Protein AF-A0A972LMT5-F1 (afdb_monomer)

Structure (mmCIF, N/CA/C/O backbone):
data_AF-A0A972LMT5-F1
#
_entry.id   AF-A0A972LMT5-F1
#
loop_
_atom_site.group_PDB
_atom_site.id
_atom_site.type_symbol
_atom_site.label_atom_id
_atom_site.label_alt_id
_atom_site.label_comp_id
_atom_site.label_asym_id
_atom_site.label_entity_id
_atom_site.label_seq_id
_atom_site.pdbx_PDB_ins_code
_atom_site.Cartn_x
_atom_site.Cartn_y
_atom_site.Cartn_z
_atom_site.occupancy
_atom_site.B_iso_or_equiv
_atom_site.auth_seq_id
_atom_site.auth_comp_id
_atom_site.auth_asym_id
_atom_site.auth_atom_id
_atom_site.pdbx_PDB_model_num
ATOM 1 N N . MET A 1 1 ? 14.296 36.772 -56.763 1.00 57.31 1 MET A N 1
ATOM 2 C CA . MET A 1 1 ? 13.030 36.857 -55.988 1.00 57.31 1 MET A CA 1
ATOM 3 C C . MET A 1 1 ? 12.560 35.513 -55.411 1.00 57.31 1 MET A C 1
ATOM 5 O O . MET A 1 1 ? 11.686 35.509 -54.555 1.00 57.31 1 MET A O 1
ATOM 9 N N . THR A 1 2 ? 13.135 34.380 -55.822 1.00 71.19 2 THR A N 1
ATOM 10 C CA . THR A 1 2 ? 12.775 33.021 -55.372 1.00 71.19 2 THR A CA 1
ATOM 11 C C . THR A 1 2 ? 13.267 32.681 -53.958 1.00 71.19 2 THR A C 1
ATOM 13 O O . THR A 1 2 ? 12.494 32.149 -53.170 1.00 71.19 2 THR A O 1
ATOM 16 N N . ASN A 1 3 ? 14.486 33.082 -53.579 1.00 65.94 3 ASN A N 1
ATOM 17 C CA . ASN A 1 3 ? 15.049 32.762 -52.254 1.00 65.94 3 ASN A CA 1
ATOM 18 C C . ASN A 1 3 ? 14.301 33.432 -51.088 1.00 65.94 3 ASN A C 1
ATOM 20 O O . ASN A 1 3 ? 14.125 32.820 -50.041 1.00 65.94 3 ASN A O 1
ATOM 24 N N . LEU A 1 4 ? 13.794 34.657 -51.281 1.00 73.56 4 LEU A N 1
ATOM 25 C CA . LEU A 1 4 ? 13.039 35.374 -50.247 1.00 73.56 4 LEU A CA 1
ATOM 26 C C . LEU A 1 4 ? 11.672 34.722 -49.975 1.00 73.56 4 LEU A C 1
ATOM 28 O O . LEU A 1 4 ? 11.233 34.663 -48.833 1.00 73.56 4 LEU A O 1
ATOM 32 N N . ARG A 1 5 ? 11.019 34.186 -51.016 1.00 70.69 5 ARG A N 1
ATOM 33 C CA . ARG A 1 5 ? 9.738 33.472 -50.881 1.00 70.69 5 ARG A CA 1
ATOM 34 C C . ARG A 1 5 ? 9.900 32.134 -50.161 1.00 70.69 5 ARG A C 1
ATOM 36 O O . ARG A 1 5 ? 9.057 31.790 -49.342 1.00 70.69 5 ARG A O 1
ATOM 43 N N . ILE A 1 6 ? 10.988 31.412 -50.437 1.00 77.06 6 ILE A N 1
ATOM 44 C CA . ILE A 1 6 ? 11.302 30.145 -49.760 1.00 77.06 6 ILE A CA 1
ATOM 45 C C . ILE A 1 6 ? 11.637 30.400 -48.284 1.00 77.06 6 ILE A C 1
ATOM 47 O O . ILE A 1 6 ? 11.106 29.712 -47.418 1.00 77.06 6 ILE A O 1
ATOM 51 N N . ALA A 1 7 ? 12.427 31.435 -47.979 1.00 76.25 7 ALA A N 1
ATOM 52 C CA . ALA A 1 7 ? 12.735 31.812 -46.599 1.00 76.25 7 ALA A CA 1
ATOM 53 C C . ALA A 1 7 ? 11.474 32.192 -45.798 1.00 76.25 7 ALA A C 1
ATOM 55 O O . ALA A 1 7 ? 11.298 31.730 -44.674 1.00 76.25 7 ALA A O 1
ATOM 56 N N . LEU A 1 8 ? 10.557 32.966 -46.392 1.00 79.44 8 LEU A N 1
ATOM 57 C CA . LEU A 1 8 ? 9.277 33.322 -45.765 1.00 79.44 8 LEU A CA 1
ATOM 58 C C . LEU A 1 8 ? 8.368 32.108 -45.522 1.00 79.44 8 LEU A C 1
ATOM 60 O O . LEU A 1 8 ? 7.716 32.045 -44.482 1.00 79.44 8 LEU A O 1
ATOM 64 N N . LEU A 1 9 ? 8.348 31.130 -46.434 1.00 79.12 9 LEU A N 1
ATOM 65 C CA . LEU A 1 9 ? 7.597 29.884 -46.242 1.00 79.12 9 LEU A CA 1
ATOM 66 C C . LEU A 1 9 ? 8.168 29.028 -45.107 1.00 79.12 9 LEU A C 1
ATOM 68 O O . LEU A 1 9 ? 7.399 28.486 -44.319 1.00 79.12 9 LEU A O 1
ATOM 72 N N . ILE A 1 10 ? 9.496 28.940 -44.991 1.00 78.31 10 ILE A N 1
ATOM 73 C CA . ILE A 1 10 ? 10.155 28.192 -43.912 1.00 78.31 10 ILE A CA 1
ATOM 74 C C . ILE A 1 10 ? 9.872 28.848 -42.557 1.00 78.31 10 ILE A C 1
ATOM 76 O O . ILE A 1 10 ? 9.481 28.163 -41.616 1.00 78.31 10 ILE A O 1
ATOM 80 N N . VAL A 1 11 ? 9.991 30.176 -42.462 1.00 78.25 11 VAL A N 1
ATOM 81 C CA . VAL A 1 11 ? 9.679 30.914 -41.226 1.00 78.25 11 VAL A CA 1
ATOM 82 C C . VAL A 1 11 ? 8.199 30.776 -40.858 1.00 78.25 11 VAL A C 1
ATOM 84 O O . VAL A 1 11 ? 7.878 30.550 -39.693 1.00 78.25 11 VAL A O 1
ATOM 87 N N . GLY A 1 12 ? 7.296 30.838 -41.842 1.00 67.19 12 GLY A N 1
ATOM 88 C CA . GLY A 1 12 ? 5.866 30.613 -41.628 1.00 67.19 12 GLY A CA 1
ATOM 89 C C . GLY A 1 12 ? 5.557 29.204 -41.115 1.00 67.19 12 GLY A C 1
ATOM 90 O O . GLY A 1 12 ? 4.781 29.056 -40.174 1.00 67.19 12 GLY A O 1
ATOM 91 N N . LEU A 1 13 ? 6.204 28.176 -41.670 1.00 77.00 13 LEU A N 1
ATOM 92 C CA . LEU A 1 13 ? 6.044 26.790 -41.224 1.00 77.00 13 LEU A CA 1
ATOM 93 C C . LEU A 1 13 ? 6.553 26.596 -39.789 1.00 77.00 13 LEU A C 1
ATOM 95 O O . LEU A 1 13 ? 5.860 25.992 -38.975 1.00 77.00 13 LEU A O 1
ATOM 99 N N . ILE A 1 14 ? 7.722 27.155 -39.464 1.00 71.69 14 ILE A N 1
ATOM 100 C CA . ILE A 1 14 ? 8.288 27.113 -38.108 1.00 71.69 14 ILE A CA 1
ATOM 101 C C . ILE A 1 14 ? 7.327 27.772 -37.114 1.00 71.69 14 ILE A C 1
ATOM 103 O O . ILE A 1 14 ? 7.053 27.208 -36.057 1.00 71.69 14 ILE A O 1
ATOM 107 N N . PHE A 1 15 ? 6.756 28.925 -37.465 1.00 78.81 15 PHE A N 1
ATOM 108 C CA . PHE A 1 15 ? 5.813 29.620 -36.594 1.00 78.81 15 PHE A CA 1
ATOM 109 C C . PHE A 1 15 ? 4.531 28.809 -36.361 1.00 78.81 15 PHE A C 1
ATOM 111 O O . PHE A 1 15 ? 4.064 28.707 -35.230 1.00 78.81 15 PHE A O 1
ATOM 118 N N . VAL A 1 16 ? 3.990 28.170 -37.404 1.00 75.69 16 VAL A N 1
ATOM 119 C CA . VAL A 1 16 ? 2.815 27.291 -37.285 1.00 75.69 16 VAL A CA 1
ATOM 120 C C . VAL A 1 16 ? 3.107 26.086 -36.389 1.00 75.69 16 VAL A C 1
ATOM 122 O O . VAL A 1 16 ? 2.277 25.749 -35.549 1.00 75.69 16 VAL A O 1
ATOM 125 N N . VAL A 1 17 ? 4.288 25.473 -36.509 1.00 71.38 17 VAL A N 1
ATOM 126 C CA . VAL A 1 17 ? 4.705 24.350 -35.652 1.00 71.38 17 VAL A CA 1
ATOM 127 C C . VAL A 1 17 ? 4.858 24.792 -34.195 1.00 71.38 17 VAL A C 1
ATOM 129 O O . VAL A 1 17 ? 4.360 24.111 -33.304 1.00 71.38 17 VAL A O 1
ATOM 132 N N . ILE A 1 18 ? 5.465 25.955 -33.938 1.00 68.00 18 ILE A N 1
ATOM 133 C CA . ILE A 1 18 ? 5.611 26.505 -32.580 1.00 68.00 18 ILE A CA 1
ATOM 134 C C . ILE A 1 18 ? 4.239 26.796 -31.961 1.00 68.00 18 ILE A C 1
ATOM 136 O O . ILE A 1 18 ? 3.980 26.412 -30.825 1.00 68.00 18 ILE A O 1
ATOM 140 N N . VAL A 1 19 ? 3.330 27.430 -32.705 1.00 68.19 19 VAL A N 1
ATOM 141 C CA . VAL A 1 19 ? 1.972 27.719 -32.219 1.00 68.19 19 VAL A CA 1
ATOM 142 C C . VAL A 1 19 ? 1.179 26.430 -31.987 1.00 68.19 19 VAL A C 1
ATOM 144 O O . VAL A 1 19 ? 0.450 26.339 -31.000 1.00 68.19 19 VAL A O 1
ATOM 147 N N . ALA A 1 20 ? 1.343 2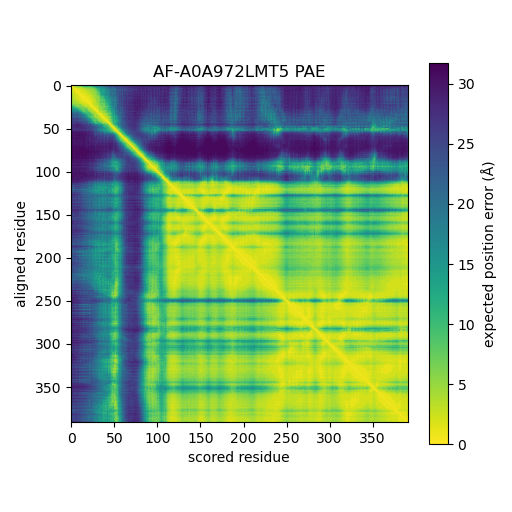5.415 -32.840 1.00 58.69 20 ALA A N 1
ATOM 148 C CA . ALA A 1 20 ? 0.731 24.104 -32.651 1.00 58.69 20 ALA A CA 1
ATOM 149 C C . ALA A 1 20 ? 1.271 23.390 -31.400 1.00 58.69 20 ALA A C 1
ATOM 151 O O . ALA A 1 20 ? 0.473 22.859 -30.631 1.00 58.69 20 ALA A O 1
ATOM 152 N N . LEU A 1 21 ? 2.585 23.445 -31.152 1.00 59.25 21 LEU A N 1
ATOM 153 C CA . LEU A 1 21 ? 3.214 22.899 -29.946 1.00 59.25 21 LEU A CA 1
ATOM 154 C C . LEU A 1 21 ? 2.726 23.615 -28.683 1.00 59.25 21 LEU A C 1
ATOM 156 O O . LEU A 1 21 ? 2.268 22.955 -27.759 1.00 59.25 21 LEU A O 1
ATOM 160 N N . ILE A 1 22 ? 2.716 24.952 -28.667 1.00 55.56 22 ILE A N 1
ATOM 161 C CA . ILE A 1 22 ? 2.223 25.742 -27.524 1.00 55.56 22 ILE A CA 1
ATOM 162 C C . ILE A 1 22 ? 0.725 25.493 -27.277 1.00 55.56 22 ILE A C 1
ATOM 164 O O . ILE A 1 22 ? 0.273 25.453 -26.133 1.00 55.56 22 ILE A O 1
ATOM 168 N N . SER A 1 23 ? -0.070 25.336 -28.339 1.00 50.09 23 SER A N 1
ATOM 169 C CA . SER A 1 23 ? -1.501 25.027 -28.236 1.00 50.09 23 SER A CA 1
ATOM 170 C C . SER A 1 23 ? -1.741 23.616 -27.690 1.00 50.09 23 SER A C 1
ATOM 172 O O . SER A 1 23 ? -2.590 23.431 -26.816 1.00 50.09 23 SER A O 1
ATOM 174 N N . TYR A 1 24 ? -0.965 22.635 -28.159 1.00 64.75 24 TYR A N 1
ATOM 175 C CA . TYR A 1 24 ? -0.987 21.264 -27.654 1.00 64.75 24 TYR A CA 1
ATOM 176 C C . TYR A 1 24 ? -0.598 21.211 -26.173 1.00 64.75 24 TYR A C 1
ATOM 178 O O . TYR A 1 24 ? -1.311 20.606 -25.375 1.00 64.75 24 TYR A O 1
ATOM 186 N N . ASP A 1 25 ? 0.455 21.932 -25.790 1.00 49.59 25 ASP A N 1
ATOM 187 C CA . ASP A 1 25 ? 0.939 22.003 -24.413 1.00 49.59 25 ASP A CA 1
ATOM 188 C C . ASP A 1 25 ? -0.083 22.687 -23.486 1.00 49.59 25 ASP A C 1
ATOM 190 O O . ASP A 1 25 ? -0.412 22.175 -22.419 1.00 49.59 25 ASP A O 1
ATOM 194 N N . LYS A 1 26 ? -0.740 23.766 -23.941 1.00 49.25 26 LYS A N 1
ATOM 195 C CA . LYS A 1 26 ? -1.862 24.393 -23.211 1.00 49.25 26 LYS A CA 1
ATOM 196 C C . LYS A 1 26 ? -3.080 23.483 -23.056 1.00 49.25 26 LYS A C 1
ATOM 198 O O . LYS A 1 26 ? -3.762 23.550 -22.033 1.00 49.25 26 LYS A O 1
ATOM 203 N N . LEU A 1 27 ? -3.408 22.681 -24.068 1.00 48.31 27 LEU A N 1
ATOM 204 C CA . LEU A 1 27 ? -4.514 21.721 -24.003 1.00 48.31 27 LEU A CA 1
ATOM 205 C C . LEU A 1 27 ? -4.190 20.548 -23.069 1.00 48.31 27 LEU A C 1
ATOM 207 O O . LEU A 1 27 ? -5.083 20.091 -22.353 1.00 48.31 27 LEU A O 1
ATOM 211 N N . ARG A 1 28 ? -2.928 20.103 -23.040 1.00 51.66 28 ARG A N 1
ATOM 212 C CA . ARG A 1 28 ? -2.412 19.094 -22.106 1.00 51.66 28 ARG A CA 1
ATOM 213 C C . ARG A 1 28 ? -2.446 19.613 -20.666 1.00 51.66 28 ARG A C 1
ATOM 215 O O . ARG A 1 28 ? -3.104 18.997 -19.836 1.00 51.66 28 ARG A O 1
ATOM 222 N N . LEU A 1 29 ? -1.890 20.800 -20.404 1.00 45.66 29 LEU A N 1
ATOM 223 C CA . LEU A 1 29 ? -1.912 21.454 -19.086 1.00 45.66 29 LEU A CA 1
ATOM 224 C C . LEU A 1 29 ? -3.338 21.672 -18.564 1.00 45.66 29 LEU A C 1
ATOM 226 O O . LEU A 1 29 ? -3.628 21.345 -17.420 1.00 45.66 29 LEU A O 1
ATOM 230 N N . ARG A 1 30 ? -4.276 22.111 -19.416 1.00 44.66 30 ARG A N 1
ATOM 231 C CA . ARG A 1 30 ? -5.696 22.220 -19.027 1.00 44.66 30 ARG A CA 1
ATOM 232 C C . ARG A 1 30 ? -6.315 20.880 -18.641 1.00 44.66 30 ARG A C 1
ATOM 234 O O . ARG A 1 30 ? -7.190 20.853 -17.785 1.00 44.66 30 ARG A O 1
A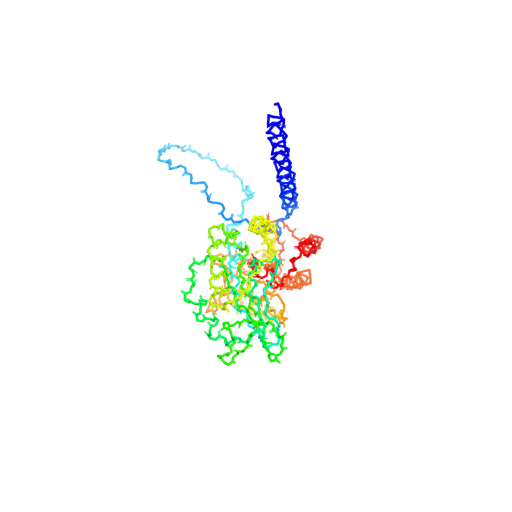TOM 241 N N . ARG A 1 31 ? -5.918 19.778 -19.282 1.00 50.72 31 ARG A N 1
ATOM 242 C CA . ARG A 1 31 ? -6.435 18.439 -18.969 1.00 50.72 31 ARG A CA 1
ATOM 243 C C . ARG A 1 31 ? -5.873 17.926 -17.638 1.00 50.72 31 ARG A C 1
ATOM 245 O O . ARG A 1 31 ? -6.636 17.350 -16.867 1.00 50.72 31 ARG A O 1
ATOM 252 N N . ILE A 1 32 ? -4.597 18.203 -17.361 1.00 46.38 32 ILE A N 1
ATOM 253 C CA . ILE A 1 32 ? -3.934 17.942 -16.074 1.00 46.38 32 ILE A CA 1
ATOM 254 C C . ILE A 1 32 ? -4.613 18.748 -14.962 1.00 46.38 32 ILE A C 1
ATOM 256 O O . ILE A 1 32 ? -5.052 18.172 -13.973 1.00 46.38 32 ILE A O 1
ATOM 260 N N . ASP A 1 33 ? -4.791 20.058 -15.150 1.00 48.28 33 ASP A N 1
ATOM 261 C CA . ASP A 1 33 ? -5.456 20.925 -14.171 1.00 48.28 33 ASP A CA 1
ATOM 262 C C . ASP A 1 33 ? -6.899 20.490 -13.917 1.00 48.28 33 ASP A C 1
ATOM 264 O O . ASP A 1 33 ? -7.343 20.475 -12.774 1.00 48.28 33 ASP A O 1
ATOM 268 N N . LEU A 1 34 ? -7.634 20.075 -14.953 1.00 48.03 34 LEU A N 1
ATOM 269 C CA . LEU A 1 34 ? -8.995 19.561 -14.796 1.00 48.03 34 LEU A CA 1
ATOM 270 C C . LEU A 1 34 ? -9.030 18.244 -14.016 1.00 48.03 34 LEU A C 1
ATOM 272 O O . LEU A 1 34 ? -9.882 18.106 -13.141 1.00 48.03 34 LEU A O 1
ATOM 276 N N . ARG A 1 35 ? -8.113 17.304 -14.282 1.00 50.44 35 ARG A N 1
ATOM 277 C CA . ARG A 1 35 ? -7.993 16.062 -13.500 1.00 50.44 35 ARG A CA 1
ATOM 278 C C . ARG A 1 35 ? -7.591 16.347 -12.054 1.00 50.44 35 ARG A C 1
ATOM 280 O O . ARG A 1 35 ? -8.253 15.857 -11.148 1.00 50.44 35 ARG A O 1
ATOM 287 N N . ARG A 1 36 ? -6.601 17.214 -11.822 1.00 46.41 36 ARG A N 1
ATOM 288 C CA . ARG A 1 36 ? -6.180 17.659 -10.480 1.00 46.41 36 ARG A CA 1
ATOM 289 C C . ARG A 1 36 ? -7.297 18.376 -9.731 1.00 46.41 36 ARG A C 1
ATOM 291 O O . ARG A 1 36 ? -7.486 18.141 -8.546 1.00 46.41 36 ARG A O 1
ATOM 298 N N . MET A 1 37 ? -8.077 19.218 -10.409 1.00 49.19 37 MET A N 1
ATOM 299 C CA . MET A 1 37 ? -9.251 19.873 -9.828 1.00 49.19 37 MET A CA 1
ATOM 300 C C . MET A 1 37 ? -10.376 18.878 -9.536 1.00 49.19 37 MET A C 1
ATOM 302 O O . MET A 1 37 ? -11.063 19.037 -8.533 1.00 49.19 37 MET A O 1
ATOM 306 N N . GLN A 1 38 ? -10.583 17.866 -10.380 1.00 56.41 38 GLN A N 1
ATOM 307 C CA . GLN A 1 38 ? -11.564 16.806 -10.135 1.00 56.41 38 GLN A CA 1
ATOM 308 C C . GLN A 1 38 ? -11.158 15.929 -8.950 1.00 56.41 38 GLN A C 1
ATOM 310 O O . GLN A 1 38 ? -11.998 15.664 -8.099 1.00 56.41 38 GLN A O 1
ATOM 315 N N . LEU A 1 39 ? -9.884 15.541 -8.857 1.00 48.44 39 LEU A N 1
ATOM 316 C CA . LEU A 1 39 ? -9.345 14.780 -7.730 1.00 48.44 39 LEU A CA 1
ATOM 317 C C . LEU A 1 39 ? -9.356 15.605 -6.437 1.00 48.44 39 LEU A C 1
ATOM 319 O O . LEU A 1 39 ? -9.830 15.107 -5.429 1.00 48.44 39 LEU A O 1
ATOM 323 N N . ARG A 1 40 ? -8.980 16.893 -6.469 1.00 47.22 40 ARG A N 1
ATOM 324 C CA . ARG A 1 40 ? -9.112 17.805 -5.313 1.00 47.22 40 ARG A CA 1
ATOM 325 C C . ARG A 1 40 ? -10.562 17.997 -4.867 1.00 47.22 40 ARG A C 1
ATOM 327 O O . ARG A 1 40 ? -10.835 17.987 -3.674 1.00 47.22 40 ARG A O 1
ATOM 334 N N . LYS A 1 41 ? -11.500 18.153 -5.808 1.00 48.97 41 LYS A N 1
ATOM 335 C CA . LYS A 1 41 ? -12.934 18.224 -5.483 1.00 48.97 41 LYS A CA 1
ATOM 336 C C . LYS A 1 41 ? -13.435 16.923 -4.865 1.00 48.97 41 LYS A C 1
ATOM 338 O O . LYS A 1 41 ? -14.167 16.984 -3.890 1.00 48.97 41 LYS A O 1
ATOM 343 N N . ARG A 1 42 ? -13.001 15.775 -5.393 1.00 50.41 42 ARG A N 1
ATOM 344 C CA . ARG A 1 42 ? -13.309 14.458 -4.829 1.00 50.41 42 ARG A CA 1
ATOM 345 C C . ARG A 1 42 ? -12.723 14.300 -3.439 1.00 50.41 42 ARG A C 1
ATOM 347 O O . ARG A 1 42 ? -13.497 14.023 -2.546 1.00 50.41 42 ARG A O 1
ATOM 354 N N . ALA A 1 43 ? -11.428 14.567 -3.231 1.00 48.19 43 ALA A N 1
ATOM 355 C CA . ALA A 1 43 ? -10.762 14.599 -1.919 1.00 48.19 43 ALA A CA 1
ATOM 356 C C . ALA A 1 43 ? -11.585 15.396 -0.888 1.00 48.19 43 ALA A C 1
ATOM 358 O O . ALA A 1 43 ? -11.752 14.976 0.252 1.00 48.19 43 ALA A O 1
ATOM 359 N N . GLN A 1 44 ? -12.190 16.505 -1.326 1.00 45.69 44 GLN A N 1
ATOM 360 C CA . GLN A 1 44 ? -13.044 17.340 -0.491 1.00 45.69 44 GLN A CA 1
ATOM 361 C C . GLN A 1 44 ? -14.452 16.768 -0.222 1.00 45.69 44 GLN A C 1
ATOM 363 O O . GLN A 1 44 ? -15.070 17.141 0.770 1.00 45.69 44 GLN A O 1
ATOM 368 N N . GLU A 1 45 ? -14.945 15.827 -1.025 1.00 46.12 45 GLU A N 1
ATOM 369 C CA . GLU A 1 45 ? -16.198 15.092 -0.787 1.00 46.12 45 GLU A CA 1
ATOM 370 C C . GLU A 1 45 ? -16.052 13.954 0.243 1.00 46.12 45 GLU A C 1
ATOM 372 O O . GLU A 1 45 ? -17.055 13.549 0.827 1.00 46.12 45 GLU A O 1
ATOM 377 N N . TRP A 1 46 ? -14.834 13.476 0.533 1.00 46.03 46 TRP A N 1
ATOM 378 C CA . TRP A 1 46 ? -14.578 12.397 1.509 1.00 46.03 46 TRP A CA 1
ATOM 379 C C . TRP A 1 46 ? -14.495 12.867 2.968 1.00 46.03 46 TRP A C 1
ATOM 381 O O . TRP A 1 46 ? -14.000 12.129 3.813 1.00 46.03 46 TRP A O 1
ATOM 391 N N . HIS A 1 47 ? -14.980 14.069 3.293 1.00 44.84 47 HIS A N 1
ATOM 392 C CA . HIS A 1 47 ? -15.010 14.582 4.668 1.00 44.84 47 HIS A CA 1
ATOM 393 C C . HIS A 1 47 ? -16.119 13.905 5.499 1.00 44.84 47 HIS A C 1
ATOM 395 O O . HIS A 1 47 ? -17.030 14.564 5.999 1.00 44.84 47 HIS A O 1
ATOM 401 N N . GLU A 1 48 ? -16.063 12.580 5.638 1.00 49.38 48 GLU A N 1
ATOM 402 C CA . GLU A 1 48 ? -16.710 11.889 6.750 1.00 49.38 48 GLU A CA 1
ATOM 403 C C . GLU A 1 48 ? -15.702 11.778 7.899 1.00 49.38 48 GLU A C 1
ATOM 405 O O . GLU A 1 48 ? -14.570 11.367 7.658 1.00 49.38 48 GLU A O 1
ATOM 410 N N . PRO A 1 49 ? -16.070 12.093 9.153 1.00 53.72 49 PRO A N 1
ATOM 411 C CA . PRO A 1 49 ? -15.107 12.138 10.260 1.00 53.72 49 PRO A CA 1
ATOM 412 C C . PRO A 1 49 ? -14.380 10.805 10.515 1.00 53.72 49 PRO A C 1
ATOM 414 O O . PRO A 1 49 ? -13.333 10.772 11.146 1.00 53.72 49 PRO A O 1
ATOM 417 N N . THR A 1 50 ? -14.931 9.694 10.033 1.00 51.34 50 THR A N 1
ATOM 418 C CA . THR A 1 50 ? -14.407 8.325 10.155 1.00 51.34 50 THR A CA 1
ATOM 419 C C . THR A 1 50 ? -13.484 7.899 9.011 1.00 51.34 50 THR A C 1
ATOM 421 O O . THR A 1 50 ? -12.766 6.912 9.173 1.00 51.34 50 THR A O 1
ATOM 424 N N . LEU A 1 51 ? -13.476 8.613 7.879 1.00 53.28 51 LEU A N 1
ATOM 425 C CA . LEU A 1 51 ? -12.549 8.389 6.769 1.00 53.28 51 LEU A CA 1
ATOM 426 C C . LEU A 1 51 ? -11.548 9.537 6.706 1.00 53.28 51 LEU A C 1
ATOM 428 O O . LEU A 1 51 ? -11.858 10.645 6.277 1.00 53.28 51 LEU A O 1
ATOM 432 N N . VAL A 1 52 ? -10.324 9.264 7.144 1.00 59.75 52 VAL A N 1
ATOM 433 C CA . VAL A 1 52 ? -9.271 10.275 7.213 1.00 59.75 52 VAL A CA 1
ATOM 434 C C . VAL A 1 52 ? -8.378 10.142 5.986 1.00 59.75 52 VAL A C 1
ATOM 436 O O . VAL A 1 52 ? -7.645 9.160 5.865 1.00 59.75 52 VAL A O 1
ATOM 439 N N . VAL A 1 53 ? -8.445 11.129 5.085 1.00 54.38 53 VAL A N 1
ATOM 440 C CA . VAL A 1 53 ? -7.472 11.305 3.994 1.00 54.38 53 VAL A CA 1
ATOM 441 C C . VAL A 1 53 ? -6.192 11.883 4.588 1.00 54.38 53 VAL A C 1
ATOM 443 O O . VAL A 1 53 ? -6.225 12.919 5.254 1.00 54.38 53 VAL A O 1
ATOM 446 N N . ARG A 1 54 ? -5.058 11.226 4.358 1.00 50.94 54 ARG A N 1
ATOM 447 C CA . ARG A 1 54 ? -3.756 11.695 4.825 1.00 50.94 54 ARG A CA 1
ATOM 448 C C . ARG A 1 54 ? -3.207 12.733 3.847 1.00 50.94 54 ARG A C 1
ATOM 450 O O . ARG A 1 54 ? -3.141 12.508 2.639 1.00 50.94 54 ARG A O 1
ATOM 457 N N . HIS A 1 55 ? -2.785 13.876 4.373 1.00 41.75 55 HIS A N 1
ATOM 458 C CA . HIS A 1 55 ? -1.942 14.815 3.641 1.00 41.75 55 HIS A CA 1
ATOM 459 C C . HIS A 1 55 ? -0.490 14.627 4.094 1.00 41.75 55 HIS A C 1
ATOM 461 O O . HIS A 1 55 ? -0.263 14.422 5.289 1.00 41.75 55 HIS A O 1
ATOM 467 N N . PRO A 1 56 ? 0.501 14.708 3.187 1.00 29.94 56 PRO A N 1
ATOM 468 C CA . PRO A 1 56 ? 1.884 14.919 3.593 1.00 29.94 56 PRO A CA 1
ATOM 469 C C . PRO A 1 56 ? 1.931 16.178 4.458 1.00 29.94 56 PRO A C 1
ATOM 471 O O . PRO A 1 56 ? 1.221 17.140 4.156 1.00 29.94 56 PRO A O 1
ATOM 474 N N . ILE A 1 57 ? 2.727 16.158 5.525 1.00 33.38 57 ILE A N 1
ATOM 475 C CA . ILE A 1 57 ? 3.006 17.340 6.342 1.00 33.38 57 ILE A CA 1
ATOM 476 C C . ILE A 1 57 ? 3.621 18.381 5.395 1.00 33.38 57 ILE A C 1
ATOM 478 O O . ILE A 1 57 ? 4.801 18.309 5.068 1.00 33.38 57 ILE A O 1
ATOM 482 N N . GLU A 1 58 ? 2.809 19.297 4.869 1.00 28.78 58 GLU A N 1
ATOM 483 C CA . GLU A 1 58 ? 3.324 20.553 4.340 1.00 28.78 58 GLU A CA 1
ATOM 484 C C . GLU A 1 58 ? 3.883 21.295 5.551 1.00 28.78 58 GLU A C 1
ATOM 486 O O . GLU A 1 58 ? 3.174 21.411 6.554 1.00 28.78 58 GLU A O 1
ATOM 491 N N . ASP A 1 59 ? 5.158 21.696 5.466 1.00 28.94 59 ASP A N 1
ATOM 492 C CA . ASP A 1 59 ? 5.883 22.456 6.486 1.00 28.94 59 ASP A CA 1
ATOM 493 C C . ASP A 1 59 ? 4.921 23.376 7.241 1.00 28.94 59 ASP A C 1
ATOM 495 O O . ASP A 1 59 ? 4.313 24.275 6.645 1.00 28.94 59 ASP A O 1
ATOM 499 N N . GLU A 1 60 ? 4.758 23.124 8.545 1.00 25.58 60 GLU A N 1
ATOM 500 C CA . GLU A 1 60 ? 4.058 24.047 9.428 1.00 25.58 60 GLU A CA 1
ATOM 501 C C . GLU A 1 60 ? 4.589 25.455 9.134 1.00 25.58 60 GLU A C 1
ATOM 503 O O . GLU A 1 60 ? 5.809 25.658 9.146 1.00 25.58 60 GLU A O 1
ATOM 508 N N . PRO A 1 61 ? 3.724 26.444 8.849 1.00 26.84 61 PRO A N 1
ATOM 509 C CA . PRO A 1 61 ? 4.192 27.810 8.775 1.00 26.84 61 PRO A CA 1
ATOM 510 C C . PRO A 1 61 ? 4.774 28.140 10.146 1.00 26.84 61 PRO A C 1
ATOM 512 O O . PRO A 1 61 ? 4.039 28.234 11.128 1.00 26.84 61 PRO A O 1
ATOM 515 N N . THR A 1 62 ? 6.100 28.287 10.204 1.00 27.89 62 THR A N 1
ATOM 516 C CA . THR A 1 62 ? 6.816 28.807 11.366 1.00 27.89 62 THR A CA 1
ATOM 517 C C . THR A 1 62 ? 6.102 30.068 11.820 1.00 27.89 62 THR A C 1
ATOM 519 O O . THR A 1 62 ? 6.114 31.085 11.118 1.00 27.89 62 THR A O 1
ATOM 522 N N . LEU A 1 63 ? 5.430 29.970 12.966 1.00 29.12 63 LEU A N 1
ATOM 523 C CA . LEU A 1 63 ? 4.872 31.122 13.649 1.00 29.12 63 LEU A CA 1
ATOM 524 C C . LEU A 1 63 ? 6.033 32.077 13.963 1.00 29.12 63 LEU A C 1
ATOM 526 O O . LEU A 1 63 ? 7.103 31.606 14.355 1.00 29.12 63 LEU A O 1
ATOM 530 N N . PRO A 1 64 ? 5.873 33.396 13.763 1.00 28.73 64 PRO A N 1
ATOM 531 C CA . PRO A 1 64 ? 6.897 34.347 14.161 1.00 28.73 64 PRO A CA 1
ATOM 532 C C . PRO A 1 64 ? 7.072 34.303 15.680 1.00 28.73 64 PRO A C 1
ATOM 534 O O . PRO A 1 64 ? 6.082 34.285 16.413 1.00 28.73 64 PRO A O 1
ATOM 537 N N . ASP A 1 65 ? 8.324 34.319 16.134 1.00 31.73 65 ASP A N 1
ATOM 538 C CA . ASP A 1 65 ? 8.667 34.520 17.539 1.00 31.73 65 ASP A CA 1
ATOM 539 C C . ASP A 1 65 ? 8.118 35.879 18.010 1.00 31.73 65 ASP A C 1
ATOM 541 O O . ASP A 1 65 ? 8.539 36.928 17.517 1.00 31.73 65 ASP A O 1
ATOM 545 N N . GLU A 1 66 ? 7.196 35.872 18.974 1.00 30.56 66 GLU A N 1
ATOM 546 C CA . GLU A 1 66 ? 6.783 37.074 19.704 1.00 30.56 66 GLU A CA 1
ATOM 547 C C . GLU A 1 66 ? 7.225 36.972 21.171 1.00 30.56 66 GLU A C 1
ATOM 549 O O . GLU A 1 66 ? 6.532 36.431 22.033 1.00 30.56 66 GLU A O 1
ATOM 554 N N . ASP A 1 67 ? 8.402 37.537 21.447 1.00 29.88 67 ASP A N 1
ATOM 555 C CA . ASP A 1 67 ? 8.679 38.199 22.722 1.00 29.88 67 ASP A CA 1
ATOM 556 C C . ASP A 1 67 ? 7.809 39.468 22.800 1.00 29.88 67 ASP A C 1
ATOM 558 O O . ASP A 1 67 ? 7.990 40.377 21.993 1.00 29.88 67 ASP A O 1
ATOM 562 N N . ASP A 1 68 ? 6.865 39.538 23.746 1.00 28.19 68 ASP A N 1
ATOM 563 C CA . ASP A 1 68 ? 6.816 40.582 24.789 1.00 28.19 68 ASP A CA 1
ATOM 564 C C . ASP A 1 68 ? 5.491 40.578 25.596 1.00 28.19 68 ASP A C 1
ATOM 566 O O . ASP A 1 68 ? 4.396 40.790 25.090 1.00 28.19 68 ASP A O 1
ATOM 570 N N . GLN A 1 69 ? 5.654 40.421 26.915 1.00 27.34 69 GLN A N 1
ATOM 571 C CA . GLN A 1 69 ? 5.006 41.170 28.009 1.00 27.34 69 GLN A CA 1
ATOM 572 C C . GLN A 1 69 ? 3.462 41.269 28.145 1.00 27.34 69 GLN A C 1
ATOM 574 O O . GLN A 1 69 ? 2.807 42.140 27.593 1.00 27.34 69 GLN A O 1
ATOM 579 N N . ALA A 1 70 ? 2.977 40.521 29.148 1.00 25.53 70 ALA A N 1
ATOM 580 C CA . ALA A 1 70 ? 2.291 40.978 30.378 1.00 25.53 70 ALA A CA 1
ATOM 581 C C . ALA A 1 70 ? 0.895 41.666 30.372 1.00 25.53 70 ALA A C 1
ATOM 583 O O . ALA A 1 70 ? 0.599 42.555 29.585 1.00 25.53 70 ALA A O 1
ATOM 584 N N . LEU A 1 71 ? 0.167 41.359 31.475 1.00 25.84 71 LEU A N 1
ATOM 585 C CA . LEU A 1 71 ? -1.056 41.968 32.069 1.00 25.84 71 LEU A CA 1
ATOM 586 C C . LEU A 1 71 ? -2.396 41.425 31.512 1.00 25.84 71 LEU A C 1
ATOM 588 O O . LEU A 1 71 ? -2.535 41.261 30.315 1.00 25.84 71 LEU A O 1
ATOM 592 N N . SER A 1 72 ? -3.473 41.150 32.264 1.00 24.67 72 SER A N 1
ATOM 593 C CA . SER A 1 72 ? -3.812 41.206 33.697 1.00 24.67 72 SER A CA 1
ATOM 594 C C . SER A 1 72 ? -5.256 40.673 33.898 1.00 24.67 72 SER A C 1
ATOM 596 O O . SER A 1 72 ? -6.125 41.042 33.120 1.00 24.67 72 SER A O 1
ATOM 598 N N . VAL A 1 73 ? -5.479 39.879 34.959 1.00 28.73 73 VAL A N 1
ATOM 599 C CA . VAL A 1 73 ? -6.620 39.830 35.922 1.00 28.73 73 VAL A CA 1
ATOM 600 C C . VAL A 1 73 ? -8.086 39.951 35.430 1.00 28.73 73 VAL A C 1
ATOM 602 O O . VAL A 1 73 ? -8.479 41.007 34.950 1.00 28.73 73 VAL A O 1
ATOM 605 N N . ALA A 1 74 ? -8.935 38.951 35.740 1.00 27.23 74 ALA A N 1
ATOM 606 C CA . ALA A 1 74 ? -10.081 39.037 36.685 1.00 27.23 74 ALA A CA 1
ATOM 607 C C . ALA A 1 74 ? -11.116 37.897 36.513 1.00 27.23 74 ALA A C 1
ATOM 609 O O . ALA A 1 74 ? -11.369 37.426 35.408 1.00 27.23 74 ALA A O 1
ATOM 610 N N . ASP A 1 75 ? -11.712 37.504 37.644 1.00 29.88 75 ASP A N 1
ATOM 611 C CA . ASP A 1 75 ? -12.664 36.410 37.888 1.00 29.88 75 ASP A CA 1
ATOM 612 C C . ASP A 1 75 ? -13.969 36.420 37.066 1.00 29.88 75 ASP A C 1
ATOM 614 O O . ASP A 1 75 ? -14.562 37.470 36.821 1.00 29.88 75 ASP A O 1
ATOM 618 N N . SER A 1 76 ? -14.516 35.223 36.807 1.00 27.31 76 SER A N 1
ATOM 619 C CA . SER A 1 76 ? -15.958 34.966 36.966 1.00 27.31 76 SER A CA 1
ATOM 620 C C . SER A 1 76 ? -16.245 33.469 37.154 1.00 27.31 76 SER A C 1
ATOM 622 O O . SER A 1 76 ? -15.857 32.636 36.337 1.00 27.31 76 SER A O 1
ATOM 624 N N . GLU A 1 77 ? -16.928 33.140 38.253 1.00 34.66 77 GLU A N 1
ATOM 625 C CA . GLU A 1 77 ? -17.602 31.859 38.473 1.00 34.66 77 GLU A CA 1
ATOM 626 C C . GLU A 1 77 ? -18.817 31.733 37.532 1.00 34.66 77 GLU A C 1
ATOM 628 O O . GLU A 1 77 ? -19.603 32.672 37.392 1.00 34.66 77 GLU A O 1
ATOM 633 N N . GLY A 1 78 ? -18.997 30.560 36.917 1.00 26.08 78 GLY A N 1
ATOM 634 C CA . GLY A 1 78 ? -20.174 30.200 36.122 1.00 26.08 78 GLY A CA 1
ATOM 635 C C . GLY A 1 78 ? -20.103 28.751 35.620 1.00 26.08 78 GLY A C 1
ATOM 636 O O . GLY A 1 78 ? -19.077 28.340 35.095 1.00 26.08 78 GLY A O 1
ATOM 637 N N . GLU A 1 79 ? -21.190 28.007 35.849 1.00 26.31 79 GLU A N 1
ATOM 638 C CA . GLU A 1 79 ? -21.557 26.619 35.480 1.00 26.31 79 GLU A CA 1
ATOM 639 C C . GLU A 1 79 ? -20.759 25.878 34.375 1.00 26.31 79 GLU A C 1
ATOM 641 O O . GLU A 1 79 ? -20.326 26.485 33.392 1.00 26.31 79 GLU A O 1
ATOM 646 N N . PRO A 1 80 ? -20.634 24.530 34.455 1.00 28.48 80 PRO A N 1
ATOM 647 C CA . PRO A 1 80 ? -19.839 23.754 33.511 1.00 28.48 80 PRO A CA 1
ATOM 648 C C . PRO A 1 80 ? -20.506 23.731 32.130 1.00 28.48 80 PRO A C 1
ATOM 650 O O . PRO A 1 80 ? -21.399 22.931 31.849 1.00 28.48 80 PRO A O 1
ATOM 653 N N . LYS A 1 81 ? -20.026 24.594 31.234 1.00 28.48 81 LYS A N 1
ATOM 654 C CA . LYS A 1 81 ? -20.128 24.379 29.792 1.00 28.48 81 LYS A CA 1
ATOM 655 C C . LYS A 1 81 ? -19.328 23.124 29.455 1.00 28.48 81 LYS A C 1
ATOM 657 O O . LYS A 1 81 ? -18.126 23.076 29.699 1.00 28.48 81 LYS A O 1
ATOM 662 N N . VAL A 1 82 ? -19.994 22.122 28.884 1.00 34.66 82 VAL A N 1
ATOM 663 C CA . VAL A 1 82 ? -19.320 21.034 28.170 1.00 34.66 82 VAL A CA 1
ATOM 664 C C . VAL A 1 82 ? -18.641 21.675 26.964 1.00 34.66 82 VAL A C 1
ATOM 666 O O . VAL A 1 82 ? -19.285 22.003 25.970 1.00 34.66 82 VAL A O 1
ATOM 669 N N . ASP A 1 83 ? -17.354 21.955 27.130 1.00 29.02 83 ASP A N 1
ATOM 670 C CA . ASP A 1 83 ? -16.483 22.473 26.090 1.00 29.02 83 ASP A CA 1
ATOM 671 C C . ASP A 1 83 ? -16.307 21.401 25.005 1.00 29.02 83 ASP A C 1
ATOM 673 O O . ASP A 1 83 ? -15.963 20.250 25.287 1.00 29.02 83 ASP A O 1
ATOM 677 N N . GLY A 1 84 ? -16.599 21.779 23.761 1.00 37.72 84 GLY A N 1
ATOM 678 C CA . GLY A 1 84 ? -16.526 20.937 22.566 1.00 37.72 84 GLY A CA 1
ATOM 679 C C . GLY A 1 84 ? -15.096 20.727 22.072 1.00 37.72 84 GLY A C 1
ATOM 680 O O . GLY A 1 84 ? -14.850 20.726 20.869 1.00 37.72 84 GLY A O 1
ATOM 681 N N . SER A 1 85 ? -14.136 20.582 22.980 1.00 37.28 85 SER A N 1
ATOM 682 C CA . SER A 1 85 ? -12.730 20.420 22.643 1.00 37.28 85 SER A CA 1
ATOM 683 C C . SER A 1 85 ? -12.376 18.930 22.485 1.00 37.28 85 SER A C 1
ATOM 685 O O . SER A 1 85 ? -12.696 18.081 23.326 1.00 37.28 85 SER A O 1
ATOM 687 N N . ARG A 1 86 ? -11.763 18.619 21.328 1.00 43.62 86 ARG A N 1
ATOM 688 C CA . ARG A 1 86 ? -11.129 17.346 20.909 1.00 43.62 86 ARG A CA 1
ATOM 689 C C . ARG A 1 86 ? -10.623 16.502 22.085 1.00 43.62 86 ARG A C 1
ATOM 691 O O . ARG A 1 86 ? -10.107 17.037 23.060 1.00 43.62 86 ARG A O 1
ATOM 698 N N . VAL A 1 87 ? -10.727 15.161 22.011 1.00 44.78 87 VAL A N 1
ATOM 699 C CA . VAL A 1 87 ? -10.041 14.312 23.020 1.00 44.78 87 VAL A CA 1
ATOM 700 C C . VAL A 1 87 ? -8.550 14.589 22.879 1.00 44.78 87 VAL A C 1
ATOM 702 O O . VAL A 1 87 ? -8.045 14.438 21.765 1.00 44.78 87 VAL A O 1
ATOM 705 N N . PRO A 1 88 ? -7.843 14.976 23.954 1.00 44.50 88 PRO A N 1
ATOM 706 C CA . PRO A 1 88 ? -6.391 15.024 23.917 1.00 44.50 88 PRO A CA 1
ATOM 707 C C . PRO A 1 88 ? -5.871 13.639 23.503 1.00 44.50 88 PRO A C 1
ATOM 709 O O . PRO A 1 88 ? -6.102 12.666 24.219 1.00 44.50 88 PRO A O 1
ATOM 712 N N . GLY A 1 89 ? -5.225 13.545 22.336 1.00 52.19 89 GLY A N 1
ATOM 713 C CA . GLY A 1 89 ? -4.629 12.304 21.826 1.00 52.19 89 GLY A CA 1
ATOM 714 C C . GLY A 1 89 ? -5.110 11.825 20.453 1.00 52.19 89 GLY A C 1
ATOM 715 O O . GLY A 1 89 ? -4.410 11.014 19.866 1.00 52.19 89 GLY A O 1
ATOM 716 N N . LEU A 1 90 ? -6.220 12.330 19.891 1.00 53.59 90 LEU A N 1
ATOM 717 C CA . LEU A 1 90 ? -6.702 11.894 18.561 1.00 53.59 90 LEU A CA 1
ATOM 718 C C . LEU A 1 90 ? -5.673 12.104 17.437 1.00 53.59 90 LEU A C 1
ATOM 720 O O . LEU A 1 90 ? -5.462 11.194 16.642 1.00 53.59 90 LEU A O 1
ATOM 724 N N . ASP A 1 91 ? -4.983 13.246 17.420 1.00 57.78 91 ASP A N 1
ATOM 725 C CA . ASP A 1 91 ? -3.948 13.545 16.417 1.00 57.78 91 ASP A CA 1
ATOM 726 C C . ASP A 1 91 ? -2.744 12.572 16.519 1.00 57.78 91 ASP A C 1
ATOM 728 O O . ASP A 1 91 ? -2.067 12.273 15.539 1.00 57.78 91 ASP A O 1
ATOM 732 N N . GLU A 1 92 ? -2.503 11.999 17.701 1.00 62.03 92 GLU A N 1
ATOM 733 C CA . GLU A 1 92 ? -1.417 11.039 17.947 1.00 62.03 92 GLU A CA 1
ATOM 734 C C . GLU A 1 92 ? -1.845 9.587 17.735 1.00 62.03 92 GLU A C 1
ATOM 736 O O . GLU A 1 92 ? -1.022 8.740 17.403 1.00 62.03 92 GLU A O 1
ATOM 741 N N . ILE A 1 93 ? -3.135 9.293 17.882 1.00 57.88 93 ILE A N 1
ATOM 742 C CA . ILE A 1 93 ? -3.727 8.030 17.439 1.00 57.88 93 ILE A CA 1
ATOM 743 C C . ILE A 1 93 ? -3.715 7.971 15.917 1.00 57.88 93 ILE A C 1
ATOM 745 O O . ILE A 1 93 ? -3.387 6.930 15.360 1.00 57.88 93 ILE A O 1
ATOM 749 N N . GLU A 1 94 ? -4.035 9.081 15.245 1.00 58.53 94 GLU A N 1
ATOM 750 C CA . GLU A 1 94 ? -3.804 9.216 13.809 1.00 58.53 94 GLU A CA 1
ATOM 751 C C . GLU A 1 94 ? -2.334 8.943 13.522 1.00 58.53 94 GLU A C 1
ATOM 753 O O . GLU A 1 94 ? -2.048 8.071 12.712 1.00 58.53 94 GLU A O 1
ATOM 758 N N . HIS A 1 95 ? -1.407 9.554 14.269 1.00 61.78 95 HIS A N 1
ATOM 759 C CA . HIS A 1 95 ? 0.015 9.257 14.122 1.00 61.78 95 HIS A CA 1
ATOM 760 C C . HIS A 1 95 ? 0.334 7.756 14.275 1.00 61.78 95 HIS A C 1
ATOM 762 O O . HIS A 1 95 ? 0.930 7.183 13.368 1.00 61.78 95 HIS A O 1
ATOM 768 N N . ALA A 1 96 ? -0.136 7.080 15.328 1.00 59.97 96 ALA A N 1
ATOM 769 C CA . ALA A 1 96 ? 0.044 5.638 15.527 1.00 59.97 96 ALA A CA 1
ATOM 770 C C . ALA A 1 96 ? -0.627 4.782 14.433 1.00 59.97 96 ALA A C 1
ATOM 772 O O . ALA A 1 96 ? -0.084 3.753 14.041 1.00 59.97 96 ALA A O 1
ATOM 773 N N . ALA A 1 97 ? -1.767 5.220 13.893 1.00 56.00 97 ALA A N 1
ATOM 774 C CA . ALA A 1 97 ? -2.438 4.601 12.750 1.00 56.00 97 ALA A CA 1
ATOM 775 C C . ALA A 1 97 ? -1.749 4.917 11.404 1.00 56.00 97 ALA A C 1
ATOM 777 O O . ALA A 1 97 ? -1.984 4.222 10.414 1.00 56.00 97 ALA A O 1
ATOM 778 N N . THR A 1 98 ? -0.909 5.961 11.357 1.00 47.88 98 THR A N 1
ATOM 779 C CA . THR A 1 98 ? -0.118 6.393 10.189 1.00 47.88 98 THR A CA 1
ATOM 780 C C . THR A 1 98 ? 1.327 5.897 10.204 1.00 47.88 98 THR A C 1
ATOM 782 O O . THR A 1 98 ? 2.003 6.007 9.170 1.00 47.88 98 THR A O 1
ATOM 785 N N . MET A 1 99 ? 1.801 5.390 11.351 1.00 55.12 99 MET A N 1
ATOM 786 C CA . MET A 1 99 ? 3.110 4.759 11.478 1.00 55.12 99 MET A CA 1
ATOM 787 C C . MET A 1 99 ? 3.197 3.631 10.452 1.00 55.12 99 MET A C 1
ATOM 789 O O . MET A 1 99 ? 2.198 2.931 10.248 1.00 55.12 99 MET A O 1
ATOM 793 N N . PRO A 1 100 ? 4.347 3.471 9.773 1.00 48.41 100 PRO A N 1
ATOM 794 C CA . PRO A 1 100 ? 4.512 2.416 8.790 1.00 48.41 100 PRO A CA 1
ATOM 795 C C . PRO A 1 100 ? 4.098 1.086 9.417 1.00 48.41 100 PRO A C 1
ATOM 797 O O . PRO A 1 100 ? 4.683 0.648 10.408 1.00 48.41 100 PRO A O 1
ATOM 800 N N . LEU A 1 101 ? 3.055 0.463 8.862 1.00 53.06 101 LEU A N 1
ATOM 801 C CA . LEU A 1 101 ? 2.840 -0.958 9.085 1.00 53.06 101 LEU A CA 1
ATOM 802 C C . LEU A 1 101 ? 4.116 -1.605 8.555 1.00 53.06 101 LEU A C 1
ATOM 804 O O . LEU A 1 101 ? 4.472 -1.367 7.405 1.00 53.06 101 LEU A O 1
ATOM 808 N N . ASP A 1 102 ? 4.853 -2.299 9.414 1.00 46.88 102 ASP A N 1
ATOM 809 C CA . ASP A 1 102 ? 6.137 -2.892 9.047 1.00 46.88 102 ASP A CA 1
ATOM 810 C C . ASP A 1 102 ? 5.868 -3.984 8.001 1.00 46.88 102 ASP A C 1
ATOM 812 O O . ASP A 1 102 ? 5.451 -5.093 8.326 1.00 46.88 102 ASP A O 1
ATOM 816 N N . LEU A 1 103 ? 5.958 -3.619 6.721 1.00 50.22 103 LEU A N 1
ATOM 817 C CA . LEU A 1 103 ? 5.612 -4.450 5.570 1.00 50.22 103 LEU A CA 1
ATOM 818 C C . LEU A 1 103 ? 6.802 -5.342 5.194 1.00 50.22 103 LEU A C 1
ATOM 820 O O . LEU A 1 103 ? 7.218 -5.379 4.037 1.00 50.22 103 LEU A O 1
ATOM 824 N N . ASP A 1 104 ? 7.336 -6.109 6.144 1.00 41.94 104 ASP A N 1
ATOM 825 C CA . ASP A 1 104 ? 8.254 -7.200 5.813 1.00 41.94 104 ASP A CA 1
ATOM 826 C C . ASP A 1 104 ? 7.426 -8.380 5.278 1.00 41.94 104 ASP A C 1
ATOM 828 O O . ASP A 1 104 ? 6.874 -9.216 6.000 1.00 41.94 104 ASP A O 1
ATOM 832 N N . SER A 1 105 ? 7.261 -8.378 3.953 1.00 43.50 105 SER A N 1
ATOM 833 C CA . SER A 1 105 ? 6.427 -9.306 3.183 1.00 43.50 105 SER A CA 1
ATOM 834 C C . SER A 1 105 ? 6.847 -10.779 3.347 1.00 43.50 105 SER A C 1
ATOM 836 O O . SER A 1 105 ? 7.620 -11.338 2.577 1.00 43.50 105 SER A O 1
ATOM 838 N N . GLY A 1 106 ? 6.293 -11.458 4.351 1.00 40.19 106 GLY A N 1
ATOM 839 C CA . GLY A 1 106 ? 6.511 -12.884 4.622 1.00 40.19 106 GLY A CA 1
ATOM 840 C C . GLY A 1 106 ? 5.793 -13.859 3.673 1.00 40.19 106 GLY A C 1
ATOM 841 O O . GLY A 1 106 ? 5.240 -14.854 4.144 1.00 40.19 106 GLY A O 1
ATOM 842 N N . LEU A 1 107 ? 5.768 -13.612 2.356 1.00 44.47 107 LEU A N 1
ATOM 843 C CA . LEU A 1 107 ? 5.165 -14.526 1.371 1.00 44.47 107 LEU A CA 1
ATOM 844 C C . LEU A 1 107 ? 6.226 -15.376 0.641 1.00 44.47 107 LEU A C 1
ATOM 846 O O . LEU A 1 107 ? 7.256 -14.846 0.229 1.00 44.47 107 LEU A O 1
ATOM 850 N N . PRO A 1 108 ? 5.988 -16.683 0.392 1.00 39.12 108 PRO A N 1
ATOM 851 C CA . PRO A 1 108 ? 6.897 -17.506 -0.408 1.00 39.12 108 PRO A CA 1
ATOM 852 C C . PRO A 1 108 ? 6.963 -17.032 -1.873 1.00 39.12 108 PRO A C 1
ATOM 854 O O . PRO A 1 108 ? 6.033 -17.215 -2.657 1.00 39.12 108 PRO A O 1
ATOM 857 N N . GLN A 1 109 ? 8.100 -16.447 -2.246 1.00 50.56 109 GLN A N 1
ATOM 858 C CA . GLN A 1 109 ? 8.358 -15.707 -3.493 1.00 50.56 109 GLN A CA 1
ATOM 859 C C . GLN A 1 109 ? 8.623 -16.584 -4.742 1.00 50.56 109 GLN A C 1
ATOM 861 O O . GLN A 1 109 ? 8.833 -16.086 -5.847 1.00 50.56 109 GLN A O 1
ATOM 866 N N . GLN A 1 110 ? 8.644 -17.909 -4.588 1.00 49.94 110 GLN A N 1
ATOM 867 C CA . GLN A 1 110 ? 9.368 -18.813 -5.495 1.00 49.94 110 GLN A CA 1
ATOM 868 C C . GLN A 1 110 ? 8.668 -19.168 -6.821 1.00 49.94 110 GLN A C 1
ATOM 870 O O . GLN A 1 110 ? 9.309 -19.766 -7.678 1.00 49.94 110 GLN A O 1
ATOM 875 N N . LEU A 1 111 ? 7.394 -18.809 -7.031 1.00 51.81 111 LEU A N 1
ATOM 876 C CA . LEU A 1 111 ? 6.631 -19.202 -8.237 1.00 51.81 111 LEU A CA 1
ATOM 877 C C . LEU A 1 111 ? 5.981 -18.038 -9.003 1.00 51.81 111 LEU A C 1
ATOM 879 O O . LEU A 1 111 ? 5.269 -18.277 -9.976 1.00 51.81 111 LEU A O 1
ATOM 883 N N . ARG A 1 112 ? 6.189 -16.787 -8.577 1.00 64.06 112 ARG A N 1
ATOM 884 C CA . ARG A 1 112 ? 5.622 -15.610 -9.250 1.00 64.06 112 ARG A CA 1
ATOM 885 C C . ARG A 1 112 ? 6.614 -15.043 -10.261 1.00 64.06 112 ARG A C 1
ATOM 887 O O . ARG A 1 112 ? 7.813 -14.985 -9.990 1.00 64.06 112 ARG A O 1
ATOM 894 N N . GLU A 1 113 ? 6.101 -14.648 -11.421 1.00 78.38 113 GLU A N 1
ATOM 895 C CA . GLU A 1 113 ? 6.843 -13.803 -12.353 1.00 78.38 113 GLU A CA 1
ATOM 896 C C . GLU A 1 113 ? 7.094 -12.449 -11.677 1.00 78.38 113 GLU A C 1
ATOM 898 O O . GLU A 1 113 ? 6.171 -11.855 -11.124 1.00 78.38 113 GLU A O 1
ATOM 903 N N . GLN A 1 114 ? 8.350 -12.009 -11.662 1.00 84.38 114 GLN A N 1
ATOM 904 C CA . GLN A 1 114 ? 8.781 -10.761 -11.037 1.00 84.38 114 GLN A CA 1
ATOM 905 C C . GLN A 1 114 ? 9.241 -9.828 -12.147 1.00 84.38 114 GLN A C 1
ATOM 907 O O . GLN A 1 114 ? 10.308 -10.027 -12.729 1.00 84.38 114 GLN A O 1
ATOM 912 N N . ARG A 1 115 ? 8.411 -8.839 -12.466 1.00 89.25 115 ARG A N 1
ATOM 913 C CA . ARG A 1 115 ? 8.638 -7.906 -13.567 1.00 89.25 115 ARG A CA 1
ATOM 914 C C . ARG A 1 115 ? 8.328 -6.482 -13.124 1.00 89.25 115 ARG A C 1
ATOM 916 O O . ARG A 1 115 ? 7.607 -6.271 -12.156 1.00 89.25 115 ARG A O 1
ATOM 923 N N . ALA A 1 116 ? 8.864 -5.510 -13.850 1.00 90.50 116 ALA A N 1
ATOM 924 C CA . ALA A 1 116 ? 8.493 -4.114 -13.698 1.00 90.50 116 ALA A CA 1
ATOM 925 C C . ALA A 1 116 ? 6.988 -3.890 -13.932 1.00 90.50 116 ALA A C 1
ATOM 927 O O . ALA A 1 116 ? 6.408 -4.449 -14.868 1.00 90.50 116 ALA A O 1
ATOM 928 N N . ASP A 1 117 ? 6.387 -3.030 -13.114 1.00 91.25 117 ASP A N 1
ATOM 929 C CA . ASP A 1 117 ? 4.976 -2.665 -13.204 1.00 91.25 117 ASP A CA 1
ATOM 930 C C . ASP A 1 117 ? 4.847 -1.270 -13.816 1.00 91.25 117 ASP A C 1
ATOM 932 O O . ASP A 1 117 ? 5.030 -0.258 -13.146 1.00 91.25 117 ASP A O 1
ATOM 936 N N . GLU A 1 118 ? 4.502 -1.198 -15.100 1.00 90.19 118 GLU A N 1
ATOM 937 C CA . GLU A 1 118 ? 4.408 0.069 -15.840 1.00 90.19 118 GLU A CA 1
ATOM 938 C C . GLU A 1 118 ? 3.322 1.026 -15.325 1.00 90.19 118 GLU A C 1
ATOM 940 O O . GLU A 1 118 ? 3.286 2.186 -15.746 1.00 90.19 118 GLU A O 1
ATOM 945 N N . VAL A 1 119 ? 2.442 0.582 -14.417 1.00 90.50 119 VAL A N 1
ATOM 946 C CA . VAL A 1 119 ? 1.496 1.473 -13.732 1.00 90.50 119 VAL A CA 1
ATOM 947 C C . VAL A 1 119 ? 2.243 2.460 -12.835 1.00 90.50 119 VAL A C 1
ATOM 949 O O . VAL A 1 119 ? 1.855 3.637 -12.794 1.00 90.50 119 VAL A O 1
ATOM 952 N N . VAL A 1 120 ? 3.295 1.986 -12.155 1.00 93.88 120 VAL A N 1
ATOM 953 C CA . VAL A 1 120 ? 4.055 2.707 -11.118 1.00 93.88 120 VAL A CA 1
ATOM 954 C C . VAL A 1 120 ? 5.546 2.860 -11.434 1.00 93.88 120 VAL A C 1
ATOM 956 O O . VAL A 1 120 ? 6.227 3.615 -10.745 1.00 93.88 120 VAL A O 1
ATOM 959 N N . ASP A 1 121 ? 6.055 2.194 -12.471 1.00 96.44 121 ASP A N 1
ATOM 960 C CA . ASP A 1 121 ? 7.464 2.189 -12.864 1.00 96.44 121 ASP A CA 1
ATOM 961 C C . ASP A 1 121 ? 7.728 2.903 -14.189 1.00 96.44 121 ASP A C 1
ATOM 963 O O . ASP A 1 121 ? 7.032 2.729 -15.194 1.00 96.44 121 ASP A O 1
ATOM 967 N N . PHE A 1 122 ? 8.847 3.621 -14.224 1.00 97.19 122 PHE A N 1
ATOM 968 C CA . PHE A 1 122 ? 9.526 3.958 -15.465 1.00 97.19 122 PHE A CA 1
ATOM 969 C C . PHE A 1 122 ? 10.534 2.862 -15.804 1.00 97.19 122 PHE A C 1
ATOM 971 O O . PHE A 1 122 ? 11.434 2.570 -15.015 1.00 97.19 122 PHE A O 1
ATOM 978 N N . VAL A 1 123 ? 10.389 2.259 -16.987 1.00 97.44 123 VAL A N 1
ATOM 979 C CA . VAL A 1 123 ? 11.111 1.034 -17.349 1.00 97.44 123 VAL A CA 1
ATOM 980 C C . VAL A 1 123 ? 12.063 1.289 -18.507 1.00 97.44 123 VAL A C 1
ATOM 982 O O . VAL A 1 123 ? 11.675 1.811 -19.554 1.00 97.44 123 VAL A O 1
ATOM 985 N N . ALA A 1 124 ? 13.311 0.869 -18.337 1.00 96.69 124 ALA A N 1
ATOM 986 C CA . ALA A 1 124 ? 14.329 0.808 -19.371 1.00 96.69 124 ALA A CA 1
ATOM 987 C C . ALA A 1 124 ? 14.556 -0.656 -19.773 1.00 96.69 124 ALA A C 1
ATOM 989 O O . ALA A 1 124 ? 15.103 -1.447 -19.006 1.00 96.69 124 ALA A O 1
ATOM 990 N N . ARG A 1 125 ? 14.133 -1.015 -20.986 1.00 97.00 125 ARG A N 1
ATOM 991 C CA . ARG A 1 125 ? 14.225 -2.373 -21.533 1.00 97.00 125 ARG A CA 1
ATOM 992 C C . ARG A 1 125 ? 15.460 -2.502 -22.412 1.00 97.00 125 ARG A C 1
ATOM 994 O O . ARG A 1 125 ? 15.530 -1.867 -23.464 1.00 97.00 125 ARG A O 1
ATOM 1001 N N . VAL A 1 126 ? 16.416 -3.321 -22.001 1.00 96.12 126 VAL A N 1
ATOM 1002 C CA . VAL A 1 126 ? 17.623 -3.653 -22.762 1.00 96.12 126 VAL A CA 1
ATOM 1003 C C . VAL A 1 126 ? 17.389 -4.991 -23.456 1.00 96.12 126 VAL A C 1
ATOM 1005 O O . VAL A 1 126 ? 17.406 -6.046 -22.820 1.00 96.12 126 VAL A O 1
ATOM 1008 N N . GLN A 1 127 ? 17.139 -4.940 -24.762 1.00 93.19 127 GLN A N 1
ATOM 1009 C CA . GLN A 1 127 ? 16.725 -6.107 -25.542 1.00 93.19 127 GLN A CA 1
ATOM 1010 C C . GLN A 1 127 ? 17.939 -6.893 -26.024 1.00 93.19 127 GLN A C 1
ATOM 1012 O O . GLN A 1 127 ? 18.928 -6.302 -26.467 1.00 93.19 127 GLN A O 1
ATOM 1017 N N . GLY A 1 128 ? 17.881 -8.222 -25.974 1.00 88.06 128 GLY A N 1
ATOM 1018 C CA . GLY A 1 128 ? 18.985 -9.030 -26.472 1.00 88.06 128 GLY A CA 1
ATOM 1019 C C . GLY A 1 128 ? 18.656 -10.501 -26.667 1.00 88.06 128 GLY A C 1
ATOM 1020 O O . GLY A 1 128 ? 18.194 -11.166 -25.751 1.00 88.06 128 GLY A O 1
ATOM 1021 N N . ASP A 1 129 ? 19.026 -11.012 -27.840 1.00 82.94 129 ASP A N 1
ATOM 1022 C CA . ASP A 1 129 ? 18.812 -12.410 -28.240 1.00 82.94 129 ASP A CA 1
ATOM 1023 C C . ASP A 1 129 ? 19.935 -13.347 -27.754 1.00 82.94 129 ASP A C 1
ATOM 1025 O O . ASP A 1 129 ? 19.910 -14.556 -27.983 1.00 82.94 129 ASP A O 1
ATOM 1029 N N . THR A 1 130 ? 20.973 -12.786 -27.128 1.00 89.81 130 THR A N 1
ATOM 1030 C CA . THR A 1 130 ? 22.094 -13.538 -26.560 1.00 89.81 130 THR A CA 1
ATOM 1031 C C . THR A 1 130 ? 21.905 -13.745 -25.067 1.00 89.81 130 THR A C 1
ATOM 1033 O O . THR A 1 130 ? 21.250 -12.964 -24.382 1.00 89.81 130 THR A O 1
ATOM 1036 N N . VAL A 1 131 ? 22.517 -14.791 -24.535 1.00 93.56 131 VAL A N 1
ATOM 1037 C CA . VAL A 1 131 ? 22.441 -15.079 -23.106 1.00 93.56 131 VAL A CA 1
ATOM 1038 C C . VAL A 1 131 ? 23.539 -14.333 -22.371 1.00 93.56 131 VAL A C 1
ATOM 1040 O O . VAL A 1 131 ? 24.707 -14.397 -22.759 1.00 93.56 131 VAL A O 1
ATOM 1043 N N . VAL A 1 132 ? 23.168 -13.667 -21.283 1.00 93.81 132 VAL A N 1
ATOM 1044 C CA . VAL A 1 132 ? 24.086 -13.021 -20.348 1.00 93.81 132 VAL A CA 1
ATOM 1045 C C . VAL A 1 132 ? 24.000 -13.688 -18.973 1.00 93.81 132 VAL A C 1
ATOM 1047 O O . VAL A 1 132 ? 22.897 -13.929 -18.472 1.00 93.81 132 VAL A O 1
ATOM 1050 N N . PRO A 1 133 ? 25.144 -14.002 -18.337 1.00 94.62 133 PRO A N 1
ATOM 1051 C CA . PRO A 1 133 ? 25.156 -14.451 -16.951 1.00 94.62 133 PRO A CA 1
ATOM 1052 C C . PRO A 1 133 ? 24.664 -13.348 -16.012 1.00 94.62 133 PRO A C 1
ATOM 1054 O O . PRO A 1 133 ? 25.041 -12.181 -16.164 1.00 94.62 133 PRO A O 1
ATOM 1057 N N . ARG A 1 134 ? 23.894 -13.735 -14.993 1.00 94.25 134 ARG A N 1
ATOM 1058 C CA . ARG A 1 134 ? 23.379 -12.854 -13.933 1.00 94.25 134 ARG A CA 1
ATOM 1059 C C . ARG A 1 134 ? 24.438 -11.905 -13.371 1.00 94.25 134 ARG A C 1
ATOM 1061 O O . ARG A 1 134 ? 24.235 -10.694 -13.339 1.00 94.25 134 ARG A O 1
ATOM 1068 N N . ASP A 1 135 ? 25.591 -12.447 -12.981 1.00 93.38 135 ASP A N 1
ATOM 1069 C CA . ASP A 1 135 ? 26.657 -11.682 -12.324 1.00 93.38 135 ASP A CA 1
ATOM 1070 C C . ASP A 1 135 ? 27.324 -10.661 -13.247 1.00 93.38 135 ASP A C 1
ATOM 1072 O O . ASP A 1 135 ? 27.815 -9.635 -12.780 1.00 93.38 135 ASP A O 1
ATOM 1076 N N . THR A 1 136 ? 27.314 -10.891 -14.564 1.00 91.38 136 THR A N 1
ATOM 1077 C CA . THR A 1 136 ? 27.784 -9.881 -15.522 1.00 91.38 136 THR A CA 1
ATOM 1078 C C . THR A 1 136 ? 26.862 -8.667 -15.498 1.00 91.38 136 THR A C 1
ATOM 1080 O O . THR A 1 136 ? 27.333 -7.536 -15.390 1.00 91.38 136 THR A O 1
ATOM 1083 N N . VAL A 1 137 ? 25.548 -8.898 -15.536 1.00 91.19 137 VAL A N 1
ATOM 1084 C CA . VAL A 1 137 ? 24.540 -7.831 -15.523 1.00 91.19 137 VAL A CA 1
ATOM 1085 C C . VAL A 1 137 ? 24.560 -7.089 -14.189 1.00 91.19 137 VAL A C 1
ATOM 1087 O O . VAL A 1 137 ? 24.679 -5.863 -14.166 1.00 91.19 137 VAL A O 1
ATOM 1090 N N . LEU A 1 138 ? 24.530 -7.818 -13.071 1.00 91.44 138 LEU A N 1
ATOM 1091 C CA . LEU A 1 138 ? 24.570 -7.207 -11.744 1.00 91.44 138 LEU A CA 1
ATOM 1092 C C . LEU A 1 138 ? 25.897 -6.528 -11.425 1.00 91.44 138 LEU A C 1
ATOM 1094 O O . LEU A 1 138 ? 25.903 -5.517 -10.730 1.00 91.44 138 LEU A O 1
ATOM 1098 N N . GLY A 1 139 ? 27.015 -7.053 -11.927 1.00 89.75 139 GLY A N 1
ATOM 1099 C CA . GLY A 1 139 ? 28.316 -6.413 -11.780 1.00 89.75 139 GLY A CA 1
ATOM 1100 C C . GLY A 1 139 ? 28.314 -5.016 -12.395 1.00 89.75 139 GLY A C 1
ATOM 1101 O O . GLY A 1 139 ? 28.755 -4.065 -11.753 1.00 89.75 139 GLY A O 1
ATOM 1102 N N . ILE A 1 140 ? 27.750 -4.869 -13.599 1.00 88.56 140 ILE A N 1
ATOM 1103 C CA . ILE A 1 140 ? 27.599 -3.562 -14.251 1.00 88.56 140 ILE A CA 1
ATOM 1104 C C . ILE A 1 140 ? 26.602 -2.694 -13.475 1.00 88.56 140 ILE A C 1
ATOM 1106 O O . ILE A 1 140 ? 26.889 -1.525 -13.232 1.00 88.56 140 ILE A O 1
ATOM 1110 N N . TYR A 1 141 ? 25.462 -3.247 -13.060 1.00 87.94 141 TYR A N 1
ATOM 1111 C CA . TYR A 1 141 ? 24.443 -2.519 -12.301 1.00 87.94 141 TYR A CA 1
ATOM 1112 C C . TYR A 1 141 ? 25.003 -1.924 -10.998 1.00 87.94 141 TYR A C 1
ATOM 1114 O O . TYR A 1 141 ? 24.962 -0.711 -10.816 1.00 87.94 141 TYR A O 1
ATOM 1122 N N . LYS A 1 142 ? 25.645 -2.741 -10.153 1.00 87.38 142 LYS A N 1
ATOM 1123 C CA . LYS A 1 142 ? 26.215 -2.315 -8.861 1.00 87.38 142 LYS A CA 1
ATOM 1124 C C . LYS A 1 142 ? 27.390 -1.347 -8.999 1.00 87.38 142 LYS A C 1
ATOM 1126 O O . LYS A 1 142 ? 27.557 -0.451 -8.182 1.00 87.38 142 LYS A O 1
ATOM 1131 N N . GLN A 1 143 ? 28.208 -1.479 -10.046 1.00 83.69 143 GLN A N 1
ATOM 1132 C CA . GLN A 1 143 ? 29.300 -0.527 -10.312 1.00 83.69 143 GLN A CA 1
ATOM 1133 C C . GLN A 1 143 ? 28.805 0.862 -10.735 1.00 83.69 143 GLN A C 1
ATOM 1135 O O . GLN A 1 143 ? 29.570 1.824 -10.695 1.00 83.69 143 GLN A O 1
ATOM 1140 N N . ASN A 1 144 ? 27.554 0.958 -11.184 1.00 78.38 144 ASN A N 1
ATOM 1141 C CA . ASN A 1 144 ? 26.935 2.182 -11.689 1.00 78.38 144 ASN A CA 1
ATOM 1142 C C . ASN A 1 144 ? 25.751 2.62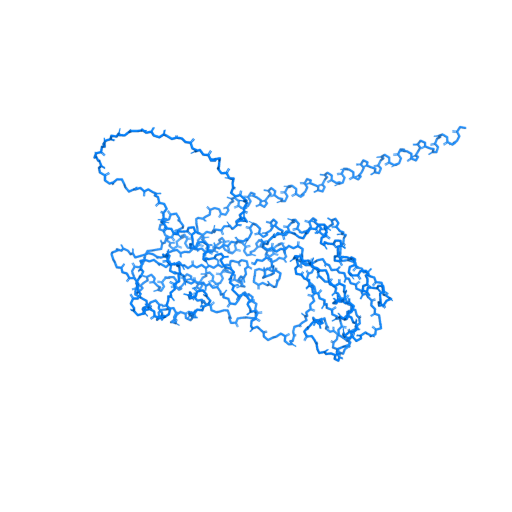2 -10.834 1.00 78.38 144 ASN A C 1
ATOM 1144 O O . ASN A 1 144 ? 24.912 3.401 -11.283 1.00 78.38 144 ASN A O 1
ATOM 1148 N N . GLU A 1 145 ? 25.697 2.110 -9.612 1.00 74.94 145 GLU A N 1
ATOM 1149 C CA . GLU A 1 145 ? 24.649 2.396 -8.661 1.00 74.94 145 GLU A CA 1
ATOM 1150 C C . GLU A 1 145 ? 24.796 3.832 -8.153 1.00 74.94 145 GLU A C 1
ATOM 1152 O O . GLU A 1 145 ? 25.759 4.197 -7.476 1.00 74.94 145 GLU A O 1
ATOM 1157 N N . TYR A 1 146 ? 23.836 4.670 -8.526 1.00 73.31 146 TYR A N 1
ATOM 1158 C CA . TYR A 1 146 ? 23.681 5.998 -7.955 1.00 73.31 146 TYR A CA 1
ATOM 1159 C C . TYR A 1 146 ? 22.851 5.898 -6.672 1.00 73.31 146 TYR A C 1
ATOM 1161 O O . TYR A 1 146 ? 21.911 5.107 -6.602 1.00 73.31 146 TYR A O 1
ATOM 1169 N N . LEU A 1 147 ? 23.152 6.746 -5.683 1.00 75.38 147 LEU A N 1
ATOM 1170 C CA . LEU A 1 147 ? 22.2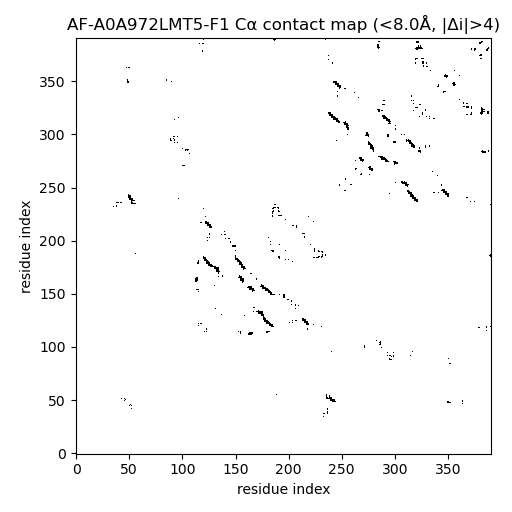09 7.046 -4.604 1.00 75.38 147 LEU A CA 1
ATOM 1171 C C . LEU A 1 147 ? 21.002 7.762 -5.230 1.00 75.38 147 LEU A C 1
ATOM 1173 O O . LEU A 1 147 ? 21.110 8.914 -5.665 1.00 75.38 147 LEU A O 1
ATOM 1177 N N . LEU A 1 148 ? 19.908 7.017 -5.359 1.00 81.56 148 LEU A N 1
ATOM 1178 C CA . LEU A 1 148 ? 18.589 7.473 -5.783 1.00 81.56 148 LEU A CA 1
ATOM 1179 C C . LEU A 1 148 ? 17.662 7.342 -4.580 1.00 81.56 148 LEU A C 1
ATOM 1181 O O . LEU A 1 148 ? 17.778 6.361 -3.842 1.00 81.56 148 LEU A O 1
ATOM 1185 N N . ASP A 1 149 ? 16.771 8.311 -4.397 1.00 84.56 149 ASP A N 1
ATOM 1186 C CA . ASP A 1 149 ? 15.837 8.305 -3.275 1.00 84.56 149 ASP A CA 1
ATOM 1187 C C . ASP A 1 149 ? 14.714 7.301 -3.566 1.00 84.56 149 ASP A C 1
ATOM 1189 O O . ASP A 1 149 ? 14.321 6.524 -2.698 1.00 84.56 149 ASP A O 1
ATOM 1193 N N . LYS A 1 150 ? 14.262 7.233 -4.828 1.00 89.25 150 LYS A N 1
ATOM 1194 C CA . LYS A 1 150 ? 13.263 6.246 -5.263 1.00 89.25 150 LYS A CA 1
ATOM 1195 C C . LYS A 1 150 ? 13.823 4.832 -5.397 1.00 89.25 150 LYS A C 1
ATOM 1197 O O . LYS A 1 150 ? 14.930 4.597 -5.896 1.00 89.25 150 LYS A O 1
ATOM 1202 N N . HIS A 1 151 ? 12.995 3.859 -5.015 1.00 88.00 151 HIS A N 1
ATOM 1203 C CA . HIS A 1 151 ? 13.322 2.442 -5.134 1.00 88.00 151 HIS A CA 1
ATOM 1204 C C . HIS A 1 151 ? 13.531 2.047 -6.605 1.00 88.00 151 HIS A C 1
ATOM 1206 O O . HIS A 1 151 ? 12.743 2.403 -7.486 1.00 88.00 151 HIS A O 1
ATOM 1212 N N . ARG A 1 152 ? 14.580 1.258 -6.864 1.00 90.81 152 ARG A N 1
ATOM 1213 C CA . ARG A 1 152 ? 14.911 0.725 -8.190 1.00 90.81 152 ARG A CA 1
ATOM 1214 C C . ARG A 1 152 ? 15.008 -0.793 -8.154 1.00 90.81 152 ARG A C 1
ATOM 1216 O O . ARG A 1 152 ? 15.305 -1.359 -7.107 1.00 90.81 152 ARG A O 1
ATOM 1223 N N . ARG A 1 153 ? 14.727 -1.442 -9.279 1.00 92.00 153 ARG A N 1
ATOM 1224 C CA . ARG A 1 153 ? 14.799 -2.900 -9.427 1.00 92.00 153 ARG A CA 1
ATOM 1225 C C . ARG A 1 153 ? 15.396 -3.261 -10.776 1.00 92.00 153 ARG A C 1
ATOM 1227 O O . ARG A 1 153 ? 15.293 -2.490 -11.735 1.00 92.00 153 ARG A O 1
ATOM 1234 N N . ILE A 1 154 ? 16.011 -4.436 -10.839 1.00 94.38 154 ILE A N 1
ATOM 1235 C CA . ILE A 1 154 ? 16.567 -4.988 -12.067 1.00 94.38 154 ILE A CA 1
ATOM 1236 C C . ILE A 1 154 ? 16.090 -6.424 -12.264 1.00 94.38 154 ILE A C 1
ATOM 1238 O O . ILE A 1 154 ? 16.288 -7.299 -11.424 1.00 94.38 154 ILE A O 1
ATOM 1242 N N . TYR A 1 155 ? 15.474 -6.657 -13.412 1.00 95.31 155 TYR A N 1
ATOM 1243 C CA . TYR A 1 155 ? 14.894 -7.930 -13.788 1.00 95.31 155 TYR A CA 1
ATOM 1244 C C . TYR A 1 155 ? 15.571 -8.483 -15.032 1.00 95.31 155 TYR A C 1
ATOM 1246 O O . TYR A 1 155 ? 16.079 -7.734 -15.871 1.00 95.31 155 TYR A O 1
ATOM 1254 N N . GLY A 1 156 ? 15.534 -9.802 -15.181 1.00 94.94 156 GLY A N 1
ATOM 1255 C CA . GLY A 1 156 ? 15.929 -10.467 -16.414 1.00 94.94 156 GLY A CA 1
ATOM 1256 C C . GLY A 1 156 ? 14.929 -11.532 -16.830 1.00 94.94 156 GLY A C 1
ATOM 1257 O O . GLY A 1 156 ? 14.347 -12.211 -15.983 1.00 94.94 156 GLY A O 1
ATOM 1258 N N . LEU A 1 157 ? 14.775 -11.710 -18.140 1.00 94.88 157 LEU A N 1
ATOM 1259 C CA . LEU A 1 157 ? 14.015 -12.809 -18.722 1.00 94.88 157 LEU A CA 1
ATOM 1260 C C . LEU A 1 157 ? 14.874 -14.074 -18.718 1.00 94.88 157 LEU A C 1
ATOM 1262 O O . LEU A 1 157 ? 15.849 -14.177 -19.471 1.00 94.88 157 LEU A O 1
ATOM 1266 N N . ASN A 1 158 ? 14.547 -15.007 -17.829 1.00 92.56 158 ASN A N 1
ATOM 1267 C CA . ASN A 1 158 ? 15.323 -16.223 -17.622 1.00 92.56 158 ASN A CA 1
ATOM 1268 C C . ASN A 1 158 ? 15.235 -17.141 -18.856 1.00 92.56 158 ASN A C 1
ATOM 1270 O O . ASN A 1 158 ? 14.146 -17.416 -19.359 1.00 92.56 158 ASN A O 1
ATOM 1274 N N . GLU A 1 159 ? 16.384 -17.610 -19.348 1.00 92.81 159 GLU A N 1
ATOM 1275 C CA . GLU A 1 159 ? 16.475 -18.443 -20.558 1.00 92.81 159 GLU A CA 1
ATOM 1276 C C . GLU A 1 159 ? 15.795 -19.812 -20.387 1.00 92.81 159 GLU A C 1
ATOM 1278 O O . GLU A 1 159 ? 15.175 -20.317 -21.321 1.00 92.81 159 GLU A O 1
ATOM 1283 N N . ASP A 1 160 ? 15.895 -20.410 -19.199 1.00 88.62 160 ASP A N 1
ATOM 1284 C CA . ASP A 1 160 ? 15.493 -21.797 -18.964 1.00 88.62 160 ASP A CA 1
ATOM 1285 C C . ASP A 1 160 ? 13.972 -21.948 -18.832 1.00 88.62 160 ASP A C 1
ATOM 1287 O O . ASP A 1 160 ? 13.399 -22.944 -19.279 1.00 88.62 160 ASP A O 1
ATOM 1291 N N . ASN A 1 161 ? 13.309 -20.976 -18.197 1.00 87.94 161 ASN A N 1
ATOM 1292 C CA . ASN A 1 161 ? 11.874 -21.039 -17.899 1.00 87.94 161 ASN A CA 1
ATOM 1293 C C . ASN A 1 161 ? 11.036 -19.943 -18.578 1.00 87.94 161 ASN A C 1
ATOM 1295 O O . ASN A 1 161 ? 9.809 -20.021 -18.531 1.00 87.94 161 ASN A O 1
ATOM 1299 N N . GLY A 1 162 ? 11.667 -18.953 -19.220 1.00 89.19 162 GLY A N 1
ATOM 1300 C CA . GLY A 1 162 ? 10.979 -17.862 -19.910 1.00 89.19 162 GLY A CA 1
ATOM 1301 C C . GLY A 1 162 ? 10.223 -16.902 -18.990 1.00 89.19 162 GLY A C 1
ATOM 1302 O O . GLY A 1 162 ? 9.317 -16.221 -19.462 1.00 89.19 162 GLY A O 1
ATOM 1303 N N . LEU A 1 163 ? 10.554 -16.859 -17.696 1.00 90.94 163 LEU A N 1
ATOM 1304 C CA . LEU A 1 163 ? 9.931 -15.970 -16.713 1.00 90.94 163 LEU A CA 1
ATOM 1305 C C . LEU A 1 163 ? 10.839 -14.781 -16.399 1.00 90.94 163 LEU A C 1
ATOM 1307 O O . LEU A 1 163 ? 12.060 -14.929 -16.294 1.00 90.94 163 LEU A O 1
ATOM 1311 N N . TRP A 1 164 ? 10.239 -13.613 -16.181 1.00 93.62 164 TRP A N 1
ATOM 1312 C CA . TRP A 1 164 ? 10.943 -12.482 -15.580 1.00 93.62 164 TRP A CA 1
ATOM 1313 C C . TRP A 1 164 ? 11.245 -12.750 -14.101 1.00 93.62 164 TRP A C 1
ATOM 1315 O O . TRP A 1 164 ? 10.380 -13.220 -13.352 1.00 93.62 164 TRP A O 1
ATOM 1325 N N . ARG A 1 165 ? 12.489 -12.480 -13.691 1.00 92.31 165 ARG A N 1
ATOM 1326 C CA . ARG A 1 165 ? 12.993 -12.702 -12.328 1.00 92.31 165 ARG A CA 1
ATOM 1327 C C . ARG A 1 165 ? 13.785 -11.498 -11.835 1.00 92.31 165 ARG A C 1
ATOM 1329 O O . ARG A 1 165 ? 14.496 -10.876 -12.625 1.00 92.31 165 ARG A O 1
ATOM 1336 N N . ASP A 1 166 ? 13.700 -11.210 -10.539 1.00 92.50 166 ASP A N 1
ATOM 1337 C CA . ASP A 1 166 ? 14.545 -10.217 -9.872 1.00 92.50 166 ASP A CA 1
ATOM 1338 C C . ASP A 1 166 ? 15.982 -10.743 -9.785 1.00 92.50 166 ASP A C 1
ATOM 1340 O O . ASP A 1 166 ? 16.276 -11.702 -9.066 1.00 92.50 166 ASP A O 1
ATOM 1344 N N . LEU A 1 167 ? 16.899 -10.112 -10.521 1.00 91.81 167 LEU A N 1
ATOM 1345 C CA . LEU A 1 167 ? 18.277 -10.587 -10.595 1.00 91.81 167 LEU A CA 1
ATOM 1346 C C . LEU A 1 167 ? 18.974 -10.538 -9.233 1.00 91.81 167 LEU A C 1
ATOM 1348 O O . LEU A 1 167 ? 19.866 -11.352 -8.984 1.00 91.81 167 LEU A O 1
ATOM 1352 N N . GLU A 1 168 ? 18.592 -9.621 -8.342 1.00 90.44 168 GLU A N 1
ATOM 1353 C CA . GLU A 1 168 ? 19.214 -9.492 -7.024 1.00 90.44 168 GLU A CA 1
ATOM 1354 C C . GLU A 1 168 ? 18.895 -10.686 -6.114 1.00 90.44 168 GLU A C 1
ATOM 1356 O O . GLU A 1 168 ? 19.734 -11.051 -5.289 1.00 90.44 168 GLU A O 1
ATOM 1361 N N . GLN A 1 169 ? 17.755 -11.348 -6.332 1.00 88.50 169 GLN A N 1
ATOM 1362 C CA . GLN A 1 169 ? 17.281 -12.504 -5.558 1.00 88.50 169 GLN A CA 1
ATOM 1363 C C . GLN A 1 169 ? 17.631 -13.861 -6.192 1.00 88.50 169 GLN A C 1
ATOM 1365 O O . GLN A 1 169 ? 17.504 -14.905 -5.550 1.00 88.50 169 GLN A O 1
ATOM 1370 N N . GLU A 1 170 ? 18.067 -13.865 -7.449 1.00 87.50 170 GLU A N 1
ATOM 1371 C CA . GLU A 1 170 ? 18.348 -15.084 -8.208 1.00 87.50 170 GLU A CA 1
ATOM 1372 C C . GLU A 1 170 ? 19.761 -15.646 -7.965 1.00 87.50 170 GLU A C 1
ATOM 1374 O O . GLU A 1 170 ? 20.696 -14.892 -7.663 1.00 87.50 170 GLU A O 1
ATOM 1379 N N . PRO A 1 171 ? 19.953 -16.974 -8.121 1.00 86.44 171 PRO A N 1
ATOM 1380 C CA . PRO A 1 171 ? 21.252 -17.611 -7.940 1.00 86.44 171 PRO A CA 1
ATOM 1381 C C . PRO A 1 171 ? 22.272 -17.152 -8.993 1.00 86.44 171 PRO A C 1
ATOM 1383 O O . PRO A 1 171 ? 21.927 -16.816 -10.127 1.00 86.44 171 PRO A O 1
ATOM 1386 N N . GLU A 1 172 ? 23.558 -17.221 -8.639 1.00 88.00 172 GLU A N 1
ATOM 1387 C CA . GLU A 1 172 ? 24.694 -16.819 -9.494 1.00 88.00 172 GLU A CA 1
ATOM 1388 C C . GLU A 1 172 ? 24.719 -17.544 -10.851 1.00 88.00 172 GLU A C 1
ATOM 1390 O O . GLU A 1 172 ? 25.153 -16.988 -11.859 1.00 88.00 172 GLU A O 1
ATOM 1395 N N . SER A 1 173 ? 24.191 -18.771 -10.910 1.00 88.19 173 SER A N 1
ATOM 1396 C CA . SER A 1 173 ? 24.102 -19.566 -12.140 1.00 88.19 173 SER A CA 1
ATOM 1397 C C . SER A 1 173 ? 23.029 -19.093 -13.129 1.00 88.19 173 SER A C 1
ATOM 1399 O O . SER A 1 173 ? 22.909 -19.685 -14.200 1.00 88.19 173 SER A O 1
ATOM 1401 N N . GLY A 1 174 ? 22.225 -18.084 -12.778 1.00 90.00 174 GLY A N 1
ATOM 1402 C CA . GLY A 1 174 ? 21.122 -17.598 -13.601 1.00 90.00 174 GLY A CA 1
ATOM 1403 C C . GLY A 1 174 ? 21.575 -17.048 -14.958 1.00 90.00 174 GLY A C 1
ATOM 1404 O O . GLY A 1 174 ? 22.601 -16.368 -15.077 1.00 90.00 174 GLY A O 1
ATOM 1405 N N . ARG A 1 175 ? 20.784 -17.337 -15.993 1.00 93.75 175 ARG A N 1
ATOM 1406 C CA . ARG A 1 175 ? 21.049 -16.990 -17.392 1.00 93.75 175 ARG A CA 1
ATOM 1407 C C . ARG A 1 175 ? 19.866 -16.224 -17.963 1.00 93.75 175 ARG A C 1
ATOM 1409 O O . ARG A 1 175 ? 18.731 -16.682 -17.852 1.00 93.75 175 ARG A O 1
ATOM 1416 N N . TYR A 1 176 ? 20.141 -15.071 -18.565 1.00 94.62 176 TYR A N 1
ATOM 1417 C CA . TYR A 1 176 ? 19.104 -14.114 -18.942 1.00 94.62 176 TYR A CA 1
ATOM 1418 C C . TYR A 1 176 ? 19.272 -13.615 -20.371 1.00 94.62 176 TYR A C 1
ATOM 1420 O O . TYR A 1 176 ? 20.390 -13.497 -20.871 1.00 94.62 176 TYR A O 1
ATOM 1428 N N . THR A 1 177 ? 18.151 -13.324 -21.022 1.00 94.94 177 THR A N 1
ATOM 1429 C CA . THR A 1 177 ? 18.092 -12.759 -22.376 1.00 94.94 177 THR A CA 1
ATOM 1430 C C . THR A 1 177 ? 17.800 -11.269 -22.283 1.00 94.94 177 THR A C 1
ATOM 1432 O O . THR A 1 177 ? 18.742 -10.493 -22.149 1.00 94.94 177 THR A O 1
ATOM 1435 N N . ASP A 1 178 ? 16.540 -10.848 -22.257 1.00 95.19 178 ASP A N 1
ATOM 1436 C CA . ASP A 1 178 ? 16.159 -9.453 -22.032 1.00 95.19 178 ASP A CA 1
ATOM 1437 C C . ASP A 1 178 ? 16.422 -9.001 -20.586 1.00 95.19 178 ASP A C 1
ATOM 1439 O O . ASP A 1 178 ? 16.322 -9.789 -19.643 1.00 95.19 178 ASP A O 1
ATOM 1443 N N . ILE A 1 179 ? 16.736 -7.713 -20.413 1.00 96.12 179 ILE A N 1
ATOM 1444 C CA . ILE A 1 179 ? 16.939 -7.077 -19.103 1.00 96.12 179 ILE A CA 1
ATOM 1445 C C . ILE A 1 179 ? 16.011 -5.871 -18.969 1.00 96.12 179 ILE A C 1
ATOM 1447 O O . ILE A 1 179 ? 15.897 -5.056 -19.885 1.00 96.12 179 ILE A O 1
ATOM 1451 N N . GLU A 1 180 ? 15.372 -5.732 -17.813 1.00 96.44 180 GLU A N 1
ATOM 1452 C CA . GLU A 1 180 ? 14.513 -4.602 -17.470 1.00 96.44 180 GLU A CA 1
ATOM 1453 C C . GLU A 1 180 ? 15.054 -3.908 -16.228 1.00 96.44 180 GLU A C 1
ATOM 1455 O O . GLU A 1 180 ? 15.201 -4.514 -15.173 1.00 96.44 180 GLU A O 1
ATOM 1460 N N . LEU A 1 181 ? 15.335 -2.616 -16.351 1.00 95.50 181 LEU A N 1
ATOM 1461 C CA . LEU A 1 181 ? 15.547 -1.748 -15.204 1.00 95.50 181 LEU A CA 1
ATOM 1462 C C . LEU A 1 181 ? 14.269 -0.973 -14.938 1.00 95.50 181 LEU A C 1
ATOM 1464 O O . LEU A 1 181 ? 13.658 -0.471 -15.880 1.00 95.50 181 LEU A O 1
ATOM 1468 N N . ALA A 1 182 ? 13.907 -0.829 -13.672 1.00 95.75 182 ALA A N 1
ATOM 1469 C CA . ALA A 1 182 ? 12.733 -0.086 -13.246 1.00 95.75 182 ALA A CA 1
ATOM 1470 C C . ALA A 1 182 ? 13.092 0.897 -12.133 1.00 95.75 182 ALA A C 1
ATOM 1472 O O . ALA A 1 182 ? 13.834 0.549 -11.212 1.00 95.75 182 ALA A O 1
ATOM 1473 N N . ILE A 1 183 ? 12.546 2.108 -12.214 1.00 95.56 183 ILE A N 1
ATOM 1474 C CA . ILE A 1 183 ? 12.516 3.072 -11.114 1.00 95.56 183 ILE A CA 1
ATOM 1475 C C . ILE A 1 183 ? 11.071 3.436 -10.814 1.00 95.56 183 ILE A C 1
ATOM 1477 O O . ILE A 1 183 ? 10.289 3.712 -11.727 1.00 95.56 183 ILE A O 1
ATOM 1481 N N . GLN A 1 184 ? 10.740 3.455 -9.529 1.00 95.56 184 GLN A N 1
ATOM 1482 C CA . GLN A 1 184 ? 9.412 3.818 -9.076 1.00 95.56 184 GLN A CA 1
ATOM 1483 C C . GLN A 1 184 ? 9.146 5.313 -9.299 1.00 95.56 184 GLN A C 1
ATOM 1485 O O . GLN A 1 184 ? 9.965 6.167 -8.964 1.00 95.56 184 GLN A O 1
ATOM 1490 N N . LEU A 1 185 ? 7.989 5.627 -9.881 1.00 96.31 185 LEU A N 1
ATOM 1491 C CA . LEU A 1 185 ? 7.601 6.982 -10.274 1.00 96.31 185 LEU A CA 1
ATOM 1492 C C . LEU A 1 185 ? 7.105 7.834 -9.105 1.00 96.31 185 LEU A C 1
ATOM 1494 O O . LEU A 1 185 ? 7.239 9.052 -9.160 1.00 96.31 185 LEU A O 1
ATOM 1498 N N . ALA A 1 186 ? 6.510 7.228 -8.082 1.00 94.44 186 ALA A N 1
ATOM 1499 C CA . ALA A 1 186 ? 6.060 7.912 -6.876 1.00 94.44 186 ALA A CA 1
ATOM 1500 C C . ALA A 1 186 ? 5.947 6.924 -5.713 1.00 94.44 186 ALA A C 1
ATOM 1502 O O . ALA A 1 186 ? 5.758 5.728 -5.925 1.00 94.44 186 ALA A O 1
ATOM 1503 N N . ASP A 1 187 ? 6.043 7.431 -4.497 1.00 89.00 187 ASP A N 1
ATOM 1504 C CA . ASP A 1 187 ? 5.762 6.733 -3.241 1.00 89.00 187 ASP A CA 1
ATOM 1505 C C . ASP A 1 187 ? 5.137 7.734 -2.254 1.00 89.00 187 ASP A C 1
ATOM 1507 O O . ASP A 1 187 ? 4.757 8.847 -2.638 1.00 89.00 187 ASP A O 1
ATOM 1511 N N . ARG A 1 188 ? 5.042 7.352 -0.979 1.00 81.12 188 ARG A N 1
ATOM 1512 C CA . ARG A 1 188 ? 4.510 8.202 0.090 1.00 81.12 188 ARG A CA 1
ATOM 1513 C C . ARG A 1 188 ? 5.323 9.484 0.328 1.00 81.12 188 ARG A C 1
ATOM 1515 O O . ARG A 1 188 ? 4.756 10.467 0.801 1.00 81.12 188 ARG A O 1
ATOM 1522 N N . ASP A 1 189 ? 6.603 9.498 -0.044 1.00 83.31 189 ASP A N 1
ATOM 1523 C CA . ASP A 1 189 ? 7.502 10.654 0.076 1.00 83.31 189 ASP A CA 1
ATOM 1524 C C . ASP A 1 189 ? 7.459 11.562 -1.168 1.00 83.31 189 ASP A C 1
ATOM 1526 O O . ASP A 1 189 ? 8.138 12.589 -1.236 1.00 83.31 189 ASP A O 1
ATOM 1530 N N . GLY A 1 190 ? 6.652 11.202 -2.171 1.00 88.25 190 GLY A N 1
ATOM 1531 C CA . GLY A 1 190 ? 6.335 12.033 -3.326 1.00 88.25 190 GLY A CA 1
ATOM 1532 C C . GLY A 1 190 ? 6.820 11.467 -4.665 1.00 88.25 190 GLY A C 1
ATOM 1533 O O . GLY A 1 190 ? 7.232 10.308 -4.762 1.00 88.25 190 GLY A O 1
ATOM 1534 N N . PRO A 1 191 ? 6.766 12.269 -5.741 1.00 95.19 191 PRO A N 1
ATOM 1535 C CA . PRO A 1 191 ? 7.111 11.823 -7.085 1.00 95.19 191 PRO A CA 1
ATOM 1536 C C . PRO A 1 191 ? 8.629 11.774 -7.310 1.00 95.19 191 PRO A C 1
ATOM 1538 O O . PRO A 1 191 ? 9.391 12.507 -6.682 1.00 95.19 191 PRO A O 1
ATOM 1541 N N . VAL A 1 192 ? 9.072 10.949 -8.261 1.00 94.62 192 VAL A N 1
ATOM 1542 C CA . VAL A 1 192 ? 10.456 10.947 -8.752 1.00 94.62 192 VAL A CA 1
ATOM 1543 C C . VAL A 1 192 ? 10.809 12.304 -9.355 1.00 94.62 192 VAL A C 1
ATOM 1545 O O . VAL A 1 192 ? 10.019 12.917 -10.082 1.00 94.62 192 VAL A O 1
ATOM 1548 N N . THR A 1 193 ? 12.020 12.778 -9.079 1.00 93.25 193 THR A N 1
ATOM 1549 C CA . THR A 1 193 ? 12.495 14.054 -9.619 1.00 93.25 193 THR A CA 1
ATOM 1550 C C . THR A 1 193 ? 13.092 13.900 -11.020 1.00 93.25 193 THR A C 1
ATOM 1552 O O . THR A 1 193 ? 13.575 12.837 -11.412 1.00 93.25 193 THR A O 1
ATOM 1555 N N . GLU A 1 194 ? 13.146 14.996 -11.784 1.00 94.56 194 GLU A N 1
ATOM 1556 C CA . GLU A 1 194 ? 13.825 15.019 -13.090 1.00 94.56 194 GLU A CA 1
ATOM 1557 C C . GLU A 1 194 ? 15.308 14.619 -12.979 1.00 94.56 194 GLU A C 1
ATOM 1559 O O . GLU A 1 194 ? 15.838 13.910 -13.835 1.00 94.56 194 GLU A O 1
ATOM 1564 N N . SER A 1 195 ? 15.980 15.036 -11.902 1.00 91.75 195 SER A N 1
ATOM 1565 C CA . SER A 1 195 ? 17.381 14.691 -11.637 1.00 91.75 195 SER A CA 1
ATOM 1566 C C . SER A 1 195 ? 17.569 13.184 -11.451 1.00 91.75 195 SER A C 1
ATOM 1568 O O . SER A 1 195 ? 18.459 12.589 -12.061 1.00 91.75 195 SER A O 1
ATOM 1570 N N . GLU A 1 196 ? 16.714 12.545 -10.651 1.00 92.38 196 GLU A N 1
ATOM 1571 C CA . GLU A 1 196 ? 16.757 11.099 -10.425 1.00 92.38 196 GLU A CA 1
ATOM 1572 C C . GLU A 1 196 ? 16.424 10.304 -11.680 1.00 92.38 196 GLU A C 1
ATOM 1574 O O . GLU A 1 196 ? 17.151 9.371 -12.023 1.00 92.38 196 GLU A O 1
ATOM 1579 N N . LEU A 1 197 ? 15.381 10.705 -12.410 1.00 94.81 197 LEU A N 1
ATOM 1580 C CA . LEU A 1 197 ? 14.983 10.041 -13.647 1.00 94.81 197 LEU A CA 1
ATOM 1581 C C . LEU A 1 197 ? 16.108 10.089 -14.695 1.00 94.81 197 LEU A C 1
ATOM 1583 O O . LEU A 1 197 ? 16.378 9.098 -15.377 1.00 94.81 197 LEU A O 1
ATOM 1587 N N . ASN A 1 198 ? 16.821 11.217 -14.780 1.00 93.50 198 ASN A N 1
ATOM 1588 C CA . ASN A 1 198 ? 17.990 11.362 -15.645 1.00 93.50 198 ASN A CA 1
ATOM 1589 C C . ASN A 1 198 ? 19.155 10.459 -15.214 1.00 93.50 198 ASN A C 1
ATOM 1591 O O . ASN A 1 198 ? 19.746 9.786 -16.062 1.00 93.50 198 ASN A O 1
ATOM 1595 N N . LYS A 1 199 ? 19.475 10.397 -13.913 1.00 92.88 199 LYS A N 1
ATOM 1596 C CA . LYS A 1 199 ? 20.503 9.481 -13.380 1.00 92.88 199 LYS A CA 1
ATOM 1597 C C . LYS A 1 199 ? 20.148 8.018 -13.671 1.00 92.88 199 LYS A C 1
ATOM 1599 O O . LYS A 1 199 ? 20.995 7.260 -14.141 1.00 92.88 199 LYS A O 1
ATOM 1604 N N . PHE A 1 200 ? 18.889 7.634 -13.460 1.00 94.81 200 PHE A N 1
ATOM 1605 C CA . PHE A 1 200 ? 18.386 6.297 -13.775 1.00 94.81 200 PHE A CA 1
ATOM 1606 C C . PHE A 1 200 ? 18.530 5.966 -15.264 1.00 94.81 200 PHE A C 1
ATOM 1608 O O . PHE A 1 200 ? 19.032 4.901 -15.626 1.00 94.81 200 PHE A O 1
ATOM 1615 N N . ALA A 1 201 ? 18.152 6.885 -16.152 1.00 94.38 201 ALA A N 1
ATOM 1616 C CA . ALA A 1 201 ? 18.281 6.650 -17.583 1.00 94.38 201 ALA A CA 1
ATOM 1617 C C .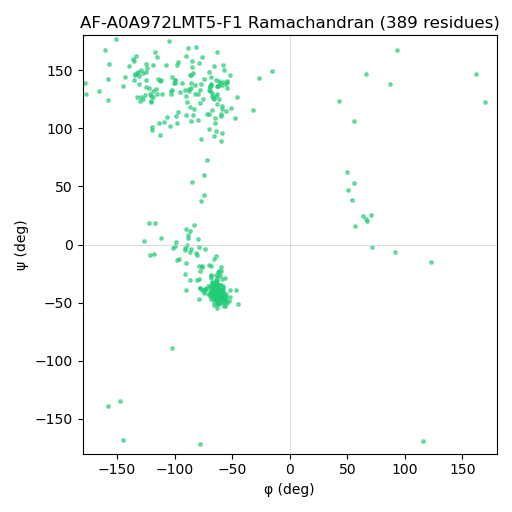 ALA A 1 201 ? 19.742 6.524 -18.039 1.00 94.38 201 ALA A C 1
ATOM 1619 O O . ALA A 1 201 ? 20.044 5.686 -18.890 1.00 94.38 201 ALA A O 1
ATOM 1620 N N . GLN A 1 202 ? 20.661 7.304 -17.457 1.00 92.56 202 GLN A N 1
ATOM 1621 C CA . GLN A 1 202 ? 22.100 7.160 -17.702 1.00 92.56 202 GLN A CA 1
ATOM 1622 C C . GLN A 1 202 ? 22.614 5.783 -17.270 1.00 92.56 202 GLN A C 1
ATOM 1624 O O . GLN A 1 202 ? 23.389 5.165 -18.001 1.00 92.56 202 GLN A O 1
ATOM 1629 N N . MET A 1 203 ? 22.147 5.276 -16.126 1.00 92.19 203 MET A N 1
ATOM 1630 C CA . MET A 1 203 ? 22.456 3.921 -15.667 1.00 92.19 203 MET A CA 1
ATOM 1631 C C . MET A 1 203 ? 21.968 2.865 -16.673 1.00 92.19 203 MET A C 1
ATOM 1633 O O . MET A 1 203 ? 22.748 2.002 -17.079 1.00 92.19 203 MET A O 1
ATOM 1637 N N . GLY A 1 204 ? 20.721 2.973 -17.148 1.00 93.25 204 GLY A N 1
ATOM 1638 C CA . GLY A 1 204 ? 20.171 2.074 -18.170 1.00 93.25 204 GLY A CA 1
ATOM 1639 C C . GLY A 1 204 ? 20.951 2.114 -19.492 1.00 93.25 204 GLY A C 1
ATOM 1640 O O . GLY A 1 204 ? 21.292 1.066 -20.040 1.00 93.25 204 GLY A O 1
ATOM 1641 N N . LEU A 1 205 ? 21.303 3.312 -19.974 1.00 94.38 205 LEU A N 1
ATOM 1642 C CA . LEU A 1 205 ? 22.122 3.496 -21.179 1.00 94.38 205 LEU A CA 1
ATOM 1643 C C . LEU A 1 205 ? 23.510 2.867 -21.036 1.00 94.38 205 LEU A C 1
ATOM 1645 O O . LEU A 1 205 ? 23.993 2.235 -21.971 1.00 94.38 205 LEU A O 1
ATOM 1649 N N . LYS A 1 206 ? 24.142 3.001 -19.867 1.00 92.06 206 LYS A N 1
ATOM 1650 C CA . LYS A 1 206 ? 25.462 2.419 -19.608 1.00 92.06 206 LYS A CA 1
ATOM 1651 C C . LYS A 1 206 ? 25.427 0.893 -19.587 1.00 92.06 206 LYS A C 1
ATOM 1653 O O . LYS A 1 206 ? 26.335 0.260 -20.115 1.00 92.06 206 LYS A O 1
ATOM 1658 N N . ILE A 1 207 ? 24.377 0.296 -19.024 1.00 92.56 207 ILE A N 1
ATOM 1659 C CA . ILE A 1 207 ? 24.181 -1.160 -19.078 1.00 92.56 207 ILE A CA 1
ATOM 1660 C C . ILE A 1 207 ? 23.985 -1.617 -20.522 1.00 92.56 207 ILE A C 1
ATOM 1662 O O . ILE A 1 207 ? 24.630 -2.570 -20.951 1.00 92.56 207 ILE A O 1
ATOM 1666 N N . ALA A 1 208 ? 23.149 -0.916 -21.288 1.00 94.94 208 ALA A N 1
ATOM 1667 C CA . ALA A 1 208 ? 22.924 -1.219 -22.696 1.00 94.94 208 ALA A CA 1
ATOM 1668 C C . ALA A 1 208 ? 24.219 -1.137 -23.528 1.00 94.94 208 ALA A C 1
ATOM 1670 O O . ALA A 1 208 ? 24.491 -2.041 -24.316 1.00 94.94 208 ALA A O 1
ATOM 1671 N N . ASP A 1 209 ? 25.046 -0.111 -23.306 1.00 94.44 209 ASP A N 1
ATOM 1672 C CA . ASP A 1 209 ? 26.345 0.069 -23.971 1.00 94.44 209 ASP A CA 1
ATOM 1673 C C . ASP A 1 209 ? 27.331 -1.057 -23.623 1.00 94.44 209 ASP A C 1
ATOM 1675 O O . ASP A 1 209 ? 27.882 -1.705 -24.512 1.00 94.44 209 ASP A O 1
ATOM 1679 N N . MET A 1 210 ? 27.476 -1.377 -22.332 1.00 92.94 210 MET A N 1
ATOM 1680 C CA . MET A 1 210 ? 28.366 -2.445 -21.857 1.00 92.94 210 MET A CA 1
ATOM 1681 C C . MET A 1 210 ? 27.948 -3.838 -22.346 1.00 92.94 210 MET A C 1
ATOM 1683 O O . MET A 1 210 ? 28.803 -4.696 -22.567 1.00 92.94 210 MET A O 1
ATOM 1687 N N . LEU A 1 211 ? 26.644 -4.073 -22.517 1.00 93.06 211 LEU A N 1
ATOM 1688 C CA . LEU A 1 211 ? 26.106 -5.318 -23.071 1.00 93.06 211 LEU A CA 1
ATOM 1689 C C . LEU A 1 211 ? 26.027 -5.308 -24.606 1.00 93.06 211 LEU A C 1
ATOM 1691 O O . LEU A 1 211 ? 25.717 -6.344 -25.195 1.00 93.06 211 LEU A O 1
ATOM 1695 N N . VAL A 1 212 ? 26.310 -4.169 -25.247 1.00 94.50 212 VAL A N 1
ATOM 1696 C CA . VAL A 1 212 ? 26.201 -3.948 -26.697 1.00 94.50 212 VAL A CA 1
ATOM 1697 C C . VAL A 1 212 ? 24.791 -4.275 -27.208 1.00 94.50 212 VAL A C 1
ATOM 1699 O O . VAL A 1 212 ? 24.595 -5.079 -28.121 1.00 94.50 212 VAL A O 1
ATOM 1702 N N . ARG A 1 213 ? 23.778 -3.672 -26.578 1.00 95.62 213 ARG A N 1
ATOM 1703 C CA . ARG A 1 213 ? 22.356 -3.950 -26.825 1.00 95.62 213 ARG A CA 1
ATOM 1704 C C . ARG A 1 213 ? 21.531 -2.684 -27.027 1.00 95.62 213 ARG A C 1
ATOM 1706 O O . ARG A 1 213 ? 21.824 -1.658 -26.417 1.00 95.62 213 ARG A O 1
ATOM 1713 N N . PRO A 1 214 ? 20.472 -2.736 -27.853 1.00 95.94 214 PRO A N 1
ATOM 1714 C CA . PRO A 1 214 ? 19.526 -1.637 -27.947 1.00 95.94 214 PRO A CA 1
ATOM 1715 C C . PRO A 1 214 ? 18.722 -1.493 -26.648 1.00 95.94 214 PRO A C 1
ATOM 1717 O O . PRO A 1 214 ? 18.347 -2.477 -26.008 1.00 95.94 214 PRO A O 1
ATOM 1720 N N . ILE A 1 215 ? 18.416 -0.245 -26.295 1.00 96.38 215 ILE A N 1
ATOM 1721 C CA . ILE A 1 215 ? 17.558 0.110 -25.163 1.00 96.38 215 ILE A CA 1
ATOM 1722 C C . ILE A 1 215 ? 16.270 0.775 -25.652 1.00 96.38 215 ILE A C 1
ATOM 1724 O O . ILE A 1 215 ? 16.275 1.576 -26.590 1.00 96.38 215 ILE A O 1
ATOM 1728 N N . LYS A 1 216 ? 15.157 0.469 -24.989 1.00 96.50 216 LYS A N 1
ATOM 1729 C CA . LYS A 1 216 ? 13.864 1.115 -25.193 1.00 96.50 216 LYS A CA 1
ATOM 1730 C C . LYS A 1 216 ? 13.259 1.494 -23.847 1.00 96.50 216 LYS A C 1
ATOM 1732 O O . LYS A 1 216 ? 13.093 0.641 -22.983 1.00 96.50 216 LYS A O 1
ATOM 1737 N N . PHE A 1 217 ? 12.879 2.755 -23.696 1.00 96.44 217 PHE A N 1
ATOM 1738 C CA . PHE A 1 217 ? 12.128 3.219 -22.530 1.00 96.44 217 PHE A CA 1
ATOM 1739 C C . PHE A 1 217 ? 10.626 2.963 -22.710 1.00 96.44 217 PHE A C 1
ATOM 1741 O O . PHE A 1 217 ? 10.124 3.000 -23.839 1.00 96.44 217 PHE A O 1
ATOM 1748 N N . SER A 1 218 ? 9.910 2.698 -21.614 1.00 95.56 218 SER A N 1
ATOM 1749 C CA . SER A 1 218 ? 8.457 2.462 -21.629 1.00 95.56 218 SER A CA 1
ATOM 1750 C C . SER A 1 218 ? 7.665 3.694 -22.079 1.00 95.56 218 SER A C 1
ATOM 1752 O O . SER A 1 218 ? 6.636 3.563 -22.740 1.00 95.56 218 SER A O 1
ATOM 1754 N N . MET A 1 219 ? 8.170 4.895 -21.789 1.00 94.88 219 MET A N 1
ATOM 1755 C CA . MET A 1 219 ? 7.565 6.179 -22.153 1.00 94.88 219 MET A CA 1
ATOM 1756 C C . MET A 1 219 ? 8.631 7.272 -22.344 1.00 94.88 219 MET A C 1
ATOM 1758 O O . MET A 1 219 ? 9.823 7.017 -22.168 1.00 94.88 219 MET A O 1
ATOM 1762 N N . SER A 1 220 ? 8.226 8.486 -22.739 1.00 95.75 220 SER A N 1
ATOM 1763 C CA . SER A 1 220 ? 9.143 9.638 -22.761 1.00 95.75 220 SER A CA 1
ATOM 1764 C C . SER A 1 220 ? 9.389 10.173 -21.346 1.00 95.75 220 SER A C 1
ATOM 1766 O O . SER A 1 220 ? 8.590 9.931 -20.442 1.00 95.75 220 SER A O 1
ATOM 1768 N N . PHE A 1 221 ? 10.465 10.936 -21.152 1.00 93.69 221 PHE A N 1
ATOM 1769 C CA . PHE A 1 221 ? 10.791 11.538 -19.853 1.00 93.69 221 PHE A CA 1
ATOM 1770 C C . PHE A 1 221 ? 9.702 12.508 -19.388 1.00 93.69 221 PHE A C 1
ATOM 1772 O O . PHE A 1 221 ? 9.304 12.500 -18.228 1.00 93.69 221 PHE A O 1
ATOM 1779 N N . GLU A 1 222 ? 9.152 13.298 -20.308 1.00 92.81 222 GLU A N 1
ATOM 1780 C CA . GLU A 1 222 ? 8.074 14.241 -20.012 1.00 92.81 222 GLU A CA 1
ATOM 1781 C C . GLU A 1 222 ? 6.775 13.523 -19.635 1.00 92.81 222 GLU A C 1
ATOM 1783 O O . GLU A 1 222 ? 5.989 14.052 -18.852 1.00 92.81 222 GLU A O 1
ATOM 1788 N N . ALA A 1 223 ? 6.522 12.342 -20.208 1.00 94.38 223 ALA A N 1
ATOM 1789 C CA . ALA A 1 223 ? 5.382 11.509 -19.839 1.00 94.38 223 ALA A CA 1
ATOM 1790 C C . ALA A 1 223 ? 5.596 10.840 -18.472 1.00 94.38 223 ALA A C 1
ATOM 1792 O O . ALA A 1 223 ? 4.660 10.775 -17.682 1.00 94.38 223 ALA A O 1
ATOM 1793 N N . ALA A 1 224 ? 6.823 10.409 -18.168 1.00 94.88 224 ALA A N 1
ATOM 1794 C CA . ALA A 1 224 ? 7.180 9.833 -16.874 1.00 94.88 224 ALA A CA 1
ATOM 1795 C C . ALA A 1 224 ? 7.027 10.844 -15.730 1.00 94.88 224 ALA A C 1
ATOM 1797 O O . ALA A 1 224 ? 6.424 10.518 -14.714 1.00 94.88 224 ALA A O 1
ATOM 1798 N N . LEU A 1 225 ? 7.491 12.087 -15.910 1.00 94.81 225 LEU A N 1
ATOM 1799 C CA . LEU A 1 225 ? 7.322 13.151 -14.912 1.00 94.81 225 LEU A CA 1
ATOM 1800 C C . LEU A 1 225 ? 5.852 13.566 -14.733 1.00 94.81 225 LEU A C 1
ATOM 1802 O O . LEU A 1 225 ? 5.420 13.829 -13.612 1.00 94.81 225 LEU A O 1
ATOM 1806 N N . GLU A 1 226 ? 5.060 13.593 -15.813 1.00 92.56 226 GLU A N 1
ATOM 1807 C CA . GLU A 1 226 ? 3.606 13.802 -15.714 1.00 92.56 226 GLU A CA 1
ATOM 1808 C C . GLU A 1 226 ? 2.953 12.669 -14.914 1.00 92.56 226 GLU A C 1
ATOM 1810 O O . GLU A 1 226 ? 2.211 12.932 -13.969 1.00 92.56 226 GLU A O 1
ATOM 1815 N N . ARG A 1 227 ? 3.284 11.414 -15.240 1.00 93.88 227 ARG A N 1
ATOM 1816 C CA . ARG A 1 227 ? 2.758 10.232 -14.553 1.00 93.88 227 ARG A CA 1
ATOM 1817 C C . ARG A 1 227 ? 3.158 10.197 -13.080 1.00 93.88 227 ARG A C 1
ATOM 1819 O O . ARG A 1 227 ? 2.311 9.892 -12.252 1.00 93.88 227 ARG A O 1
ATOM 1826 N N . ALA A 1 228 ? 4.398 10.544 -12.751 1.00 95.19 228 ALA A N 1
ATOM 1827 C CA . ALA A 1 228 ? 4.868 10.678 -11.375 1.00 95.19 228 ALA A CA 1
ATOM 1828 C C . ALA A 1 228 ? 4.020 11.690 -10.594 1.00 95.19 228 ALA A C 1
ATOM 1830 O O . ALA A 1 228 ? 3.534 11.383 -9.510 1.00 95.19 228 ALA A O 1
ATOM 1831 N N . GLY A 1 229 ? 3.762 12.865 -11.178 1.00 93.19 229 GLY A N 1
ATOM 1832 C CA . GLY A 1 229 ? 2.892 13.868 -10.566 1.00 93.19 229 GLY A CA 1
ATOM 1833 C C . GLY A 1 229 ? 1.434 13.416 -10.437 1.00 93.19 229 GLY A C 1
ATOM 1834 O O . GLY A 1 229 ? 0.770 13.757 -9.461 1.00 93.19 229 GLY A O 1
ATOM 1835 N N . ASP A 1 230 ? 0.910 12.659 -11.399 1.00 92.81 230 ASP A N 1
ATOM 1836 C CA . ASP A 1 230 ? -0.435 12.080 -11.306 1.00 92.81 230 ASP A CA 1
ATOM 1837 C C . ASP A 1 230 ? -0.517 11.017 -10.198 1.00 92.81 230 ASP A C 1
ATOM 1839 O O . ASP A 1 230 ? -1.492 11.005 -9.448 1.00 92.81 230 ASP A O 1
ATOM 1843 N N . LEU A 1 231 ? 0.513 10.177 -10.053 1.00 93.69 231 LEU A N 1
ATOM 1844 C CA . LEU A 1 231 ? 0.607 9.169 -8.995 1.00 93.69 231 LEU A CA 1
ATOM 1845 C C . LEU A 1 231 ? 0.778 9.797 -7.605 1.00 93.69 231 LEU A C 1
ATOM 1847 O O . LEU A 1 231 ? 0.107 9.370 -6.678 1.00 93.69 231 LEU A O 1
ATOM 1851 N N . ASP A 1 232 ? 1.579 10.854 -7.454 1.00 92.50 232 ASP A N 1
ATOM 1852 C CA . ASP A 1 232 ? 1.665 11.602 -6.188 1.00 92.50 232 ASP A CA 1
ATOM 1853 C C . ASP A 1 232 ? 0.297 12.179 -5.784 1.00 92.50 232 ASP A C 1
ATOM 1855 O O . ASP A 1 232 ? -0.155 12.023 -4.650 1.00 92.50 232 ASP A O 1
ATOM 1859 N N . ASN A 1 233 ? -0.431 12.779 -6.733 1.00 89.75 233 ASN A N 1
ATOM 1860 C CA . ASN A 1 233 ? -1.791 13.258 -6.472 1.00 89.75 233 ASN A CA 1
ATOM 1861 C C . ASN A 1 233 ? -2.756 12.115 -6.134 1.00 89.75 233 ASN A C 1
ATOM 1863 O O . ASN A 1 233 ? -3.649 12.291 -5.302 1.00 89.75 233 ASN A O 1
ATOM 1867 N N . PHE A 1 234 ? -2.594 10.959 -6.779 1.00 90.75 234 PHE A N 1
ATOM 1868 C CA . PHE A 1 234 ? -3.351 9.753 -6.469 1.00 90.75 234 PHE A CA 1
ATOM 1869 C C . PHE A 1 234 ? -3.091 9.309 -5.025 1.00 90.75 234 PHE A C 1
ATOM 1871 O O . PHE A 1 234 ? -4.055 9.137 -4.278 1.00 90.75 234 PHE A O 1
ATOM 1878 N N . CYS A 1 235 ? -1.825 9.234 -4.596 1.00 89.38 235 CYS A N 1
ATOM 1879 C CA . CYS A 1 235 ? -1.463 8.912 -3.216 1.00 89.38 235 CYS A CA 1
ATOM 1880 C C . CYS A 1 235 ? -2.107 9.894 -2.233 1.00 89.38 235 CYS A C 1
ATOM 1882 O O . CYS A 1 235 ? -2.843 9.488 -1.342 1.00 89.38 235 CYS A O 1
ATOM 1884 N N . ARG A 1 236 ? -1.968 11.204 -2.463 1.00 86.38 236 ARG A N 1
ATOM 1885 C CA . ARG A 1 236 ? -2.590 12.243 -1.616 1.00 86.38 236 ARG A CA 1
ATOM 1886 C C . ARG A 1 236 ? -4.119 12.175 -1.549 1.00 86.38 236 ARG A C 1
ATOM 1888 O O . ARG A 1 236 ? -4.708 12.737 -0.632 1.00 86.38 236 ARG A O 1
ATOM 1895 N N . THR A 1 237 ? -4.769 11.570 -2.542 1.00 87.00 237 THR A N 1
ATOM 1896 C CA . THR A 1 237 ? -6.234 11.460 -2.603 1.00 87.00 237 THR A CA 1
ATOM 1897 C C . THR A 1 237 ? -6.735 10.194 -1.915 1.00 87.00 237 THR A C 1
ATOM 1899 O O . THR A 1 237 ? -7.777 10.230 -1.265 1.00 87.00 237 THR A O 1
ATOM 1902 N N . TYR A 1 238 ? -6.014 9.083 -2.075 1.00 89.94 238 TYR A N 1
ATOM 1903 C CA . TYR A 1 238 ? -6.471 7.755 -1.662 1.00 89.94 238 TYR A CA 1
ATOM 1904 C C . TYR A 1 238 ? -5.694 7.159 -0.487 1.00 89.94 238 TYR A C 1
ATOM 1906 O O . TYR A 1 238 ? -5.981 6.026 -0.102 1.00 89.94 238 TYR A O 1
ATOM 1914 N N . ASP A 1 239 ? -4.777 7.911 0.127 1.00 87.06 239 ASP A N 1
ATOM 1915 C CA . ASP A 1 239 ? -4.151 7.536 1.397 1.00 87.06 239 ASP A CA 1
ATOM 1916 C C . ASP A 1 239 ? -5.180 7.686 2.528 1.00 87.06 239 ASP A C 1
ATOM 1918 O O . ASP A 1 239 ? -5.174 8.657 3.280 1.00 87.06 239 ASP A O 1
ATOM 1922 N N . VAL A 1 240 ? -6.153 6.771 2.574 1.00 87.31 240 VAL A N 1
ATOM 1923 C CA . VAL A 1 240 ? -7.322 6.847 3.457 1.00 87.31 240 VAL A CA 1
ATOM 1924 C C . VAL A 1 240 ? -7.270 5.768 4.531 1.00 87.31 240 VAL A C 1
ATOM 1926 O O . VAL A 1 240 ? -7.133 4.574 4.251 1.00 87.31 240 VAL A O 1
ATOM 1929 N N . LEU A 1 241 ? -7.458 6.200 5.777 1.00 86.25 241 LEU A N 1
ATOM 1930 C CA . LEU A 1 241 ? -7.705 5.336 6.927 1.00 86.25 241 LEU A CA 1
ATOM 1931 C C . LEU A 1 241 ? -9.184 5.362 7.297 1.00 86.25 241 LEU A C 1
ATOM 1933 O O . LEU A 1 241 ? -9.749 6.433 7.509 1.00 86.25 241 LEU A O 1
ATOM 1937 N N . ALA A 1 242 ? -9.786 4.186 7.455 1.00 88.38 242 ALA A N 1
ATOM 1938 C CA . ALA A 1 242 ? -11.047 4.070 8.175 1.00 88.38 242 ALA A CA 1
ATOM 1939 C C . ALA A 1 242 ? -10.743 3.899 9.665 1.00 88.38 242 ALA A C 1
ATOM 1941 O O . ALA A 1 242 ? -10.093 2.922 10.032 1.00 88.38 242 ALA A O 1
ATOM 1942 N N . ILE A 1 243 ? -11.197 4.832 10.504 1.00 87.50 243 ILE A N 1
ATOM 1943 C CA . ILE A 1 243 ? -10.933 4.860 11.950 1.00 87.50 243 ILE A CA 1
ATOM 1944 C C . ILE A 1 243 ? -12.256 4.829 12.711 1.00 87.50 243 ILE A C 1
ATOM 1946 O O . ILE A 1 243 ? -13.147 5.632 12.447 1.00 87.50 243 ILE A O 1
ATOM 1950 N N . ILE A 1 244 ? -12.373 3.926 13.683 1.00 88.56 244 ILE A N 1
ATOM 1951 C CA . ILE A 1 244 ? -13.530 3.817 14.574 1.00 88.56 244 ILE A CA 1
ATOM 1952 C C . ILE A 1 244 ? -13.037 3.789 16.011 1.00 88.56 244 ILE A C 1
ATOM 1954 O O . ILE A 1 244 ? -12.204 2.960 16.375 1.00 88.56 244 ILE A O 1
ATOM 1958 N N . ASN A 1 245 ? -13.581 4.674 16.839 1.00 89.12 245 ASN A N 1
ATOM 1959 C CA . ASN A 1 245 ? -13.266 4.713 18.257 1.00 89.12 245 ASN A CA 1
ATOM 1960 C C . ASN A 1 245 ? -14.366 4.011 19.048 1.00 89.12 245 ASN A C 1
ATOM 1962 O O . ASN A 1 245 ? -15.549 4.156 18.753 1.00 89.12 245 ASN A O 1
ATOM 1966 N N . MET A 1 246 ? -13.975 3.279 20.081 1.00 91.56 246 MET A N 1
ATOM 1967 C CA . MET A 1 246 ? -14.881 2.718 21.073 1.00 91.56 246 MET A CA 1
ATOM 1968 C C . MET A 1 246 ? -14.490 3.268 22.433 1.00 91.56 246 MET A C 1
ATOM 1970 O O . MET A 1 246 ? -13.330 3.148 22.821 1.00 91.56 246 MET A O 1
ATOM 1974 N N . VAL A 1 247 ? -15.443 3.831 23.168 1.00 90.62 247 VAL A N 1
ATOM 1975 C CA . VAL A 1 247 ? -15.228 4.355 24.523 1.00 90.62 247 VAL A CA 1
ATOM 1976 C C . VAL A 1 247 ? -16.194 3.726 25.514 1.00 90.62 247 VAL A C 1
ATOM 1978 O O . VAL A 1 247 ? -17.266 3.266 25.140 1.00 90.62 247 VAL A O 1
ATOM 1981 N N . SER A 1 248 ? -15.822 3.697 26.788 1.00 89.06 248 SER A N 1
ATOM 1982 C CA . SER A 1 248 ? -16.702 3.221 27.862 1.00 89.06 248 SER A CA 1
ATOM 1983 C C . SER A 1 248 ? -17.962 4.093 27.975 1.00 89.06 248 SER A C 1
ATOM 1985 O O . SER A 1 248 ? -17.858 5.322 27.953 1.00 89.06 248 SER A O 1
ATOM 1987 N N . SER A 1 249 ? -19.142 3.477 28.132 1.00 79.31 249 SER A N 1
ATOM 1988 C CA . SER A 1 249 ? -20.430 4.167 28.334 1.00 79.31 249 SER A CA 1
ATOM 1989 C C . SER A 1 249 ? -20.518 4.937 29.667 1.00 79.31 249 SER A C 1
ATOM 1991 O O . SER A 1 249 ? -21.416 5.763 29.846 1.00 79.31 249 SER A O 1
ATOM 1993 N N . GLY A 1 250 ? -19.579 4.710 30.598 1.00 75.69 250 GLY A N 1
ATOM 1994 C CA . GLY A 1 250 ? -19.561 5.321 31.930 1.00 75.69 250 GLY A CA 1
ATOM 1995 C C . GLY A 1 250 ? -18.177 5.347 32.594 1.00 75.69 250 GLY A C 1
ATOM 1996 O O . GLY A 1 250 ? -17.158 5.640 31.968 1.00 75.69 250 GLY A O 1
ATOM 1997 N N . GLU A 1 251 ? -18.113 5.066 33.901 1.00 74.75 251 GLU A N 1
ATOM 1998 C CA . GLU A 1 251 ? -16.837 5.044 34.644 1.00 7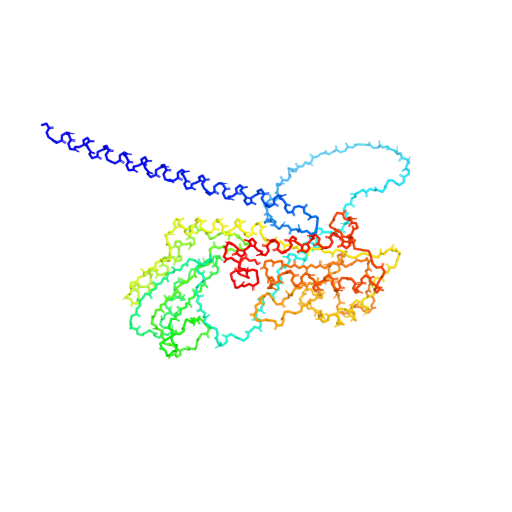4.75 251 GLU A CA 1
ATOM 1999 C C . GLU A 1 251 ? -16.039 3.741 34.481 1.00 74.75 251 GLU A C 1
ATOM 2001 O O . GLU A 1 251 ? -14.883 3.671 34.911 1.00 74.75 251 GLU A O 1
ATOM 2006 N N . GLY A 1 252 ? -16.637 2.732 33.836 1.00 80.94 252 GLY A N 1
ATOM 2007 C CA . GLY A 1 252 ? -16.011 1.444 33.557 1.00 80.94 252 GLY A CA 1
ATOM 2008 C C . GLY A 1 252 ? -14.720 1.581 32.749 1.00 80.94 252 GLY A C 1
ATOM 2009 O O . GLY A 1 252 ? -14.521 2.556 32.017 1.00 80.94 252 GLY A O 1
ATOM 2010 N N . ARG A 1 253 ? -13.831 0.598 32.892 1.00 91.50 253 ARG A N 1
ATOM 2011 C CA . ARG A 1 253 ? -12.571 0.515 32.152 1.00 91.50 253 ARG A CA 1
ATOM 2012 C C . ARG A 1 253 ? -12.448 -0.844 31.480 1.00 91.50 253 ARG A C 1
ATOM 2014 O O . ARG A 1 253 ? -12.894 -1.854 32.014 1.00 91.50 253 ARG A O 1
ATOM 2021 N N . PHE A 1 254 ? -11.806 -0.852 30.325 1.00 93.94 254 PHE A N 1
ATOM 2022 C CA . PHE A 1 254 ? -11.462 -2.043 29.572 1.00 93.94 254 PHE A CA 1
ATOM 2023 C C . PHE A 1 254 ? -10.161 -2.600 30.143 1.00 93.94 254 PHE A C 1
ATOM 2025 O O . PHE A 1 254 ? -9.130 -1.923 30.121 1.00 93.94 254 PHE A O 1
ATOM 2032 N N . HIS A 1 255 ? -10.222 -3.804 30.699 1.00 95.62 255 HIS A N 1
ATOM 2033 C CA . HIS A 1 255 ? -9.079 -4.459 31.321 1.00 95.62 255 HIS A CA 1
ATOM 2034 C C . HIS A 1 255 ? -8.208 -5.150 30.266 1.00 95.62 255 HIS A C 1
ATOM 2036 O O . HIS A 1 255 ? -8.718 -5.816 29.367 1.00 95.62 255 HIS A O 1
ATOM 2042 N N . GLY A 1 256 ? -6.886 -5.021 30.392 1.00 95.50 256 GLY A N 1
ATOM 2043 C CA . GLY A 1 256 ? -5.906 -5.600 29.469 1.00 95.50 256 GLY A CA 1
ATOM 2044 C C . GLY A 1 256 ? -6.090 -7.100 29.203 1.00 95.50 256 GLY A C 1
ATOM 2045 O O . GLY A 1 256 ? -6.102 -7.480 28.033 1.00 95.50 256 GLY A O 1
ATOM 2046 N N . PRO A 1 257 ? -6.316 -7.951 30.227 1.00 96.31 257 PRO A N 1
ATOM 2047 C CA . PRO A 1 257 ? -6.569 -9.376 30.013 1.00 96.31 257 PRO A CA 1
ATOM 2048 C C . PRO A 1 257 ? -7.830 -9.668 29.191 1.00 96.31 257 PRO A C 1
ATOM 2050 O O . PRO A 1 257 ? -7.842 -10.614 28.405 1.00 96.31 257 PRO A O 1
ATOM 2053 N N . ASP A 1 258 ? -8.882 -8.858 29.337 1.00 96.44 258 ASP A N 1
ATOM 2054 C CA . ASP A 1 258 ? -10.108 -9.013 28.550 1.00 96.44 258 ASP A CA 1
ATOM 2055 C C . ASP A 1 258 ? -9.911 -8.551 27.106 1.00 96.44 258 ASP A C 1
ATOM 2057 O O . ASP A 1 258 ? -10.382 -9.220 26.187 1.00 96.44 258 ASP A O 1
ATOM 2061 N N . ILE A 1 259 ? -9.157 -7.465 26.896 1.00 96.62 259 ILE A N 1
ATOM 2062 C CA . ILE A 1 259 ? -8.770 -6.989 25.559 1.00 96.62 259 ILE A CA 1
ATOM 2063 C C . ILE A 1 259 ? -7.965 -8.071 24.830 1.00 96.62 259 ILE A C 1
ATOM 2065 O O . ILE A 1 259 ? -8.296 -8.409 23.696 1.00 96.62 259 ILE A O 1
ATOM 2069 N N . ASP A 1 260 ? -6.949 -8.645 25.479 1.00 96.62 260 ASP A N 1
ATOM 2070 C CA . ASP A 1 260 ? -6.111 -9.712 24.914 1.00 96.62 260 ASP A CA 1
ATOM 2071 C C . ASP A 1 260 ? -6.925 -10.953 24.551 1.00 96.62 260 ASP A C 1
ATOM 2073 O O . ASP A 1 260 ? -6.811 -11.490 23.445 1.00 96.62 260 ASP A O 1
ATOM 2077 N N . ARG A 1 261 ? -7.788 -11.394 25.473 1.00 96.94 261 ARG A N 1
ATOM 2078 C CA . ARG A 1 261 ? -8.658 -12.550 25.266 1.00 96.94 261 ARG A CA 1
ATOM 2079 C C . ARG A 1 261 ? -9.592 -12.333 24.076 1.00 96.94 261 ARG A C 1
ATOM 2081 O O . ARG A 1 261 ? -9.620 -13.175 23.182 1.00 96.94 261 ARG A O 1
ATOM 2088 N N . LEU A 1 262 ? -10.298 -11.203 24.024 1.00 97.19 262 LEU A N 1
ATOM 2089 C CA . LEU A 1 262 ? -11.203 -10.868 22.919 1.00 97.19 262 LEU A CA 1
ATOM 2090 C C . LEU A 1 262 ? -10.472 -10.704 21.588 1.00 97.19 262 LEU A C 1
ATOM 2092 O O . LEU A 1 262 ? -10.953 -11.181 20.559 1.00 97.19 262 LEU A O 1
ATOM 2096 N N . ALA A 1 263 ? -9.305 -10.056 21.593 1.00 96.62 263 ALA A N 1
ATOM 2097 C CA . ALA A 1 263 ? -8.487 -9.899 20.399 1.00 96.62 263 ALA A CA 1
ATOM 2098 C C . ALA A 1 263 ? -8.114 -11.274 19.826 1.00 96.62 263 ALA A C 1
ATOM 2100 O O . ALA A 1 263 ? -8.324 -11.526 18.638 1.00 96.62 263 ALA A O 1
ATOM 2101 N N . LYS A 1 264 ? -7.660 -12.203 20.677 1.00 96.12 264 LYS A N 1
ATOM 2102 C CA . LYS A 1 264 ? -7.339 -13.585 20.287 1.00 96.12 264 LYS A CA 1
ATOM 2103 C C . LYS A 1 264 ? -8.561 -14.368 19.809 1.00 96.12 264 LYS A C 1
ATOM 2105 O O . LYS A 1 264 ? -8.462 -15.067 18.802 1.00 96.12 264 LYS A O 1
ATOM 2110 N N . GLU A 1 265 ? -9.709 -14.233 20.474 1.00 96.56 265 GLU A N 1
ATOM 2111 C CA . GLU A 1 265 ? -10.984 -14.830 20.039 1.00 96.56 265 GLU A CA 1
ATOM 2112 C C . GLU A 1 265 ? -11.402 -14.314 18.648 1.00 96.56 265 GLU A C 1
ATOM 2114 O O . GLU A 1 265 ? -11.888 -15.080 17.815 1.00 96.56 265 GLU A O 1
ATOM 2119 N N . CYS A 1 266 ? -11.113 -13.045 18.347 1.00 95.50 266 CYS A N 1
ATOM 2120 C CA . CYS A 1 266 ? -11.298 -12.440 17.027 1.00 95.50 266 CYS A CA 1
ATOM 2121 C C . CYS A 1 266 ? -10.171 -12.775 16.030 1.00 95.50 266 CYS A C 1
ATOM 2123 O O . CYS A 1 266 ? -10.169 -12.266 14.906 1.00 95.50 266 CYS A O 1
ATOM 2125 N N . GLY A 1 267 ? -9.213 -13.633 16.394 1.00 94.25 267 GLY A N 1
ATOM 2126 C CA . GLY A 1 267 ? -8.091 -14.045 15.548 1.00 94.25 267 GLY A CA 1
ATOM 2127 C C . GLY A 1 267 ? -7.047 -12.950 15.313 1.00 94.25 267 GLY A C 1
ATOM 2128 O O . GLY A 1 267 ? -6.387 -12.958 14.275 1.00 94.25 267 GLY A O 1
ATOM 2129 N N . MET A 1 268 ? -6.936 -11.995 16.232 1.00 95.56 268 MET A N 1
ATOM 2130 C CA . MET A 1 268 ? -5.915 -10.951 16.234 1.00 95.56 268 MET A CA 1
ATOM 2131 C C . MET A 1 268 ? -4.751 -11.336 17.147 1.00 95.56 268 MET A C 1
ATOM 2133 O O . MET A 1 268 ? -4.892 -12.158 18.054 1.00 95.56 268 MET A O 1
ATOM 2137 N N . GLN A 1 269 ? -3.586 -10.747 16.899 1.00 92.75 269 GLN A N 1
ATOM 2138 C CA . GLN A 1 269 ? -2.363 -11.017 17.650 1.00 92.75 269 GLN A CA 1
ATOM 2139 C C . GLN A 1 269 ? -1.658 -9.712 17.997 1.00 92.75 269 GLN A C 1
ATOM 2141 O O . GLN A 1 269 ? -1.622 -8.797 17.178 1.00 92.75 269 GLN A O 1
ATOM 2146 N N . LEU A 1 270 ? -1.093 -9.641 19.203 1.00 91.38 270 LEU A N 1
ATOM 2147 C CA . LEU A 1 270 ? -0.213 -8.547 19.597 1.00 91.38 270 LEU A CA 1
ATOM 2148 C C . LEU A 1 270 ? 1.080 -8.634 18.776 1.00 91.38 270 LEU A C 1
ATOM 2150 O O . LEU A 1 270 ? 1.690 -9.705 18.718 1.00 91.38 270 LEU A O 1
ATOM 2154 N N . GLY A 1 271 ? 1.471 -7.544 18.122 1.00 87.00 271 GLY A N 1
ATOM 2155 C CA . GLY A 1 271 ? 2.575 -7.553 17.167 1.00 87.00 271 GLY A CA 1
ATOM 2156 C C . GLY A 1 271 ? 3.354 -6.247 17.135 1.00 87.00 271 GLY A C 1
ATOM 2157 O O . GLY A 1 271 ? 3.732 -5.720 18.184 1.00 87.00 271 GLY A O 1
ATOM 2158 N N . SER A 1 272 ? 3.640 -5.770 15.920 1.00 80.12 272 SER A N 1
ATOM 2159 C CA . SER A 1 272 ? 4.402 -4.541 15.704 1.00 80.12 272 SER A CA 1
ATOM 2160 C C . SER A 1 272 ? 3.802 -3.377 16.497 1.00 80.12 272 SER A C 1
ATOM 2162 O O . SER A 1 272 ? 2.600 -3.324 16.747 1.00 80.12 272 SER A O 1
ATOM 2164 N N . MET A 1 273 ? 4.659 -2.472 16.967 1.00 81.06 273 MET A N 1
ATOM 2165 C CA . MET A 1 273 ? 4.269 -1.330 17.804 1.00 81.06 273 MET A CA 1
ATOM 2166 C C . MET A 1 273 ? 3.522 -1.689 19.105 1.00 81.06 273 MET A C 1
ATOM 2168 O O . MET A 1 273 ? 2.910 -0.815 19.709 1.00 81.06 273 MET A O 1
ATOM 2172 N N . ASN A 1 274 ? 3.563 -2.953 19.548 1.00 88.12 274 ASN A N 1
ATOM 2173 C CA . ASN A 1 274 ? 2.804 -3.457 20.695 1.00 88.12 274 ASN A CA 1
ATOM 2174 C C . ASN A 1 274 ? 1.290 -3.180 20.590 1.00 88.12 274 ASN A C 1
ATOM 2176 O O . ASN A 1 274 ? 0.636 -2.881 21.590 1.00 88.12 274 ASN A O 1
ATOM 2180 N N . ILE A 1 275 ? 0.716 -3.288 19.389 1.00 90.25 275 ILE A N 1
ATOM 2181 C CA . ILE A 1 275 ? -0.735 -3.217 19.164 1.00 90.25 275 ILE A CA 1
ATOM 2182 C C . ILE A 1 275 ? -1.276 -4.532 18.596 1.00 90.25 275 ILE A C 1
ATOM 2184 O O . ILE A 1 275 ? -0.512 -5.414 18.196 1.00 90.25 275 ILE A O 1
ATOM 2188 N N . TYR A 1 276 ? -2.599 -4.713 18.617 1.00 93.56 276 TYR A N 1
ATOM 2189 C CA . TYR A 1 276 ? -3.210 -5.934 18.089 1.00 93.56 276 TYR A CA 1
ATOM 2190 C C . TYR A 1 276 ? -3.477 -5.796 16.599 1.00 93.56 276 TYR A C 1
ATOM 2192 O O . TYR A 1 276 ? -4.086 -4.822 16.165 1.00 93.56 276 TYR A O 1
ATOM 2200 N N . HIS A 1 277 ? -3.116 -6.816 15.829 1.00 92.25 277 HIS A N 1
ATOM 2201 C CA . HIS A 1 277 ? -3.328 -6.857 14.390 1.00 92.25 277 HIS A CA 1
ATOM 2202 C C . HIS A 1 277 ? -4.104 -8.095 13.967 1.00 92.25 277 HIS A C 1
ATOM 2204 O O . HIS A 1 277 ? -3.863 -9.207 14.446 1.00 92.25 277 HIS A O 1
ATOM 2210 N N . LYS A 1 278 ? -4.999 -7.918 12.998 1.00 93.88 278 LYS A N 1
ATOM 2211 C CA . LYS A 1 278 ? -5.592 -9.019 12.249 1.00 93.88 278 LYS A CA 1
ATOM 2212 C C . LYS A 1 278 ? -4.637 -9.393 11.120 1.00 93.88 278 LYS A C 1
ATOM 2214 O O . LYS A 1 278 ? -4.457 -8.612 10.190 1.00 93.88 278 LYS A O 1
ATOM 2219 N N . LEU A 1 279 ? -4.024 -10.572 11.194 1.00 89.31 279 LEU A N 1
ATOM 2220 C CA . LEU A 1 279 ? -3.093 -11.027 10.161 1.00 89.31 279 LEU A CA 1
ATOM 2221 C C . LEU A 1 279 ? -3.813 -11.308 8.844 1.00 89.31 279 LEU A C 1
ATOM 2223 O O . LEU A 1 279 ? -4.860 -11.962 8.806 1.00 89.31 279 LEU A O 1
ATOM 2227 N N . ASN A 1 280 ? -3.195 -10.868 7.757 1.00 84.50 280 ASN A N 1
ATOM 2228 C CA . ASN A 1 280 ? -3.561 -11.289 6.427 1.00 84.50 280 ASN A CA 1
ATOM 2229 C C . ASN A 1 280 ? -2.996 -12.689 6.162 1.00 84.50 280 ASN A C 1
ATOM 2231 O O . ASN A 1 280 ? -1.796 -12.931 6.253 1.00 84.50 280 ASN A O 1
ATOM 2235 N N . THR A 1 281 ? -3.883 -13.626 5.846 1.00 82.50 281 THR A N 1
ATOM 2236 C CA . THR A 1 281 ? -3.523 -15.009 5.491 1.00 82.50 281 THR A CA 1
ATOM 2237 C C . THR A 1 281 ? -3.531 -15.242 3.982 1.00 82.50 281 THR A C 1
ATOM 2239 O O . THR A 1 281 ? -3.269 -16.354 3.525 1.00 82.50 281 THR A O 1
ATOM 2242 N N . GLN A 1 282 ? -3.872 -14.212 3.206 1.00 75.69 282 GLN A N 1
ATOM 2243 C CA . GLN A 1 282 ? -3.902 -14.245 1.752 1.00 75.69 282 GLN A CA 1
ATOM 2244 C C . GLN A 1 282 ? -2.548 -13.830 1.176 1.00 75.69 282 GLN A C 1
ATOM 2246 O O . GLN A 1 282 ? -1.719 -13.213 1.838 1.00 75.69 282 GLN A O 1
ATOM 2251 N N . ALA A 1 283 ? -2.334 -14.161 -0.096 1.00 69.56 283 ALA A N 1
ATOM 2252 C CA . ALA A 1 283 ? -1.095 -13.849 -0.800 1.00 69.56 283 ALA A CA 1
ATOM 2253 C C . ALA A 1 283 ? -1.089 -12.460 -1.479 1.00 69.56 283 ALA A C 1
ATOM 2255 O O . ALA A 1 283 ? -0.170 -12.172 -2.249 1.00 69.56 283 ALA A O 1
ATOM 2256 N N . GLN A 1 284 ? -2.133 -11.659 -1.256 1.00 74.75 284 GLN A N 1
ATOM 2257 C CA . GLN A 1 284 ? -2.334 -10.283 -1.728 1.00 74.75 284 GLN A CA 1
ATOM 2258 C C . GLN A 1 284 ? -2.721 -9.423 -0.523 1.00 74.75 284 GLN A C 1
ATOM 2260 O O . GLN A 1 284 ? -3.376 -9.932 0.386 1.00 74.75 284 GLN A O 1
ATOM 2265 N N . GLY A 1 285 ? -2.379 -8.139 -0.536 1.00 76.38 285 GLY A N 1
ATOM 2266 C CA . GLY A 1 285 ? -2.591 -7.199 0.564 1.00 76.38 285 GLY A CA 1
ATOM 2267 C C . GLY A 1 285 ? -1.387 -7.082 1.493 1.00 76.38 285 GLY A C 1
ATOM 2268 O O . GLY A 1 285 ? -0.470 -7.903 1.463 1.00 76.38 285 GLY A O 1
ATOM 2269 N N . GLY A 1 286 ? -1.419 -6.062 2.349 1.00 77.69 286 GLY A N 1
ATOM 2270 C CA . GLY A 1 286 ? -0.446 -5.890 3.422 1.00 77.69 286 GLY A CA 1
ATOM 2271 C C . GLY A 1 286 ? -0.498 -7.035 4.437 1.00 77.69 286 GLY A C 1
ATOM 2272 O O . GLY A 1 286 ? -1.452 -7.815 4.478 1.00 77.69 286 GLY A O 1
ATOM 2273 N N . GLN A 1 287 ? 0.528 -7.133 5.283 1.00 78.81 287 GLN A N 1
ATOM 2274 C CA . GLN A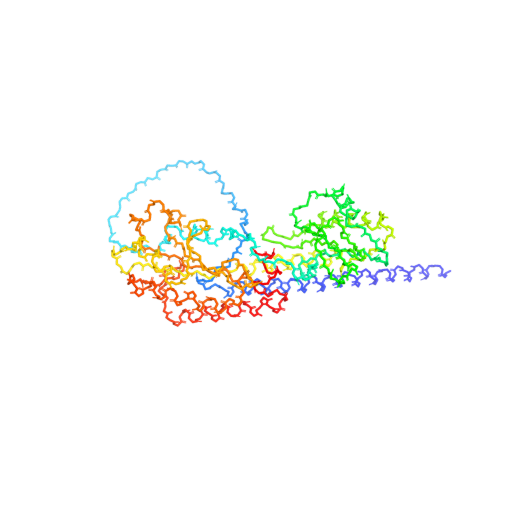 1 287 ? 0.633 -8.172 6.318 1.00 78.81 287 GLN A CA 1
ATOM 2275 C C . GLN A 1 287 ? -0.538 -8.147 7.312 1.00 78.81 287 GLN A C 1
ATOM 2277 O O . GLN A 1 287 ? -0.928 -9.183 7.856 1.00 78.81 287 GLN A O 1
ATOM 2282 N N . TYR A 1 288 ? -1.106 -6.966 7.543 1.00 85.31 288 TYR A N 1
ATOM 2283 C CA . TYR A 1 288 ? -2.177 -6.729 8.497 1.00 85.31 288 TYR A CA 1
ATOM 2284 C C . TYR A 1 288 ? -3.411 -6.199 7.771 1.00 85.31 288 TYR A C 1
ATOM 2286 O O . TYR A 1 288 ? -3.311 -5.279 6.966 1.00 85.31 288 TYR A O 1
ATOM 2294 N N . LEU A 1 289 ? -4.572 -6.778 8.073 1.00 90.94 289 LEU A N 1
ATOM 2295 C CA . LEU A 1 289 ? -5.860 -6.358 7.525 1.00 90.94 289 LEU A CA 1
ATOM 2296 C C . LEU A 1 289 ? -6.389 -5.110 8.243 1.00 90.94 289 LEU A C 1
ATOM 2298 O O . LEU A 1 289 ? -6.825 -4.166 7.606 1.00 90.94 289 LEU A O 1
ATOM 2302 N N . TYR A 1 290 ? -6.355 -5.101 9.574 1.00 92.81 290 TYR A N 1
ATOM 2303 C CA . TYR A 1 290 ? -6.717 -3.960 10.420 1.00 92.81 290 TYR A CA 1
ATOM 2304 C C . TYR A 1 290 ? -6.112 -4.148 11.813 1.00 92.81 290 TYR A C 1
ATOM 2306 O O . TYR A 1 290 ? -5.656 -5.246 12.160 1.00 92.81 290 TYR A O 1
ATOM 2314 N N . SER A 1 291 ? -6.121 -3.086 12.614 1.00 92.12 291 SER A N 1
ATOM 2315 C CA . SER A 1 291 ? -5.441 -3.055 13.910 1.00 92.12 291 SER A CA 1
ATOM 2316 C C . SER A 1 291 ? -6.303 -2.433 15.009 1.00 92.12 291 SER A C 1
ATOM 2318 O O . SER A 1 291 ? -7.224 -1.667 14.723 1.00 92.12 291 SER A O 1
ATOM 2320 N N . ILE A 1 292 ? -5.989 -2.765 16.265 1.00 93.88 292 ILE A N 1
ATOM 2321 C CA . ILE A 1 292 ? -6.556 -2.159 17.475 1.00 93.88 292 ILE A CA 1
ATOM 2322 C C . ILE A 1 292 ? -5.423 -1.556 18.290 1.00 93.88 292 ILE A C 1
ATOM 2324 O O . ILE A 1 292 ? -4.514 -2.278 18.700 1.00 93.88 292 ILE A O 1
ATOM 2328 N N . ALA A 1 293 ? -5.532 -0.265 18.579 1.00 90.62 293 ALA A N 1
ATOM 2329 C CA . ALA A 1 293 ? -4.639 0.481 19.454 1.00 90.62 293 ALA A CA 1
ATOM 2330 C C . ALA A 1 293 ? -5.380 0.973 20.705 1.00 90.62 293 ALA A C 1
ATOM 2332 O O . ALA A 1 293 ? -6.614 1.058 20.743 1.00 90.62 293 ALA A O 1
ATOM 2333 N N . ASN A 1 294 ? -4.616 1.321 21.737 1.00 88.31 294 ASN A N 1
ATOM 2334 C CA . ASN A 1 294 ? -5.145 2.079 22.859 1.00 88.31 294 ASN A CA 1
ATOM 2335 C C . ASN A 1 294 ? -5.469 3.508 22.391 1.00 88.31 294 ASN A C 1
ATOM 2337 O O . ASN A 1 294 ? -4.665 4.139 21.713 1.00 88.31 294 ASN A O 1
ATOM 2341 N N . MET A 1 295 ? -6.625 4.045 22.784 1.00 85.44 295 MET A N 1
ATOM 2342 C CA . MET A 1 295 ? -7.001 5.420 22.428 1.00 85.44 295 MET A CA 1
ATOM 2343 C C . MET A 1 295 ? -6.145 6.470 23.166 1.00 85.44 295 MET A C 1
ATOM 2345 O O . MET A 1 295 ? -6.107 7.635 22.790 1.00 85.44 295 MET A O 1
ATOM 2349 N N . TYR A 1 296 ? -5.467 6.091 24.251 1.00 83.12 296 TYR A N 1
ATOM 2350 C CA . TYR A 1 296 ? -4.643 7.008 25.041 1.00 83.12 296 TYR A CA 1
ATOM 2351 C C . TYR A 1 296 ? -3.157 6.753 24.839 1.00 83.12 296 TYR A C 1
ATOM 2353 O O . TYR A 1 296 ? -2.732 5.631 24.571 1.00 83.12 296 TYR A O 1
ATOM 2361 N N . LYS A 1 297 ? -2.352 7.798 25.052 1.00 73.94 297 LYS A N 1
ATOM 2362 C CA . LYS A 1 297 ? -0.895 7.721 24.932 1.00 73.94 297 LYS A CA 1
ATOM 2363 C C . LYS A 1 297 ? -0.301 6.602 25.803 1.00 73.94 297 LYS A C 1
ATOM 2365 O O . LYS A 1 297 ? -0.727 6.450 26.952 1.00 73.94 297 LYS A O 1
ATOM 2370 N N . PRO A 1 298 ? 0.711 5.878 25.297 1.00 76.62 298 PRO A N 1
ATOM 2371 C CA . PRO A 1 298 ? 1.385 6.066 24.001 1.00 76.62 298 PRO A CA 1
ATOM 2372 C C . PRO A 1 298 ? 0.700 5.352 22.813 1.00 76.62 298 PRO A C 1
ATOM 2374 O O . PRO A 1 298 ? 1.280 5.274 21.739 1.00 76.62 298 PRO A O 1
ATOM 2377 N N . GLY A 1 299 ? -0.524 4.843 22.984 1.00 80.69 299 GLY A N 1
ATOM 2378 C CA . GLY A 1 299 ? -1.283 4.138 21.944 1.00 80.69 299 GLY A CA 1
ATOM 2379 C C . GLY A 1 299 ? -1.074 2.621 21.920 1.0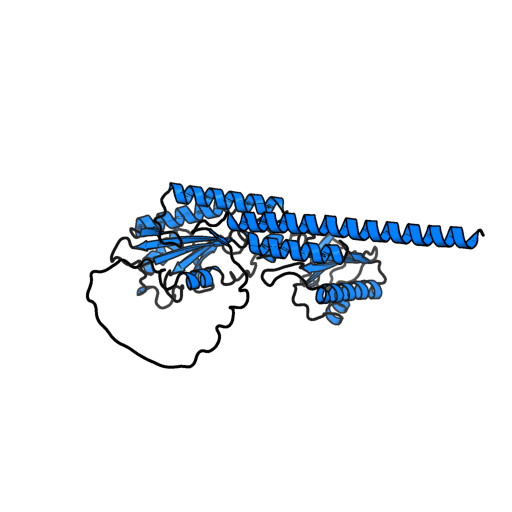0 80.69 299 GLY A C 1
ATOM 2380 O O . GLY A 1 299 ? -1.787 1.914 21.209 1.00 80.69 299 GLY A O 1
ATOM 2381 N N . ASP A 1 300 ? -0.153 2.108 22.733 1.00 85.00 300 ASP A N 1
ATOM 2382 C CA . ASP A 1 300 ? 0.251 0.706 22.743 1.00 85.00 300 ASP A CA 1
ATOM 2383 C C . ASP A 1 300 ? -0.298 -0.095 23.939 1.00 85.00 300 ASP A C 1
ATOM 2385 O O . ASP A 1 300 ? -0.970 0.434 24.834 1.00 85.00 300 ASP A O 1
ATOM 2389 N N . PHE A 1 301 ? -0.024 -1.400 23.926 1.00 87.88 301 PHE A N 1
ATOM 2390 C CA . PHE A 1 301 ? -0.271 -2.317 25.032 1.00 87.88 301 PHE A CA 1
ATOM 2391 C C . PHE A 1 301 ? 1.052 -2.938 25.480 1.00 87.88 301 PHE A C 1
ATOM 2393 O O . PHE A 1 301 ? 1.530 -3.887 24.861 1.00 87.88 301 PHE A O 1
ATOM 2400 N N . ASP A 1 302 ? 1.632 -2.448 26.578 1.00 87.75 302 ASP A N 1
ATOM 2401 C CA . ASP A 1 302 ? 2.850 -3.042 27.142 1.00 87.75 302 ASP A CA 1
ATOM 2402 C C . ASP A 1 302 ? 2.607 -4.518 27.530 1.00 87.75 302 ASP A C 1
ATOM 2404 O O . ASP A 1 302 ? 1.893 -4.785 28.509 1.00 87.75 302 ASP A O 1
ATOM 2408 N N . PRO A 1 303 ? 3.233 -5.496 26.839 1.00 84.94 303 PRO A N 1
ATOM 2409 C CA . PRO A 1 303 ? 3.030 -6.913 27.126 1.00 84.94 303 PRO A CA 1
ATOM 2410 C C . PRO A 1 303 ? 3.447 -7.294 28.552 1.00 84.94 303 PRO A C 1
ATOM 2412 O O . PRO A 1 303 ? 2.929 -8.258 29.114 1.00 84.94 303 PRO A O 1
ATOM 2415 N N . LYS A 1 304 ? 4.389 -6.551 29.152 1.00 88.56 304 LYS A N 1
ATOM 2416 C CA . LYS A 1 304 ? 4.900 -6.822 30.505 1.00 88.56 304 LYS A CA 1
ATOM 2417 C C . LYS A 1 304 ? 3.947 -6.360 31.598 1.00 88.56 304 LYS A C 1
ATOM 2419 O O . LYS A 1 304 ? 4.034 -6.867 32.713 1.00 88.56 304 LYS A O 1
ATOM 2424 N N . ASN A 1 305 ? 3.068 -5.408 31.294 1.00 90.62 305 ASN A N 1
ATOM 2425 C CA . ASN A 1 305 ? 2.151 -4.810 32.260 1.00 90.62 305 ASN A CA 1
ATOM 2426 C C . ASN A 1 305 ? 0.676 -4.969 31.857 1.00 90.62 305 ASN A C 1
ATOM 2428 O O . ASN A 1 305 ? -0.199 -4.267 32.363 1.00 90.62 305 ASN A O 1
ATOM 2432 N N . LEU A 1 306 ? 0.386 -5.908 30.955 1.00 91.88 306 LEU A N 1
ATOM 2433 C CA . LEU A 1 306 ? -0.956 -6.114 30.424 1.00 91.88 306 LEU A CA 1
ATOM 2434 C C . LEU A 1 306 ? -1.954 -6.566 31.500 1.00 91.88 306 LEU A C 1
ATOM 2436 O O . LEU A 1 306 ? -3.120 -6.194 31.443 1.00 91.88 306 LEU A O 1
ATOM 2440 N N . GLU A 1 307 ? -1.498 -7.311 32.511 1.00 92.69 307 GLU A N 1
ATOM 2441 C CA . GLU A 1 307 ? -2.342 -7.799 33.611 1.00 92.69 307 GLU A CA 1
ATOM 2442 C C . GLU A 1 307 ? -2.958 -6.654 34.435 1.00 92.69 307 GLU A C 1
ATOM 2444 O O . GLU A 1 307 ? -4.132 -6.706 34.799 1.00 92.69 307 GLU A O 1
ATOM 2449 N N . GLY A 1 308 ? -2.183 -5.593 34.682 1.00 92.06 308 GLY A N 1
ATOM 2450 C CA . GLY A 1 308 ? -2.638 -4.391 35.383 1.00 92.06 308 GLY A CA 1
ATOM 2451 C C . GLY A 1 308 ? -3.196 -3.302 34.464 1.00 92.06 308 GLY A C 1
ATOM 2452 O O . GLY A 1 308 ? -3.670 -2.276 34.957 1.00 92.06 308 GLY A O 1
ATOM 2453 N N . PHE A 1 309 ? -3.129 -3.491 33.144 1.00 94.12 309 PHE A N 1
ATOM 2454 C CA . PHE A 1 309 ? -3.514 -2.475 32.174 1.00 94.12 309 PHE A CA 1
ATOM 2455 C C . PHE A 1 309 ? -5.022 -2.227 32.186 1.00 94.12 309 PHE A C 1
ATOM 2457 O O . PHE A 1 309 ? -5.835 -3.152 32.246 1.00 94.12 309 PHE A O 1
ATOM 2464 N N . GLN A 1 310 ? -5.398 -0.953 32.095 1.00 93.75 310 GLN A N 1
ATOM 2465 C CA . GLN A 1 310 ? -6.781 -0.523 31.968 1.00 93.75 310 GLN A CA 1
ATOM 2466 C C . GLN A 1 310 ? -6.858 0.712 31.078 1.00 93.75 310 GLN A C 1
ATOM 2468 O O . GLN A 1 310 ? -6.095 1.660 31.264 1.00 93.75 310 GLN A O 1
ATOM 2473 N N . THR A 1 311 ? -7.833 0.744 30.178 1.00 92.19 311 THR A N 1
ATOM 2474 C CA . THR A 1 311 ? -8.108 1.905 29.325 1.00 92.19 311 THR A CA 1
ATOM 2475 C C . THR A 1 311 ? -9.598 2.233 29.301 1.00 92.19 311 THR A C 1
ATOM 2477 O O . THR A 1 311 ? -10.427 1.418 29.688 1.00 92.19 311 THR A O 1
ATOM 2480 N N . LYS A 1 312 ? -9.960 3.446 28.887 1.00 89.88 312 LYS A N 1
ATOM 2481 C CA . LYS A 1 312 ? -11.358 3.847 28.653 1.00 89.88 312 LYS A CA 1
ATOM 2482 C C . LYS A 1 312 ? -11.744 3.848 27.176 1.00 89.88 312 LYS A C 1
ATOM 2484 O O . LYS A 1 312 ? -12.894 4.147 26.867 1.00 89.88 312 LYS A O 1
ATOM 2489 N N . GLY A 1 313 ? -10.796 3.557 26.286 1.00 90.31 313 GLY A N 1
ATOM 2490 C CA . GLY A 1 313 ? -11.000 3.711 24.859 1.00 90.31 313 GLY A CA 1
ATOM 2491 C C . GLY A 1 313 ? -10.049 2.865 24.029 1.00 90.31 313 GLY A C 1
ATOM 2492 O O . GLY A 1 313 ? -8.873 2.718 24.366 1.00 90.31 313 GLY A O 1
ATOM 2493 N N . LEU A 1 314 ? -10.575 2.336 22.932 1.00 92.06 314 LEU A N 1
ATOM 2494 C CA . LEU A 1 314 ? -9.837 1.613 21.903 1.00 92.06 314 LEU A CA 1
ATOM 2495 C C . LEU A 1 314 ? -10.092 2.267 20.551 1.00 92.06 314 LEU A C 1
ATOM 2497 O O . LEU A 1 314 ? -11.192 2.759 20.294 1.00 92.06 314 LEU A O 1
ATOM 2501 N N . THR A 1 315 ? -9.096 2.207 19.679 1.00 91.12 315 THR A N 1
ATOM 2502 C CA . THR A 1 315 ? -9.215 2.669 18.298 1.00 91.12 315 THR A CA 1
ATOM 2503 C C . THR A 1 315 ? -8.982 1.504 17.356 1.00 91.12 315 THR A C 1
ATOM 2505 O O . THR A 1 315 ? -7.958 0.830 17.436 1.00 91.12 315 THR A O 1
ATOM 2508 N N . PHE A 1 316 ? -9.925 1.299 16.445 1.00 92.94 316 PHE A N 1
ATOM 2509 C CA . PHE A 1 316 ? -9.864 0.328 15.364 1.00 92.94 316 PHE A CA 1
ATOM 2510 C C . PHE A 1 316 ? -9.548 1.073 14.077 1.00 92.94 316 PHE A C 1
ATOM 2512 O O . PHE A 1 316 ? -10.195 2.082 13.788 1.00 92.94 316 PHE A O 1
ATOM 2519 N N . PHE A 1 317 ? -8.581 0.591 13.302 1.00 89.50 317 PHE A N 1
ATOM 2520 C CA . PHE A 1 317 ? -8.236 1.244 12.047 1.00 89.50 317 PHE A CA 1
ATOM 2521 C C . PHE A 1 317 ? -7.861 0.277 10.929 1.00 89.50 317 PHE A C 1
ATOM 2523 O O . PHE A 1 317 ? -7.225 -0.756 11.149 1.00 89.50 317 PHE A O 1
ATOM 2530 N N . LEU A 1 318 ? -8.253 0.659 9.716 1.00 90.00 318 LEU A N 1
ATOM 2531 C CA . LEU A 1 318 ? -8.054 -0.061 8.463 1.00 90.00 318 LEU A CA 1
ATOM 2532 C C . LEU A 1 318 ? -7.396 0.875 7.444 1.00 90.00 318 LEU A C 1
ATOM 2534 O O . LEU A 1 318 ? -7.930 1.946 7.150 1.00 90.00 318 LEU A O 1
ATOM 2538 N N . ASN A 1 319 ? -6.265 0.450 6.878 1.00 90.44 319 ASN A N 1
ATOM 2539 C CA . ASN A 1 319 ? -5.625 1.126 5.752 1.00 90.44 319 ASN A CA 1
ATOM 2540 C C . ASN A 1 319 ? -6.240 0.634 4.440 1.00 90.44 319 ASN A C 1
ATOM 2542 O O . ASN A 1 319 ? -6.006 -0.498 4.025 1.00 90.44 319 ASN A O 1
ATOM 2546 N N . ILE A 1 320 ? -7.064 1.477 3.817 1.00 92.25 320 ILE A N 1
ATOM 2547 C CA . ILE A 1 320 ? -7.839 1.111 2.631 1.00 92.25 320 ILE A CA 1
ATOM 2548 C C . ILE A 1 320 ? -6.930 0.770 1.442 1.00 92.25 320 ILE A C 1
ATOM 2550 O O . ILE A 1 320 ? -7.081 -0.334 0.917 1.00 92.25 320 ILE A O 1
ATOM 2554 N N . PRO A 1 321 ? -5.987 1.630 1.007 1.00 90.88 321 PRO A N 1
ATOM 2555 C CA . PRO A 1 321 ? -5.206 1.355 -0.195 1.00 90.88 321 PRO A CA 1
ATOM 2556 C C . PRO A 1 321 ? -4.313 0.114 -0.097 1.00 90.88 321 PRO A C 1
ATOM 2558 O O . PRO A 1 321 ? -4.111 -0.561 -1.104 1.00 90.88 321 PRO A O 1
ATOM 2561 N N . THR A 1 322 ? -3.799 -0.234 1.085 1.00 89.31 322 THR A N 1
ATOM 2562 C CA . THR A 1 322 ? -2.900 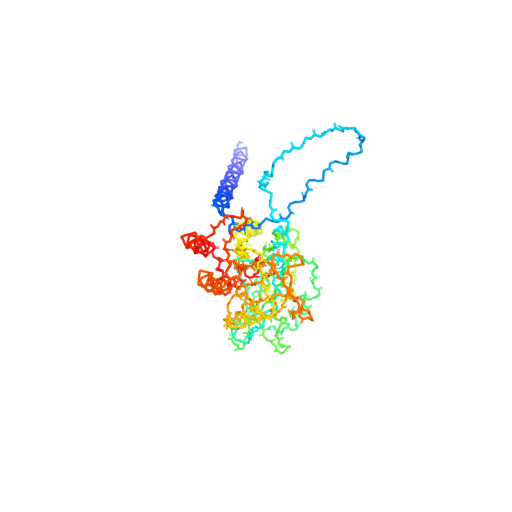-1.394 1.254 1.00 89.31 322 THR A CA 1
ATOM 2563 C C . THR A 1 322 ? -3.633 -2.696 1.583 1.00 89.31 322 THR A C 1
ATOM 2565 O O . THR A 1 322 ? -3.018 -3.764 1.656 1.00 89.31 322 THR A O 1
ATOM 2568 N N . THR A 1 323 ? -4.954 -2.647 1.748 1.00 90.31 323 THR A N 1
ATOM 2569 C CA . THR A 1 323 ? -5.766 -3.821 2.066 1.00 90.31 323 THR A CA 1
ATOM 2570 C C . THR A 1 323 ? -6.365 -4.424 0.806 1.00 90.31 323 THR A C 1
ATOM 2572 O O . THR A 1 323 ? -6.985 -3.734 0.005 1.00 90.31 323 THR A O 1
ATOM 2575 N N . PHE A 1 324 ? -6.228 -5.740 0.649 1.00 89.31 324 PHE A N 1
ATOM 2576 C CA . PHE A 1 324 ? -6.914 -6.457 -0.421 1.00 89.31 324 PHE A CA 1
ATOM 2577 C C . PHE A 1 324 ? -8.387 -6.677 -0.056 1.00 89.31 324 PHE A C 1
ATOM 2579 O O . PHE A 1 324 ? -8.690 -7.119 1.052 1.00 89.31 324 PHE A O 1
ATOM 2586 N N . ASP A 1 325 ? -9.295 -6.382 -0.990 1.00 93.00 325 ASP A N 1
ATOM 2587 C CA . ASP A 1 325 ? -10.753 -6.361 -0.769 1.00 93.00 325 ASP A CA 1
ATOM 2588 C C . ASP A 1 325 ? -11.167 -5.541 0.484 1.00 93.00 325 ASP A C 1
ATOM 2590 O O . ASP A 1 325 ? -11.733 -6.087 1.444 1.00 93.00 325 ASP A O 1
ATOM 2594 N N . PRO A 1 326 ? -10.895 -4.214 0.510 1.00 95.25 326 PRO A N 1
ATOM 2595 C CA . PRO A 1 326 ? -11.203 -3.363 1.661 1.00 95.25 326 PRO A CA 1
ATOM 2596 C C . PRO A 1 326 ? -12.653 -3.446 2.163 1.00 95.25 326 PRO A C 1
ATOM 2598 O O . PRO A 1 326 ? -12.831 -3.463 3.380 1.00 95.25 326 PRO A O 1
ATOM 2601 N N . PRO A 1 327 ? -13.702 -3.539 1.315 1.00 96.56 327 PRO A N 1
ATOM 2602 C CA . PRO A 1 327 ? -15.086 -3.631 1.793 1.00 96.56 327 PRO A CA 1
ATOM 2603 C C . PRO A 1 327 ? -15.339 -4.871 2.649 1.00 96.56 327 PRO A C 1
ATOM 2605 O O . PRO A 1 327 ? -15.985 -4.796 3.698 1.00 96.56 327 PRO A O 1
ATOM 2608 N N . LYS A 1 328 ? -14.794 -6.019 2.234 1.00 96.44 328 LYS A N 1
ATOM 2609 C CA . LYS A 1 328 ? -14.909 -7.263 2.997 1.00 96.44 328 LYS A CA 1
ATOM 2610 C C . LYS A 1 328 ? -14.153 -7.178 4.317 1.00 96.44 328 LYS A C 1
ATOM 2612 O O . LYS A 1 328 ? -14.664 -7.631 5.342 1.00 96.44 328 LYS A O 1
ATOM 2617 N N . VAL A 1 329 ? -12.954 -6.598 4.296 1.00 96.38 329 VAL A N 1
ATOM 2618 C CA . VAL A 1 329 ? -12.133 -6.428 5.499 1.00 96.38 329 VAL A CA 1
ATOM 2619 C C . VAL A 1 329 ? -12.771 -5.439 6.471 1.00 96.38 329 VAL A C 1
ATOM 2621 O O . VAL A 1 329 ? -12.830 -5.717 7.665 1.00 96.38 329 VAL A O 1
ATOM 2624 N N . TYR A 1 330 ? -13.342 -4.344 5.974 1.00 97.31 330 TYR A N 1
ATOM 2625 C CA . TYR A 1 330 ? -14.119 -3.405 6.776 1.00 97.31 330 TYR A CA 1
ATOM 2626 C C . TYR A 1 330 ? -15.294 -4.107 7.469 1.00 97.31 330 TYR A C 1
ATOM 2628 O O . TYR A 1 330 ? -15.474 -3.967 8.676 1.00 97.31 330 TYR A O 1
ATOM 2636 N N . ALA A 1 331 ? -16.052 -4.941 6.752 1.00 97.38 331 ALA A N 1
ATOM 2637 C CA . ALA A 1 331 ? -17.139 -5.716 7.351 1.00 97.38 331 ALA A CA 1
ATOM 2638 C C . ALA A 1 331 ? -16.658 -6.727 8.419 1.00 97.38 331 ALA A C 1
ATOM 2640 O O . ALA A 1 331 ? -17.390 -7.023 9.367 1.00 97.38 331 ALA A O 1
ATOM 2641 N N . ASP A 1 332 ? -15.445 -7.278 8.292 1.00 97.50 332 ASP A N 1
ATOM 2642 C CA . ASP A 1 332 ? -14.806 -8.085 9.345 1.00 97.50 332 ASP A CA 1
ATOM 2643 C C . ASP A 1 332 ? -14.435 -7.229 10.562 1.00 97.50 332 ASP A C 1
ATOM 2645 O O . ASP A 1 332 ? -14.828 -7.562 11.681 1.00 97.50 332 ASP A O 1
ATOM 2649 N N . MET A 1 333 ? -13.806 -6.072 10.335 1.00 97.38 333 MET A N 1
ATOM 2650 C CA . MET A 1 333 ? -13.473 -5.104 11.379 1.00 97.38 333 MET A CA 1
ATOM 2651 C C . MET A 1 333 ? -14.716 -4.675 12.168 1.00 97.38 333 MET A C 1
ATOM 2653 O O . MET A 1 333 ? -14.684 -4.703 13.394 1.00 97.38 333 MET A O 1
ATOM 2657 N N . ILE A 1 334 ? -15.841 -4.365 11.511 1.00 97.50 334 ILE A N 1
ATOM 2658 C CA . ILE A 1 334 ? -17.092 -3.995 12.199 1.00 97.50 334 ILE A CA 1
ATOM 2659 C C . ILE A 1 334 ? -17.634 -5.127 13.075 1.00 97.50 334 ILE A C 1
ATOM 2661 O O . ILE A 1 334 ? -18.135 -4.865 14.168 1.00 97.50 334 ILE A O 1
ATOM 2665 N N . ARG A 1 335 ? -17.518 -6.391 12.651 1.00 97.25 335 ARG A N 1
ATOM 2666 C CA . ARG A 1 335 ? -17.907 -7.526 13.506 1.00 97.25 335 ARG A CA 1
ATOM 2667 C C . ARG A 1 335 ? -17.030 -7.601 14.757 1.00 97.25 335 ARG A C 1
ATOM 2669 O O . ARG A 1 335 ? -17.559 -7.804 15.850 1.00 97.25 335 ARG A O 1
ATOM 2676 N N . THR A 1 336 ? -15.721 -7.386 14.616 1.00 97.38 336 THR A N 1
ATOM 2677 C CA . THR A 1 336 ? -14.801 -7.292 15.761 1.00 97.38 336 THR A CA 1
ATOM 2678 C C . THR A 1 336 ? -15.178 -6.130 16.677 1.00 97.38 336 THR A C 1
ATOM 2680 O O . THR A 1 336 ? -15.371 -6.345 17.868 1.00 97.38 336 THR A O 1
ATOM 2683 N N . VAL A 1 337 ? -15.374 -4.931 16.127 1.00 95.69 337 VAL A N 1
ATOM 2684 C CA . VAL A 1 337 ? -15.790 -3.733 16.873 1.00 95.69 337 VAL A CA 1
ATOM 2685 C C . VAL A 1 337 ? -17.055 -4.002 17.694 1.00 95.69 337 VAL A C 1
ATOM 2687 O O . VAL A 1 337 ? -17.072 -3.741 18.892 1.00 95.69 337 VAL A O 1
ATOM 2690 N N . LYS A 1 338 ? -18.092 -4.591 17.083 1.00 95.50 338 LYS A N 1
ATOM 2691 C CA . LYS A 1 338 ? -19.346 -4.931 17.777 1.00 95.50 338 LYS A CA 1
ATOM 2692 C C . LYS A 1 338 ? -19.140 -5.943 18.903 1.00 95.50 338 LYS A C 1
ATOM 2694 O O . LYS A 1 338 ? -19.688 -5.766 19.979 1.00 95.50 338 LYS A O 1
ATOM 2699 N N . THR A 1 339 ? -18.284 -6.944 18.691 1.00 96.56 339 THR A N 1
ATOM 2700 C CA . THR A 1 339 ? -17.946 -7.940 19.726 1.00 96.56 339 THR A CA 1
ATOM 2701 C C . THR A 1 339 ? -17.297 -7.281 20.946 1.00 96.56 339 THR A C 1
ATOM 2703 O O . THR A 1 339 ? -17.623 -7.609 22.086 1.00 96.56 339 THR A O 1
ATOM 2706 N N . PHE A 1 340 ? -16.399 -6.323 20.711 1.00 96.12 340 PHE A N 1
ATOM 2707 C CA . PHE A 1 340 ? -15.779 -5.539 21.775 1.00 96.12 340 PHE A CA 1
ATOM 2708 C C . PHE A 1 340 ? -16.795 -4.630 22.478 1.00 96.12 340 PHE A C 1
ATOM 2710 O O . PHE A 1 340 ? -16.820 -4.598 23.708 1.00 96.12 340 PHE A O 1
ATOM 2717 N N . CYS A 1 341 ? -17.658 -3.945 21.722 1.00 92.56 341 CYS A N 1
ATOM 2718 C CA . CYS A 1 341 ? -18.734 -3.118 22.269 1.00 92.56 341 CYS A CA 1
ATOM 2719 C C . CYS A 1 341 ? -19.659 -3.905 23.192 1.00 92.56 341 CYS A C 1
ATOM 2721 O O . CYS A 1 341 ? -19.897 -3.467 24.314 1.00 92.56 341 CYS A O 1
ATOM 2723 N N . ASP A 1 342 ? -20.126 -5.072 22.748 1.00 92.69 342 ASP A N 1
ATOM 2724 C CA . ASP A 1 342 ? -21.045 -5.916 23.511 1.00 92.69 342 ASP A CA 1
ATOM 2725 C C . ASP A 1 342 ? -20.402 -6.426 24.810 1.00 92.69 342 ASP A C 1
ATOM 2727 O O . ASP A 1 342 ? -21.073 -6.548 25.834 1.00 92.69 342 ASP A O 1
ATOM 2731 N N . HIS A 1 343 ? -19.096 -6.717 24.793 1.00 94.12 343 HIS A N 1
ATOM 2732 C CA . HIS A 1 343 ? -18.384 -7.183 25.983 1.00 94.12 343 HIS A CA 1
ATOM 2733 C C . HIS A 1 343 ? -18.127 -6.070 27.001 1.00 94.12 343 HIS A C 1
ATOM 2735 O O . HIS A 1 343 ? -18.238 -6.294 28.206 1.00 94.12 343 HIS A O 1
ATOM 2741 N N . PHE A 1 344 ? -17.746 -4.888 26.521 1.00 91.81 344 PHE A N 1
ATOM 2742 C CA . PHE A 1 344 ? -17.301 -3.785 27.366 1.00 91.81 344 PHE A CA 1
ATOM 2743 C C . PHE A 1 344 ? -18.378 -2.731 27.650 1.00 91.81 344 PHE A C 1
ATOM 2745 O O . PHE A 1 344 ? -18.072 -1.735 28.307 1.00 91.81 344 PHE A O 1
ATOM 2752 N N . ASP A 1 345 ? -19.604 -2.934 27.160 1.00 88.69 345 ASP A N 1
ATOM 2753 C CA . ASP A 1 345 ? -20.670 -1.922 27.149 1.00 88.69 345 ASP A CA 1
ATOM 2754 C C . ASP A 1 345 ? -20.164 -0.597 26.542 1.00 88.69 345 ASP A C 1
ATOM 2756 O O . ASP A 1 345 ? -20.264 0.489 27.114 1.00 88.69 345 ASP A O 1
ATOM 2760 N N . GLY A 1 346 ? -19.488 -0.719 25.396 1.00 89.44 346 GLY A N 1
ATOM 2761 C CA . GLY A 1 346 ? -18.806 0.382 24.723 1.00 89.44 346 GLY A CA 1
ATOM 2762 C C . GLY A 1 346 ? -19.719 1.162 23.779 1.00 89.44 346 GLY A C 1
ATOM 2763 O O . GLY A 1 346 ? -20.565 0.592 23.093 1.00 89.44 346 GLY A O 1
ATOM 2764 N N . VAL A 1 347 ? -19.487 2.469 23.670 1.00 89.31 347 VAL A N 1
ATOM 2765 C CA . VAL A 1 347 ? -20.126 3.359 22.695 1.00 89.31 347 VAL A CA 1
ATOM 2766 C C . VAL A 1 347 ? -19.154 3.647 21.558 1.00 89.31 347 VAL A C 1
ATOM 2768 O O . VAL A 1 347 ? -17.993 3.990 21.792 1.00 89.31 347 VAL A O 1
ATOM 2771 N N . LEU A 1 348 ? -19.639 3.526 20.323 1.00 90.50 348 LEU A N 1
ATOM 2772 C CA . LEU A 1 348 ? -18.860 3.823 19.128 1.00 90.50 348 LEU A CA 1
ATOM 2773 C C . LEU A 1 348 ? -18.924 5.299 18.781 1.00 90.50 348 LEU A C 1
ATOM 2775 O O . LEU A 1 348 ? -20.003 5.890 18.765 1.00 90.50 348 LEU A O 1
ATOM 2779 N N . LEU A 1 349 ? -17.765 5.864 18.470 1.00 83.31 349 LEU A N 1
ATOM 2780 C CA . LEU A 1 349 ? -17.582 7.265 18.141 1.00 83.31 349 LEU A CA 1
ATOM 2781 C C . LEU A 1 349 ? -16.775 7.418 16.852 1.00 83.31 349 LEU A C 1
ATOM 2783 O O . LEU A 1 349 ? -15.836 6.657 16.591 1.00 83.31 349 LEU A O 1
ATOM 2787 N N . ASP A 1 350 ? -17.112 8.444 16.077 1.00 79.06 350 ASP A N 1
ATOM 2788 C CA . ASP A 1 350 ? -16.241 8.943 15.018 1.00 79.06 350 ASP A CA 1
ATOM 2789 C C . ASP A 1 350 ? -15.096 9.809 15.586 1.00 79.06 350 ASP A C 1
ATOM 2791 O O . ASP A 1 350 ? -14.876 9.881 16.802 1.00 79.06 350 ASP A O 1
ATOM 2795 N N . ARG A 1 351 ? -14.329 10.457 14.703 1.00 69.38 351 ARG A N 1
ATOM 2796 C CA . ARG A 1 351 ? -13.262 11.397 15.088 1.00 69.38 351 ARG A CA 1
ATOM 2797 C C . ARG A 1 351 ? -13.784 12.624 15.837 1.00 69.38 351 ARG A C 1
ATOM 2799 O O . ARG A 1 351 ? -13.125 13.103 16.758 1.00 69.38 351 ARG A O 1
ATOM 2806 N N . ASP A 1 352 ? -14.967 13.101 15.475 1.00 71.50 352 ASP A N 1
ATOM 2807 C CA . ASP A 1 352 ? -15.592 14.299 16.038 1.00 71.50 352 ASP A CA 1
ATOM 2808 C C . ASP A 1 352 ? -16.434 13.988 17.291 1.00 71.50 352 ASP A C 1
ATOM 2810 O O . ASP A 1 352 ? -17.095 14.869 17.842 1.00 71.50 352 ASP A O 1
ATOM 2814 N N . ARG A 1 353 ? -16.354 12.746 17.796 1.00 71.19 353 ARG A N 1
ATOM 2815 C CA . ARG A 1 353 ? -17.119 12.204 18.930 1.00 71.19 353 ARG A CA 1
ATOM 2816 C C . ARG A 1 353 ? -18.627 12.129 18.698 1.00 71.19 353 ARG A C 1
ATOM 2818 O O . ARG A 1 353 ? -19.395 12.100 19.664 1.00 71.19 353 ARG A O 1
ATOM 2825 N N . HIS A 1 354 ? -19.073 12.061 17.454 1.00 79.06 354 HIS A N 1
ATOM 2826 C CA . HIS A 1 354 ? -20.455 11.703 17.186 1.00 79.06 354 HIS A CA 1
ATOM 2827 C C . HIS A 1 354 ? -20.637 10.203 17.354 1.00 79.06 354 HIS A C 1
ATOM 2829 O O . HIS A 1 354 ? -19.803 9.402 16.928 1.00 79.06 354 HIS A O 1
ATOM 2835 N N . VAL A 1 355 ? -21.749 9.834 17.987 1.00 85.31 355 VAL A N 1
ATOM 2836 C CA . VAL A 1 355 ? -22.126 8.435 18.156 1.00 85.31 355 VAL A CA 1
ATOM 2837 C C . VAL A 1 355 ? -22.356 7.809 16.788 1.00 85.31 355 VAL A C 1
ATOM 2839 O O . VAL A 1 355 ? -23.096 8.343 15.963 1.00 85.31 355 VAL A O 1
ATOM 2842 N N . LEU A 1 356 ? -21.720 6.663 16.575 1.00 87.25 356 LEU A N 1
ATOM 2843 C CA . LEU A 1 356 ? -21.868 5.864 15.372 1.00 87.25 356 LEU A CA 1
ATOM 2844 C C . LEU A 1 356 ? -22.999 4.861 15.567 1.00 87.25 356 LEU A C 1
ATOM 2846 O O . LEU A 1 356 ? -22.882 3.919 16.350 1.00 87.25 356 LEU A O 1
ATOM 2850 N N . ASP A 1 357 ? -24.089 5.067 14.839 1.00 88.81 357 ASP A N 1
ATOM 2851 C CA . ASP A 1 357 ? -25.163 4.091 14.713 1.00 88.81 357 ASP A CA 1
ATOM 2852 C C . ASP A 1 357 ? -24.910 3.120 13.549 1.00 88.81 357 ASP A C 1
ATOM 2854 O O . ASP A 1 357 ? -24.027 3.316 12.709 1.00 88.81 357 ASP A O 1
ATOM 2858 N N . ASP A 1 358 ? -25.712 2.056 13.482 1.00 90.44 358 ASP A N 1
ATOM 2859 C CA . ASP A 1 358 ? -25.592 1.041 12.431 1.00 90.44 358 ASP A CA 1
ATOM 2860 C C . ASP A 1 358 ? -25.739 1.629 11.020 1.00 90.44 358 ASP A C 1
ATOM 2862 O O . ASP A 1 358 ? -25.031 1.211 10.103 1.00 90.44 358 ASP A O 1
ATOM 2866 N N . ALA A 1 359 ? -26.606 2.632 10.850 1.00 89.12 359 ALA A N 1
ATOM 2867 C CA . ALA A 1 359 ? -26.794 3.315 9.574 1.00 89.12 359 ALA A CA 1
ATOM 2868 C C . ALA A 1 359 ? -25.533 4.085 9.145 1.00 89.12 359 ALA A C 1
ATOM 2870 O O . ALA A 1 359 ? -25.169 4.092 7.967 1.00 89.12 359 ALA A O 1
ATOM 2871 N N . THR A 1 360 ? -24.833 4.712 10.092 1.00 88.44 360 THR A N 1
ATOM 2872 C CA . THR A 1 360 ? -23.564 5.385 9.820 1.00 88.44 360 THR A CA 1
ATOM 2873 C C . THR A 1 360 ? -22.453 4.395 9.495 1.00 88.44 360 THR A C 1
ATOM 2875 O O . THR A 1 360 ? -21.720 4.619 8.535 1.00 88.44 360 THR A O 1
ATOM 2878 N N . LEU A 1 361 ? -22.348 3.284 10.226 1.00 91.56 361 LEU A N 1
ATOM 2879 C CA . LEU A 1 361 ? -21.375 2.231 9.914 1.00 91.56 361 LEU A CA 1
ATOM 2880 C C . LEU A 1 361 ? -21.595 1.652 8.506 1.00 91.56 361 LEU A C 1
ATOM 2882 O O . LEU A 1 361 ? -20.637 1.421 7.769 1.00 91.56 361 LEU A O 1
ATOM 2886 N N . GLU A 1 362 ? -22.852 1.471 8.094 1.00 92.25 362 GLU A N 1
ATOM 2887 C CA . GLU A 1 362 ? -23.180 1.037 6.734 1.00 92.25 362 GLU A CA 1
ATOM 2888 C C . GLU A 1 362 ? -22.757 2.074 5.683 1.00 92.25 362 GLU A C 1
ATOM 2890 O O . GLU A 1 362 ? -22.159 1.718 4.665 1.00 92.25 362 GLU A O 1
ATOM 2895 N N . ARG A 1 363 ? -23.009 3.363 5.939 1.00 91.06 363 ARG A N 1
ATOM 2896 C CA . ARG A 1 363 ? -22.594 4.461 5.055 1.00 91.06 363 ARG A CA 1
ATOM 2897 C C . ARG A 1 363 ? -21.075 4.516 4.882 1.00 91.06 363 ARG A C 1
ATOM 2899 O O . ARG A 1 363 ? -20.616 4.609 3.745 1.00 91.06 363 ARG A O 1
ATOM 2906 N N . ILE A 1 364 ? -20.305 4.374 5.960 1.00 89.81 364 ILE A N 1
ATOM 2907 C CA . ILE A 1 364 ? -18.837 4.299 5.890 1.00 89.81 364 ILE A CA 1
ATOM 2908 C C . ILE A 1 364 ? -18.417 3.092 5.039 1.00 89.81 364 ILE A C 1
ATOM 2910 O O . ILE A 1 364 ? -17.576 3.223 4.152 1.00 89.81 364 ILE A O 1
ATOM 2914 N N . GLY A 1 365 ? -19.053 1.930 5.220 1.00 93.81 365 GLY A N 1
ATOM 2915 C CA . GLY A 1 365 ? -18.806 0.750 4.383 1.00 93.81 365 GLY A CA 1
ATOM 2916 C C . GLY A 1 365 ? -19.062 0.994 2.888 1.00 93.81 365 GLY A C 1
ATOM 2917 O O . GLY A 1 365 ? -18.264 0.579 2.046 1.00 93.81 365 GLY A O 1
ATOM 2918 N N . GLN A 1 366 ? -20.127 1.726 2.540 1.00 93.94 366 GLN A N 1
ATOM 2919 C CA . GLN A 1 366 ? -20.404 2.134 1.154 1.00 93.94 366 GLN A CA 1
ATOM 2920 C C . GLN A 1 366 ? -19.339 3.093 0.604 1.00 93.94 366 GLN A C 1
ATOM 2922 O O . GLN A 1 366 ? -19.035 3.066 -0.591 1.00 93.94 366 GLN A O 1
ATOM 2927 N N . GLN A 1 367 ? -18.765 3.948 1.452 1.00 92.69 367 GLN A N 1
ATOM 2928 C CA . GLN A 1 367 ? -17.662 4.815 1.056 1.00 92.69 367 GLN A CA 1
ATOM 2929 C C . GLN A 1 367 ? -16.365 4.033 0.838 1.00 92.69 367 GLN A C 1
ATOM 2931 O O . GLN A 1 367 ? -15.716 4.252 -0.181 1.00 92.69 367 GLN A O 1
ATOM 2936 N N . VAL A 1 368 ? -16.029 3.072 1.704 1.00 94.56 368 VAL A N 1
ATOM 2937 C CA . VAL A 1 368 ? -14.879 2.167 1.508 1.00 94.56 368 VAL A CA 1
ATOM 2938 C C . VAL A 1 368 ? -14.980 1.439 0.159 1.00 94.56 368 VAL A C 1
ATOM 2940 O O . VAL A 1 368 ? -14.015 1.411 -0.604 1.00 94.56 368 VAL A O 1
ATOM 2943 N N . ASP A 1 369 ? -16.161 0.915 -0.186 1.00 95.19 369 ASP A N 1
ATOM 2944 C CA . ASP A 1 369 ? -16.428 0.301 -1.500 1.00 95.19 369 ASP A CA 1
ATOM 2945 C C . ASP A 1 369 ? -16.260 1.288 -2.662 1.00 95.19 369 ASP A C 1
ATOM 2947 O O . ASP A 1 369 ? -15.695 0.948 -3.706 1.00 95.19 369 ASP A O 1
ATOM 2951 N N . ARG A 1 370 ? -16.689 2.540 -2.480 1.00 95.12 370 ARG A N 1
ATOM 2952 C CA . ARG A 1 370 ? -16.476 3.592 -3.476 1.00 95.12 370 ARG A CA 1
ATOM 2953 C C . ARG A 1 370 ? -14.989 3.893 -3.677 1.00 95.12 370 ARG A C 1
ATOM 2955 O O . ARG A 1 370 ? -14.583 3.958 -4.834 1.00 95.12 370 ARG A O 1
ATOM 2962 N N . ILE A 1 371 ? -14.198 4.041 -2.607 1.00 92.88 371 ILE A N 1
ATOM 2963 C CA . ILE A 1 371 ? -12.741 4.284 -2.687 1.00 92.88 371 ILE A CA 1
ATOM 2964 C C . ILE A 1 371 ? -12.089 3.167 -3.488 1.00 92.88 371 ILE A C 1
ATOM 2966 O O . ILE A 1 371 ? -11.426 3.434 -4.487 1.00 92.88 371 ILE A O 1
ATOM 2970 N N . ALA A 1 372 ? -12.342 1.918 -3.094 1.00 93.88 372 ALA A N 1
ATOM 2971 C CA . ALA A 1 372 ? -11.743 0.756 -3.736 1.00 93.88 372 ALA A CA 1
ATOM 2972 C C . ALA A 1 372 ? -12.045 0.712 -5.245 1.00 93.88 372 ALA A C 1
ATOM 2974 O O . ALA A 1 372 ? -11.145 0.509 -6.058 1.00 93.88 372 ALA A O 1
ATOM 2975 N N . LYS A 1 373 ? -13.297 0.988 -5.635 1.00 94.69 373 LYS A N 1
ATOM 2976 C CA . LYS A 1 373 ? -13.715 1.049 -7.046 1.00 94.69 373 LYS A CA 1
ATOM 2977 C C . LYS A 1 373 ? -13.125 2.225 -7.817 1.00 94.69 373 LYS A C 1
ATOM 2979 O O . LYS A 1 373 ? -13.034 2.158 -9.040 1.00 94.69 373 LYS A O 1
ATOM 2984 N N . GLU A 1 374 ? -12.829 3.340 -7.159 1.00 92.69 374 GLU A N 1
ATOM 2985 C CA . GLU A 1 374 ? -12.198 4.489 -7.810 1.00 92.69 374 GLU A CA 1
ATOM 2986 C C . GLU A 1 374 ? -10.697 4.277 -8.007 1.00 92.69 374 GLU A C 1
ATOM 2988 O O . GLU A 1 374 ? -10.196 4.603 -9.081 1.00 92.69 374 GLU A O 1
ATOM 2993 N N . MET A 1 375 ? -10.018 3.649 -7.047 1.00 93.88 375 MET A N 1
ATOM 2994 C CA . MET A 1 375 ? -8.619 3.244 -7.188 1.00 93.88 375 MET A CA 1
ATOM 2995 C C . MET A 1 375 ? -8.423 2.256 -8.351 1.00 93.88 375 MET A C 1
ATOM 2997 O O . MET A 1 375 ? -7.588 2.484 -9.227 1.00 93.88 375 MET A O 1
ATOM 3001 N N . ASP A 1 376 ? -9.270 1.224 -8.430 1.00 92.56 376 ASP A N 1
ATOM 3002 C CA . ASP A 1 376 ? -9.242 0.225 -9.509 1.00 92.56 376 ASP A CA 1
ATOM 3003 C C . ASP A 1 376 ? -9.417 0.864 -10.904 1.00 92.56 376 ASP A C 1
ATOM 3005 O O . ASP A 1 376 ? -8.703 0.550 -11.856 1.00 92.56 376 ASP A O 1
ATOM 3009 N N . LYS A 1 377 ? -10.286 1.879 -11.029 1.00 91.50 377 LYS A N 1
ATOM 3010 C CA . LYS A 1 377 ? -10.461 2.630 -12.291 1.00 91.50 377 LYS A CA 1
ATOM 3011 C C . LYS A 1 377 ? -9.205 3.376 -12.745 1.00 91.50 377 LYS A C 1
ATOM 3013 O O . LYS A 1 377 ? -9.054 3.602 -13.944 1.00 91.50 377 LYS A O 1
ATOM 3018 N N . GLU A 1 378 ? -8.325 3.753 -11.821 1.00 87.25 378 GLU A N 1
ATOM 3019 C CA . GLU A 1 378 ? -7.028 4.382 -12.111 1.00 87.25 378 GLU A CA 1
ATOM 3020 C C . GLU A 1 378 ? -5.900 3.342 -12.281 1.00 87.25 378 GLU A C 1
ATOM 3022 O O . GLU A 1 378 ? -4.723 3.698 -12.355 1.00 87.25 378 GLU A O 1
ATOM 3027 N N . SER A 1 379 ? -6.263 2.058 -12.426 1.00 89.62 379 SER A N 1
ATOM 3028 C CA . SER A 1 379 ? -5.359 0.909 -12.595 1.00 89.62 379 SER A CA 1
ATOM 3029 C C . SER A 1 379 ? -4.490 0.596 -11.374 1.00 89.62 379 SER A C 1
ATOM 3031 O O . SER A 1 379 ? -3.454 -0.045 -11.516 1.00 89.62 379 SER A O 1
ATOM 3033 N N . VAL A 1 380 ? -4.900 1.029 -10.178 1.00 91.81 380 VAL A N 1
ATOM 3034 C CA . VAL A 1 380 ? -4.231 0.700 -8.913 1.00 91.81 380 VAL A CA 1
ATOM 3035 C C . VAL A 1 380 ? -5.227 -0.037 -8.025 1.00 91.81 380 VAL A C 1
ATOM 3037 O O . VAL A 1 380 ? -6.077 0.575 -7.385 1.00 91.81 380 VAL A O 1
ATOM 3040 N N . VAL A 1 381 ? -5.148 -1.364 -7.990 1.00 92.69 381 VAL A N 1
ATOM 3041 C CA . VAL A 1 381 ? -6.062 -2.185 -7.185 1.00 92.69 381 VAL A CA 1
ATOM 3042 C C . VAL A 1 381 ? -5.610 -2.177 -5.717 1.00 92.69 381 VAL A C 1
ATOM 3044 O O . VAL A 1 381 ? -4.438 -2.457 -5.449 1.00 92.69 381 VAL A O 1
ATOM 3047 N N . PRO A 1 382 ? -6.501 -1.889 -4.746 1.00 92.50 382 PRO A N 1
ATOM 3048 C CA . PRO A 1 382 ? -6.150 -1.925 -3.329 1.00 92.50 382 PRO A CA 1
ATOM 3049 C C . PRO A 1 382 ? -5.545 -3.264 -2.892 1.00 92.50 382 PRO A C 1
ATOM 3051 O O . PRO A 1 382 ? -6.046 -4.338 -3.235 1.00 92.50 382 PRO A O 1
ATOM 3054 N N . GLY A 1 383 ? -4.459 -3.192 -2.126 1.00 87.81 383 GLY A N 1
ATOM 3055 C CA . GLY A 1 383 ? -3.717 -4.346 -1.625 1.00 87.81 383 GLY A CA 1
ATOM 3056 C C . GLY A 1 383 ? -2.911 -5.119 -2.671 1.00 87.81 383 GLY A C 1
ATOM 3057 O O . GLY A 1 383 ? -2.219 -6.069 -2.310 1.00 87.81 383 GLY A O 1
ATOM 3058 N N . GLU A 1 384 ? -2.951 -4.751 -3.949 1.00 87.69 384 GLU A N 1
ATOM 3059 C CA . GLU A 1 384 ? -2.026 -5.312 -4.934 1.00 87.69 384 GLU A CA 1
ATOM 3060 C C . GLU A 1 384 ? -0.667 -4.608 -4.900 1.00 87.69 384 GLU A C 1
ATOM 3062 O O . GLU A 1 384 ? -0.485 -3.590 -4.235 1.00 87.69 384 GLU A O 1
ATOM 3067 N N . GLU A 1 385 ? 0.309 -5.169 -5.613 1.00 86.19 385 GLU A N 1
ATOM 3068 C CA . GLU A 1 385 ? 1.703 -4.723 -5.567 1.00 86.19 385 GLU A CA 1
ATOM 3069 C C . GLU A 1 385 ? 1.861 -3.230 -5.889 1.00 86.19 385 GLU A C 1
ATOM 3071 O O . GLU A 1 385 ? 2.565 -2.531 -5.164 1.00 86.19 385 GLU A O 1
ATOM 3076 N N . ALA A 1 386 ? 1.154 -2.712 -6.899 1.00 90.00 386 ALA A N 1
ATOM 3077 C CA . ALA A 1 386 ? 1.151 -1.285 -7.222 1.00 90.00 386 ALA A CA 1
ATOM 3078 C C . ALA A 1 386 ? 0.729 -0.418 -6.025 1.00 90.00 386 ALA A C 1
ATOM 3080 O O . ALA A 1 386 ? 1.398 0.561 -5.703 1.00 90.00 386 ALA A O 1
ATOM 3081 N N . ALA A 1 387 ? -0.360 -0.788 -5.343 1.00 91.25 387 ALA A N 1
ATOM 3082 C CA . ALA A 1 387 ? -0.857 -0.043 -4.194 1.00 91.25 387 ALA A CA 1
ATOM 3083 C C . ALA A 1 387 ? 0.095 -0.163 -2.996 1.00 91.25 387 ALA A C 1
ATOM 3085 O O . ALA A 1 387 ? 0.449 0.846 -2.403 1.00 91.25 387 ALA A O 1
ATOM 3086 N N . LEU A 1 388 ? 0.592 -1.365 -2.693 1.00 88.62 388 LEU A N 1
ATOM 3087 C CA . LEU A 1 388 ? 1.557 -1.588 -1.604 1.00 88.62 388 LEU A CA 1
ATOM 3088 C C . LEU A 1 388 ? 2.880 -0.837 -1.788 1.00 88.62 388 LEU A C 1
ATOM 3090 O O . LEU A 1 388 ? 3.618 -0.638 -0.833 1.00 88.62 388 LEU A O 1
ATOM 3094 N N . ARG A 1 389 ? 3.219 -0.480 -3.026 1.00 89.44 389 ARG A N 1
ATOM 3095 C CA . ARG A 1 389 ? 4.415 0.301 -3.335 1.00 89.44 389 ARG A CA 1
ATOM 3096 C C . ARG A 1 389 ? 4.175 1.804 -3.243 1.00 89.44 389 ARG A C 1
ATOM 3098 O O . ARG A 1 389 ? 5.118 2.540 -2.973 1.00 89.44 389 ARG A O 1
ATOM 3105 N N . LEU A 1 390 ? 2.953 2.253 -3.517 1.00 89.94 390 LEU A N 1
ATOM 3106 C CA . LEU A 1 390 ? 2.570 3.665 -3.502 1.00 89.94 390 LEU A CA 1
ATOM 3107 C C . LEU A 1 390 ? 2.287 4.196 -2.086 1.00 89.94 390 LEU A C 1
ATOM 3109 O O . LEU A 1 390 ? 2.502 5.388 -1.855 1.00 89.94 390 LEU A O 1
ATOM 3113 N N . PHE A 1 391 ? 1.812 3.337 -1.177 1.00 86.88 391 PHE A N 1
ATOM 3114 C CA . PHE A 1 391 ? 1.343 3.668 0.177 1.00 86.88 391 PHE A CA 1
ATOM 3115 C C . PHE A 1 391 ? 2.042 2.826 1.238 1.00 86.88 391 PHE A C 1
ATOM 3117 O O . PHE A 1 391 ? 2.318 3.388 2.327 1.00 86.88 391 PHE A O 1
#

Radius of gyration: 27.4 Å; Cα contacts (8 Å, |Δi|>4): 589; chains: 1; bounding box: 56×64×94 Å

Sequence (391 aa):
MTNLRIALLIVGLIFVVIVALISYDKLRLRRIDLRRMQLRKRAQEWHEPTLVVRHPIEDEPTLPDEDDQALSVADSEGEPKVDGSRVPGLDEIEHAATMPLDLDSGLPQQLREQRADEVVDFVARVQGDTVVPRDTVLGIYKQNEYLLDKHRRIYGLNEDNGLWRDLEQEPESGRYTDIELAIQLADRDGPVTESELNKFAQMGLKIADMLVRPIKFSMSFEAALERAGDLDNFCRTYDVLAIINMVSSGEGRFHGPDIDRLAKECGMQLGSMNIYHKLNTQAQGGQYLYSIANMYKPGDFDPKNLEGFQTKGLTFFLNIPTTFDPPKVYADMIRTVKTFCDHFDGVLLDRDRHVLDDATLERIGQQVDRIAKEMDKESVVPGEEAALRLF

Solvent-accessible surface area (backbone atoms only — not comparable to full-atom values): 21795 Å² total; per-residue (Å²): 122,65,68,63,55,53,52,51,51,52,53,50,50,52,50,52,51,51,52,50,50,54,49,51,50,53,54,51,51,52,51,51,52,49,51,52,49,50,48,54,53,49,49,63,69,50,76,45,69,33,41,45,64,43,69,78,87,67,77,75,78,78,74,79,89,78,90,80,82,88,88,78,91,84,90,82,93,76,78,89,72,86,71,93,68,75,70,90,40,56,75,53,43,48,45,65,74,63,48,79,72,83,72,76,76,89,64,91,71,88,84,63,75,36,68,82,49,74,88,49,30,51,36,40,35,29,50,44,97,54,80,41,50,40,57,62,55,49,50,52,50,64,77,56,63,71,97,58,93,58,63,68,50,48,27,26,31,28,67,91,79,70,39,36,34,48,54,89,81,48,62,76,87,38,45,21,36,36,35,38,39,27,36,40,24,34,31,79,93,36,46,51,48,74,70,50,55,50,53,50,49,52,42,48,50,51,50,17,58,77,68,71,36,59,69,46,62,76,62,54,71,72,54,47,50,50,49,8,52,51,45,28,53,46,40,52,50,50,41,31,35,43,43,43,35,36,31,40,74,62,92,59,65,52,42,30,59,58,52,53,51,50,36,45,75,70,59,27,42,79,46,76,84,38,23,34,30,30,66,46,89,60,100,58,32,43,62,50,52,35,37,43,31,35,46,48,86,94,26,48,52,58,82,90,49,28,83,80,32,69,39,53,37,39,31,39,39,30,52,41,37,35,14,46,60,39,46,63,50,49,57,50,50,51,53,50,52,49,55,52,24,70,72,60,55,35,43,41,23,35,71,83,65,46,76,55,49,72,69,53,55,52,51,52,45,55,47,46,43,49,52,48,57,53,37,40,74,73,70,34,44,36,9,34,72,64,24,56,57,32,102

Secondary structure (DSSP, 8-state):
-HHHHHHHHHHHHHHHHHHHHHHHHHHHHHHHHHHHHHHHHHHHHT--TTEEEPPP------PPP----------------------TTHHHHHHHHHSPP-----S--TTS-----TTTEEEEEE--SS-EEHHHHHHHHHHT----SS-EEEEEEETTT--EEETTTS-TT-EEEEEEEEEESEETTEEPPHHHHHHHHHHHHHHHHHHT--EEESS-HHHHHHHHHHHHHHHHHH-EEEEEEEEESSS--EEHHHHHHHHHHTTEEE-GGG-EEEE--SSSS-SEEEEEEESSTT-S--TTSGGG-EESEEEEEEETTTSSSHHHHHHHHHHHHHHHHHHHTEEEE-TT--B--HHHHHHHHHHHHHHHHHHHHTT--TTSHHHHHH-

Nearest PDB structures (foldseek):
  1y2g-assembly2_B  TM=8.571E-01  e=3.155E-09  Escherichia coli
  1f46-assembly1_A  TM=8.463E-01  e=3.942E-09  Escherichia coli
  6lpq-assembly1_A  TM=2.349E-01  e=1.052E-01  Homo sapiens
  7b0y-assembly1_b  TM=3.091E-01  e=3.144E+00  Homo sapiens
  5wx8-assembly2_D  TM=3.196E-01  e=3.929E+00  Human herpesvirus 6 (strain Uganda-1102)

pLDDT: mean 78.52, std 21.1, range [24.67, 97.5]

Foldseek 3Di:
DVVVVVVVVVVVVVVVVVVVVVVVVVVVVVVLVVVLVVLVVLLVVPPDLQKDQDDDPPDDPPDDDDDDDDDDDDDDDDDDDPDLDFDVQLVLLVVVLVPDPPQPPPDDPPPDFDDDDPLFKWKKKWAFPDKDFLCVLVVLLVVLDDPFPWDKFKWFQFPPPRGIDGSVPDDRRTIGGMMMIITTQAAPVAGGDLVRVVSSVVSSVSSNVSVVTDMDIPDDSVVSNSSRNVLRSVSSSQQIKRKKKKFFPDPFWDALVNVQVLLVVLVWDQDPPQWTFRADPDSFFGRGQKTKFASDPPRHQDPVCRRVDIGGMMMIMGRLQRHAPNLVSLVSSVVSVVSVCVVRVIFMAGSSRDTDDPVNSVVVSVVSVVSQVVCVVSVRHRRHPNSNRHD

Mean predicted aligned error: 12.92 Å